Protein AF-A0A5J4TV47-F1 (afdb_monomer)

Structure (mmCIF, N/CA/C/O backbone):
data_AF-A0A5J4TV47-F1
#
_entry.id   AF-A0A5J4TV47-F1
#
loop_
_atom_site.group_PDB
_atom_site.id
_atom_site.type_symbol
_atom_site.label_atom_id
_atom_site.label_alt_id
_atom_site.label_comp_id
_atom_site.label_asym_id
_atom_site.label_entity_id
_atom_site.label_seq_id
_atom_site.pdbx_PDB_ins_code
_atom_site.Cartn_x
_atom_site.Cartn_y
_atom_site.Cartn_z
_atom_site.occupancy
_atom_site.B_iso_or_equiv
_atom_site.auth_seq_id
_atom_site.auth_comp_id
_atom_site.auth_asym_id
_atom_site.auth_atom_id
_atom_site.pdbx_PDB_model_num
ATOM 1 N N . LEU A 1 1 ? -27.858 -15.052 45.947 1.00 36.47 1 LEU A N 1
ATOM 2 C CA . LEU A 1 1 ? -28.655 -16.046 45.197 1.00 36.47 1 LEU A CA 1
ATOM 3 C C . LEU A 1 1 ? -27.704 -17.157 44.785 1.00 36.47 1 LEU A C 1
ATOM 5 O O . LEU A 1 1 ? -26.854 -16.905 43.947 1.00 36.47 1 LEU A O 1
ATOM 9 N N . ILE A 1 2 ? -27.785 -18.329 45.412 1.00 33.50 2 ILE A N 1
ATOM 10 C CA . ILE A 1 2 ? -27.037 -19.506 44.953 1.00 33.50 2 ILE A CA 1
ATOM 11 C C . ILE A 1 2 ? -27.975 -20.230 43.988 1.00 33.50 2 ILE A C 1
ATOM 13 O O . ILE A 1 2 ? -28.953 -20.834 44.422 1.00 33.50 2 ILE A O 1
ATOM 17 N N . ALA A 1 3 ? -27.744 -20.076 42.685 1.00 38.22 3 ALA A N 1
ATOM 18 C CA . ALA A 1 3 ? -28.390 -20.921 41.687 1.00 38.22 3 ALA A CA 1
ATOM 19 C C . ALA A 1 3 ? -27.642 -22.269 41.640 1.00 38.22 3 ALA A C 1
ATOM 21 O O . ALA A 1 3 ? -26.416 -22.274 41.756 1.00 38.22 3 ALA A O 1
ATOM 22 N N . PRO A 1 4 ? -28.344 -23.409 41.521 1.00 33.66 4 PRO A N 1
ATOM 23 C CA . PRO A 1 4 ? -27.704 -24.721 41.484 1.00 33.66 4 PRO A CA 1
ATOM 24 C C . PRO A 1 4 ? -26.849 -24.879 40.212 1.00 33.66 4 PRO A C 1
ATOM 26 O O . PRO A 1 4 ? -27.118 -24.203 39.213 1.00 33.66 4 PRO A O 1
ATOM 29 N N . PRO A 1 5 ? -25.845 -25.779 40.211 1.00 39.09 5 PRO A N 1
ATOM 30 C CA . PRO A 1 5 ? -25.045 -26.052 39.025 1.00 39.09 5 PRO A CA 1
ATOM 31 C C . PRO A 1 5 ? -25.943 -26.736 37.990 1.00 39.09 5 PRO A C 1
ATOM 33 O O . PRO A 1 5 ? -26.342 -27.888 38.153 1.00 39.09 5 PRO A O 1
ATOM 36 N N . LEU A 1 6 ? -26.326 -25.993 36.955 1.00 46.28 6 LEU A N 1
ATOM 37 C CA . LEU A 1 6 ? -27.232 -26.455 35.909 1.00 46.28 6 LEU A CA 1
ATOM 38 C C . LEU A 1 6 ? -26.425 -26.770 34.650 1.00 46.28 6 LEU A C 1
ATOM 40 O O . LEU A 1 6 ? -25.731 -25.919 34.104 1.00 46.28 6 LEU A O 1
ATOM 44 N N . SER A 1 7 ? -26.536 -28.015 34.196 1.00 43.44 7 SER A N 1
ATOM 45 C CA . SER A 1 7 ? -25.833 -28.624 33.063 1.00 43.44 7 SER A CA 1
ATOM 46 C C . SER A 1 7 ? -26.366 -28.202 31.683 1.00 43.44 7 SER A C 1
ATOM 48 O O . SER A 1 7 ? -26.341 -28.990 30.741 1.00 43.44 7 SER A O 1
ATOM 50 N N . SER A 1 8 ? -26.890 -26.986 31.550 1.00 49.53 8 SER A N 1
ATOM 51 C CA . SER A 1 8 ? -27.388 -26.428 30.289 1.00 49.53 8 SER A CA 1
ATOM 52 C C . SER A 1 8 ? -26.959 -24.971 30.212 1.00 49.53 8 SER A C 1
ATOM 54 O O . SER A 1 8 ? -27.206 -24.240 31.171 1.00 49.53 8 SER A O 1
ATOM 56 N N . GLU A 1 9 ? -26.338 -24.553 29.108 1.00 61.44 9 GLU A N 1
ATOM 57 C CA . GLU A 1 9 ? -25.945 -23.156 28.882 1.00 61.44 9 GLU A CA 1
ATOM 58 C C . GLU A 1 9 ? -27.104 -22.210 29.229 1.00 61.44 9 GLU A C 1
ATOM 60 O O . GLU A 1 9 ? -28.169 -22.248 28.610 1.00 61.44 9 GLU A O 1
ATOM 65 N N . GLN A 1 10 ? -26.926 -21.393 30.269 1.00 76.94 10 GLN A N 1
ATOM 66 C CA . GLN A 1 10 ? -27.952 -20.451 30.704 1.00 76.94 10 GLN A CA 1
ATOM 67 C C . GLN A 1 10 ? -27.914 -19.241 29.773 1.00 76.94 10 GLN A C 1
ATOM 69 O O . GLN A 1 10 ? -26.922 -18.509 29.725 1.00 76.94 10 GLN A O 1
ATOM 74 N N . GLN A 1 11 ? -28.993 -19.042 29.017 1.00 89.69 11 GLN A N 1
ATOM 75 C CA . GLN A 1 11 ? -29.081 -17.991 28.010 1.00 89.69 11 GLN A CA 1
ATOM 76 C C . GLN A 1 11 ? -30.067 -16.889 28.417 1.00 89.69 11 GLN A C 1
ATOM 78 O O . GLN A 1 11 ? -31.228 -17.155 28.722 1.00 89.69 11 GLN A O 1
ATOM 83 N N . PHE A 1 12 ? -29.619 -15.638 28.325 1.00 92.81 12 PHE A N 1
ATOM 84 C CA . PHE A 1 12 ? -30.447 -14.435 28.377 1.00 92.81 12 PHE A CA 1
ATOM 85 C C . PHE A 1 12 ? -30.587 -13.876 26.962 1.00 92.81 12 PHE A C 1
ATOM 87 O O . PHE A 1 12 ? -29.588 -13.588 26.299 1.00 92.81 12 PHE A O 1
ATOM 94 N N . LYS A 1 13 ? -31.824 -13.735 26.478 1.00 93.56 13 LYS A N 1
ATOM 95 C CA . LYS A 1 13 ? -32.103 -13.318 25.101 1.00 93.56 13 LYS A CA 1
ATOM 96 C C . LYS A 1 13 ? -33.096 -12.165 25.065 1.00 93.56 13 LYS A C 1
ATOM 98 O O . LYS A 1 13 ? -34.196 -12.280 25.595 1.00 93.56 13 LYS A O 1
ATOM 103 N N . ASN A 1 14 ? -32.720 -11.089 24.378 1.00 93.88 14 ASN A N 1
ATOM 104 C CA . ASN A 1 14 ? -33.518 -9.889 24.139 1.00 93.88 14 ASN A CA 1
ATOM 105 C C . ASN A 1 14 ? -34.075 -9.243 25.425 1.00 93.88 14 ASN A C 1
ATOM 107 O O . ASN A 1 14 ? -35.153 -8.651 25.399 1.00 93.88 14 ASN A O 1
ATOM 111 N N . CYS A 1 15 ? -33.364 -9.361 26.551 1.00 95.50 15 CYS A N 1
ATOM 112 C CA . CYS A 1 15 ? -33.754 -8.726 27.810 1.00 95.50 15 CYS A CA 1
ATOM 113 C C . CYS A 1 15 ? -33.535 -7.212 27.720 1.00 95.50 15 CYS A C 1
ATOM 115 O O . CYS A 1 15 ? -32.470 -6.776 27.288 1.00 95.50 15 CYS A O 1
ATOM 117 N N . LYS A 1 16 ? -34.522 -6.401 28.108 1.00 94.25 16 LYS A N 1
ATOM 118 C CA . LYS A 1 16 ? -34.400 -4.941 28.064 1.00 94.25 16 LYS A CA 1
ATOM 119 C C . LYS A 1 16 ? -34.930 -4.297 29.331 1.00 94.25 16 LYS A C 1
ATOM 121 O O . LYS A 1 16 ? -36.050 -4.599 29.743 1.00 94.25 16 LYS A O 1
ATOM 126 N N . THR A 1 17 ? -34.182 -3.354 29.892 1.00 92.69 17 THR A N 1
ATOM 127 C CA . THR A 1 17 ? -34.755 -2.392 30.839 1.00 92.69 17 THR A CA 1
ATOM 128 C C . THR A 1 17 ? -35.410 -1.250 30.064 1.00 92.69 17 THR A C 1
ATOM 130 O O . THR A 1 17 ? -34.906 -0.798 29.035 1.00 92.69 17 THR A O 1
ATOM 133 N N . LEU A 1 18 ? -36.573 -0.798 30.533 1.00 88.75 18 LEU A N 1
ATOM 134 C CA . LEU A 1 18 ? -37.349 0.254 29.878 1.00 88.75 18 LEU A CA 1
ATOM 135 C C . LEU A 1 18 ? -37.208 1.568 30.645 1.00 88.75 18 LEU A C 1
ATOM 137 O O . LEU A 1 18 ? -37.270 1.586 31.875 1.00 88.75 18 LEU A O 1
ATOM 141 N N . LEU A 1 19 ? -37.044 2.669 29.913 1.00 84.88 19 LEU A N 1
ATOM 142 C CA . LEU A 1 19 ? -36.983 4.003 30.499 1.00 84.88 19 LEU A CA 1
ATOM 143 C C . LEU A 1 19 ? -38.374 4.418 30.992 1.00 84.88 19 LEU A C 1
ATOM 145 O O . LEU A 1 19 ? -39.321 4.491 30.209 1.00 84.88 19 LEU A O 1
ATOM 149 N N . ASN A 1 20 ? -38.486 4.751 32.276 1.00 85.81 20 ASN A N 1
ATOM 150 C CA . ASN A 1 20 ? -39.674 5.410 32.805 1.00 85.81 20 ASN A CA 1
ATOM 151 C C . ASN A 1 20 ? -39.574 6.919 32.538 1.00 85.81 20 ASN A C 1
ATOM 153 O O . ASN A 1 20 ? -38.796 7.617 33.185 1.00 85.81 20 ASN A O 1
ATOM 157 N N . SER A 1 21 ? -40.379 7.435 31.610 1.00 83.44 21 SER A N 1
ATOM 158 C CA . SER A 1 21 ? -40.382 8.859 31.245 1.00 83.44 21 SER A CA 1
ATOM 159 C C . SER A 1 21 ? -40.746 9.796 32.400 1.00 83.44 21 SER A C 1
ATOM 161 O O . SER A 1 21 ? -40.348 10.956 32.389 1.00 83.44 21 SER A O 1
ATOM 163 N N . SER A 1 22 ? -41.490 9.314 33.398 1.00 83.69 22 SER A N 1
ATOM 164 C CA . SER A 1 22 ? -41.874 10.097 34.579 1.00 83.69 22 SER A CA 1
ATOM 165 C C . SER A 1 22 ? -40.798 10.100 35.669 1.00 83.69 22 SER A C 1
ATOM 167 O O . SER A 1 22 ? -40.831 10.952 36.552 1.00 83.69 22 SER A O 1
ATOM 169 N N . SER A 1 23 ? -39.854 9.155 35.630 1.00 78.88 23 SER A N 1
ATOM 170 C CA . SER A 1 23 ? -38.743 9.050 36.581 1.00 78.88 23 SER A CA 1
ATOM 171 C C . SER A 1 23 ? -37.541 8.374 35.902 1.00 78.88 23 SER A C 1
ATOM 173 O O . SER A 1 23 ? -37.321 7.170 36.059 1.00 78.88 23 SER A O 1
ATOM 175 N N . PRO A 1 24 ? -36.774 9.125 35.089 1.00 82.31 24 PRO A N 1
ATOM 176 C CA . PRO A 1 24 ? -35.736 8.568 34.224 1.00 82.31 24 PRO A CA 1
ATOM 177 C C . PRO A 1 24 ? -34.410 8.344 34.973 1.00 82.31 24 PRO A C 1
ATOM 179 O O . PRO A 1 24 ? -33.349 8.680 34.459 1.00 82.31 24 PRO A O 1
ATOM 182 N N . THR A 1 25 ? -34.452 7.831 36.206 1.00 88.38 25 THR A N 1
ATOM 183 C CA . THR A 1 25 ? -33.263 7.667 37.067 1.00 88.38 25 THR A CA 1
ATOM 184 C C . THR A 1 25 ? -32.755 6.225 37.152 1.00 88.38 25 THR A C 1
ATOM 186 O O . THR A 1 25 ? -31.674 5.994 37.678 1.00 88.38 25 THR A O 1
ATOM 189 N N . TYR A 1 26 ? -33.495 5.252 36.618 1.00 89.06 26 TYR A N 1
ATOM 190 C CA . TYR A 1 26 ? -33.139 3.829 36.637 1.00 89.06 26 TYR A CA 1
ATOM 191 C C . TYR A 1 26 ? -33.131 3.218 35.229 1.00 89.06 26 TYR A C 1
ATOM 193 O O . TYR A 1 26 ? -33.374 3.890 34.227 1.00 89.06 26 TYR A O 1
ATOM 201 N N . GLY A 1 27 ? -32.861 1.912 35.173 1.00 89.38 27 GLY A N 1
ATOM 202 C CA . GLY A 1 27 ? -32.784 1.117 33.947 1.00 89.38 27 GLY A CA 1
ATOM 203 C C . GLY A 1 27 ? -31.428 0.436 33.758 1.00 89.38 27 GLY A C 1
ATOM 204 O O . GLY A 1 27 ? -31.028 0.156 32.632 1.00 89.38 27 GLY A O 1
ATOM 205 N N . TRP A 1 28 ? -30.719 0.174 34.851 1.00 93.69 28 TRP A N 1
ATOM 206 C CA . TRP A 1 28 ? -29.420 -0.492 34.861 1.00 93.69 28 TRP A CA 1
ATOM 207 C C . TRP A 1 28 ? -29.586 -2.013 34.793 1.00 93.69 28 TRP A C 1
ATOM 209 O O . TRP A 1 28 ? -30.532 -2.544 35.371 1.00 93.69 28 TRP A O 1
ATOM 219 N N . GLY A 1 29 ? -28.661 -2.718 34.141 1.00 94.69 29 GLY A N 1
ATOM 220 C CA . GLY A 1 29 ? -28.674 -4.183 34.091 1.00 94.69 29 GLY A CA 1
ATOM 221 C C . GLY A 1 29 ? -29.718 -4.717 33.116 1.00 94.69 29 GLY A C 1
ATOM 222 O O . GLY A 1 29 ? -30.812 -5.096 33.519 1.00 94.69 29 GLY A O 1
ATOM 223 N N . GLY A 1 30 ? -29.384 -4.757 31.825 1.00 94.56 30 GLY A N 1
ATOM 224 C CA . GLY A 1 30 ? -30.326 -5.139 30.768 1.00 94.56 30 GLY A CA 1
ATOM 225 C C . GLY A 1 30 ? -30.848 -6.569 30.914 1.00 94.56 30 GLY A C 1
ATOM 226 O O . GLY A 1 30 ? -32.042 -6.811 30.736 1.00 94.56 30 GLY A O 1
ATOM 227 N N . ALA A 1 31 ? -29.970 -7.507 31.281 1.00 95.69 31 ALA A N 1
ATOM 228 C CA . ALA A 1 31 ? -30.356 -8.874 31.621 1.00 95.69 31 ALA A CA 1
ATOM 229 C C . ALA A 1 31 ? -30.401 -9.114 33.134 1.00 95.69 31 ALA A C 1
ATOM 231 O O . ALA A 1 31 ? -31.364 -9.697 33.632 1.00 95.69 31 ALA A O 1
ATOM 232 N N . ILE A 1 32 ? -29.370 -8.682 33.864 1.00 95.56 32 ILE A N 1
ATOM 233 C CA . ILE A 1 32 ? -29.243 -8.917 35.301 1.00 95.56 32 ILE A CA 1
ATOM 234 C C . ILE A 1 32 ? -28.823 -7.619 35.991 1.00 95.56 32 ILE A C 1
ATOM 236 O O . ILE A 1 32 ? -27.781 -7.042 35.684 1.00 95.56 32 ILE A O 1
ATOM 240 N N . PHE A 1 33 ? -29.600 -7.201 36.983 1.00 95.75 33 PHE A N 1
ATOM 241 C CA . PHE A 1 33 ? -29.164 -6.235 37.983 1.00 95.75 33 PHE A CA 1
ATOM 242 C C . PHE A 1 33 ? -28.916 -6.957 39.307 1.00 95.75 33 PHE A C 1
ATOM 244 O O . PHE A 1 33 ? -29.718 -7.797 39.724 1.00 95.75 33 PHE A O 1
ATOM 251 N N . LEU A 1 34 ? -27.815 -6.628 39.975 1.00 95.50 34 LEU A N 1
ATOM 252 C CA . LEU A 1 34 ? -27.466 -7.180 41.276 1.00 95.50 34 LEU A CA 1
ATOM 253 C C . LEU A 1 34 ? -27.162 -6.060 42.254 1.00 95.50 34 LEU A C 1
ATOM 255 O O . LEU A 1 34 ? -26.430 -5.123 41.950 1.00 95.50 34 LEU A O 1
ATOM 259 N N . TRP A 1 35 ? -27.659 -6.223 43.471 1.00 95.19 35 TRP A N 1
ATOM 260 C CA . TRP A 1 35 ? -27.234 -5.432 44.610 1.00 95.19 35 TRP A CA 1
ATOM 261 C C . TRP A 1 35 ? -26.501 -6.333 45.596 1.00 95.19 35 TRP A C 1
ATOM 263 O O . TRP A 1 35 ? -26.980 -7.420 45.933 1.00 95.19 35 TRP A O 1
ATOM 273 N N . THR A 1 36 ? -25.342 -5.884 46.066 1.00 93.81 36 THR A N 1
ATOM 274 C CA . THR A 1 36 ? -24.600 -6.568 47.123 1.00 93.81 36 THR A CA 1
ATOM 275 C C . THR A 1 36 ? -24.030 -5.569 48.118 1.00 93.81 36 THR A C 1
ATOM 277 O O . THR A 1 36 ? -23.502 -4.527 47.746 1.00 93.81 36 THR A O 1
ATOM 280 N N . ALA A 1 37 ? -24.090 -5.922 49.399 1.00 92.88 37 ALA A N 1
ATOM 281 C CA . ALA A 1 37 ? -23.341 -5.253 50.461 1.00 92.88 37 ALA A CA 1
ATOM 282 C C . ALA A 1 37 ? -22.096 -6.053 50.893 1.00 92.88 37 ALA A C 1
ATOM 284 O O . ALA A 1 37 ? -21.340 -5.594 51.744 1.00 92.88 37 ALA A O 1
ATOM 285 N N . GLN A 1 38 ? -21.890 -7.252 50.334 1.00 89.50 38 GLN A N 1
ATOM 286 C CA . GLN A 1 38 ? -20.810 -8.168 50.704 1.00 89.50 38 GLN A CA 1
ATOM 287 C C . GLN A 1 38 ? -19.791 -8.340 49.575 1.00 89.50 38 GLN A C 1
ATOM 289 O O . GLN A 1 38 ? -20.115 -8.202 48.391 1.00 89.50 38 GLN A O 1
ATOM 294 N N . THR A 1 39 ? -18.566 -8.712 49.947 1.00 88.62 39 THR A N 1
ATOM 295 C CA . THR A 1 39 ? -17.531 -9.141 49.002 1.00 88.62 39 THR A CA 1
ATOM 296 C C . THR A 1 39 ? -17.960 -10.425 48.292 1.00 88.62 39 THR A C 1
ATOM 298 O O . THR A 1 39 ? -18.427 -11.377 48.925 1.00 88.62 39 THR A O 1
ATOM 301 N N . LEU A 1 40 ? -17.804 -10.454 46.969 1.00 94.06 40 LEU A N 1
ATOM 302 C CA . LEU A 1 40 ? -18.185 -11.603 46.151 1.00 94.06 40 LEU A CA 1
ATOM 303 C C . LEU A 1 40 ? -17.142 -12.724 46.257 1.00 94.06 40 LEU A C 1
ATOM 305 O O . LEU A 1 40 ? -15.938 -12.472 46.255 1.00 94.06 40 LEU A O 1
ATOM 309 N N . SER A 1 41 ? -17.616 -13.963 46.353 1.00 94.12 41 SER A N 1
ATOM 310 C CA . SER A 1 41 ? -16.810 -15.188 46.377 1.00 94.12 41 SER A CA 1
ATOM 311 C C . SER A 1 41 ? -17.614 -16.358 45.808 1.00 94.12 41 SER A C 1
ATOM 313 O O . SER A 1 41 ? -18.833 -16.269 45.678 1.00 94.12 41 SER A O 1
ATOM 315 N N . SER A 1 42 ? -16.965 -17.492 45.546 1.00 92.62 42 SER A N 1
ATOM 316 C CA . SER A 1 42 ? -17.634 -18.683 45.001 1.00 92.62 42 SER A CA 1
ATOM 317 C C . SER A 1 42 ? -18.738 -19.252 45.901 1.00 92.62 42 SER A C 1
ATOM 319 O O . SER A 1 42 ? -19.593 -19.985 45.417 1.00 92.62 42 SER A O 1
ATOM 321 N N . SER A 1 43 ? -18.766 -18.903 47.193 1.00 91.62 43 SER A N 1
ATOM 322 C CA . SER A 1 43 ? -19.821 -19.337 48.117 1.00 91.62 43 SER A CA 1
ATOM 323 C C . SER A 1 43 ? -21.115 -18.525 48.005 1.00 91.62 43 SER A C 1
ATOM 325 O O . SER A 1 43 ? -22.172 -19.005 48.411 1.00 91.62 43 SER A O 1
ATOM 327 N N . ASN A 1 44 ? -21.054 -17.296 47.476 1.00 90.19 44 ASN A N 1
ATOM 328 C CA . ASN A 1 44 ? -22.193 -16.372 47.450 1.00 90.19 44 ASN A CA 1
ATOM 329 C C . ASN A 1 44 ? -22.530 -15.823 46.053 1.00 90.19 44 ASN A C 1
ATOM 331 O O . ASN A 1 44 ? -23.640 -15.317 45.857 1.00 90.19 44 ASN A O 1
ATOM 335 N N . PHE A 1 45 ? -21.610 -15.950 45.095 1.00 92.75 45 PHE A N 1
ATOM 336 C CA . PHE A 1 45 ? -21.746 -15.451 43.738 1.00 92.75 45 PHE A CA 1
ATOM 337 C C . PHE A 1 45 ? -20.969 -16.332 42.757 1.00 92.75 45 PHE A C 1
ATOM 339 O O . PHE A 1 45 ? -19.741 -16.397 42.792 1.00 92.75 45 PHE A O 1
ATOM 346 N N . GLN A 1 46 ? -21.699 -17.001 41.867 1.00 91.06 46 GLN A N 1
ATOM 347 C CA . GLN A 1 46 ? -21.124 -17.804 40.797 1.00 91.06 46 GLN A CA 1
ATOM 348 C C . GLN A 1 46 ? -22.067 -17.784 39.591 1.00 91.06 46 GLN A C 1
ATOM 350 O O . GLN A 1 46 ? -23.160 -18.344 39.635 1.00 91.06 46 GLN A O 1
ATOM 355 N N . LEU A 1 47 ? -21.644 -17.097 38.533 1.00 90.94 47 LEU A N 1
ATOM 356 C CA . LEU A 1 47 ? -22.352 -16.948 37.266 1.00 90.94 47 LEU A CA 1
ATOM 357 C C . LEU A 1 47 ? -21.454 -17.455 36.141 1.00 90.94 47 LEU A C 1
ATOM 359 O O . LEU A 1 47 ? -20.777 -16.687 35.468 1.00 90.94 47 LEU A O 1
ATOM 363 N N . THR A 1 48 ? -21.398 -18.766 35.964 1.00 89.00 48 THR A N 1
ATOM 364 C CA . THR A 1 48 ? -20.499 -19.385 34.987 1.00 89.00 48 THR A CA 1
ATOM 365 C C . THR A 1 48 ? -21.250 -19.864 33.755 1.00 89.00 48 THR A C 1
ATOM 367 O O . THR A 1 48 ? -22.387 -20.319 33.867 1.00 89.00 48 THR A O 1
ATOM 370 N N . SER A 1 49 ? -20.590 -19.822 32.597 1.00 87.50 49 SER A N 1
ATOM 371 C CA . SER A 1 49 ? -21.108 -20.340 31.322 1.00 87.50 49 SER A CA 1
ATOM 372 C C . SER A 1 49 ? -22.426 -19.685 30.887 1.00 87.50 49 SER A C 1
ATOM 374 O O . SER A 1 49 ? -23.345 -20.352 30.407 1.00 87.50 49 SER A O 1
ATOM 376 N N . LEU A 1 50 ? -22.526 -18.366 31.079 1.00 90.75 50 LEU A N 1
ATOM 377 C CA . LEU A 1 50 ? -23.676 -17.584 30.629 1.00 90.75 50 LEU A CA 1
ATOM 378 C C . LEU A 1 50 ? -23.565 -17.222 29.145 1.00 90.75 50 LEU A C 1
ATOM 380 O O . LEU A 1 50 ? -22.478 -16.976 28.625 1.00 90.75 50 LEU A O 1
ATOM 384 N N . THR A 1 51 ? -24.707 -17.106 28.475 1.00 90.94 51 THR A N 1
ATOM 385 C CA . THR A 1 51 ? -24.805 -16.560 27.115 1.00 90.94 51 THR A CA 1
ATOM 386 C C . THR A 1 51 ? -25.778 -15.387 27.102 1.00 90.94 51 THR A C 1
ATOM 388 O O . THR A 1 51 ? -26.914 -15.523 27.547 1.00 90.94 51 THR A O 1
ATOM 391 N N . PHE A 1 52 ? -25.368 -14.246 26.551 1.00 90.81 52 PHE A N 1
ATOM 392 C CA . PHE A 1 52 ? -26.225 -13.070 26.395 1.00 90.81 52 PHE A CA 1
ATOM 393 C C . PHE A 1 52 ? -26.400 -12.736 24.913 1.00 90.81 52 PHE A C 1
ATOM 395 O O . PHE A 1 52 ? -25.428 -12.697 24.161 1.00 90.81 52 PHE A O 1
ATOM 402 N N . VAL A 1 53 ? -27.639 -12.496 24.481 1.00 90.50 53 VAL A N 1
ATOM 403 C CA . VAL A 1 53 ? -27.958 -12.165 23.085 1.00 90.50 53 VAL A CA 1
ATOM 404 C C . VAL A 1 53 ? -28.977 -11.037 23.050 1.00 90.50 53 VAL A C 1
ATOM 406 O O . VAL A 1 53 ? -30.104 -11.214 23.495 1.00 90.50 53 VAL A O 1
ATOM 409 N N . GLY A 1 54 ? -28.615 -9.883 22.488 1.00 89.44 54 GLY A N 1
ATOM 410 C CA . GLY A 1 54 ? -29.559 -8.780 22.254 1.00 89.44 54 GLY A CA 1
ATOM 411 C C . GLY A 1 54 ? -30.076 -8.081 23.518 1.00 89.44 54 GLY A C 1
ATOM 412 O O . GLY A 1 54 ? -31.108 -7.414 23.456 1.00 89.44 54 GLY A O 1
ATOM 413 N N . CYS A 1 55 ? -29.400 -8.242 24.659 1.00 93.56 55 CYS A N 1
ATOM 414 C CA . CYS A 1 55 ? -29.797 -7.603 25.911 1.00 93.56 55 CYS A CA 1
ATOM 415 C C . CYS A 1 55 ? -29.385 -6.125 25.943 1.00 93.56 55 CYS A C 1
ATOM 417 O O . CYS A 1 55 ? -28.315 -5.767 25.445 1.00 93.56 55 CYS A O 1
ATOM 419 N N . GLU A 1 56 ? -30.221 -5.255 26.506 1.00 93.75 56 GLU A N 1
ATOM 420 C CA . GLU A 1 56 ? -30.036 -3.804 26.457 1.00 93.75 56 GLU A CA 1
ATOM 421 C C . GLU A 1 56 ? -30.484 -3.120 27.752 1.00 93.75 56 GLU A C 1
ATOM 423 O O . GLU A 1 56 ? -31.492 -3.465 28.357 1.00 93.75 56 GLU A O 1
ATOM 428 N N . ALA A 1 57 ? -29.718 -2.119 28.161 1.00 93.31 57 ALA A N 1
ATOM 429 C CA . ALA A 1 57 ? -29.933 -1.323 29.355 1.00 93.31 57 ALA A CA 1
ATOM 430 C C . ALA A 1 57 ? -30.079 0.143 28.959 1.00 93.31 57 ALA A C 1
ATOM 432 O O . ALA A 1 57 ? -29.382 0.610 28.050 1.00 93.31 57 ALA A O 1
ATOM 433 N N . VAL A 1 58 ? -30.939 0.872 29.664 1.00 88.69 58 VAL A N 1
ATOM 434 C CA . VAL A 1 58 ? -31.071 2.326 29.528 1.00 88.69 58 VAL A CA 1
ATOM 435 C C . VAL A 1 58 ? -29.708 2.988 29.749 1.00 88.69 58 VAL A C 1
ATOM 437 O O . VAL A 1 58 ? -28.963 2.619 30.656 1.00 88.69 58 VAL A O 1
ATOM 440 N N . ASN A 1 59 ? -29.370 3.958 28.893 1.00 85.56 59 ASN A N 1
ATOM 441 C CA . ASN A 1 59 ? -28.119 4.726 28.951 1.00 85.56 59 ASN A CA 1
ATOM 442 C C . ASN A 1 59 ? -26.845 3.872 29.027 1.00 85.56 59 ASN A C 1
ATOM 444 O O . ASN A 1 59 ? -25.823 4.326 29.531 1.00 85.56 59 ASN A O 1
ATOM 448 N N . LYS A 1 60 ? -26.897 2.645 28.486 1.00 88.31 60 LYS A N 1
ATOM 449 C CA . LYS A 1 60 ? -25.761 1.715 28.424 1.00 88.31 60 LYS A CA 1
ATOM 450 C C . LYS A 1 60 ? -25.223 1.302 29.797 1.00 88.31 60 LYS A C 1
ATOM 452 O O . LYS A 1 60 ? -24.105 0.816 29.872 1.00 88.31 60 LYS A O 1
ATOM 457 N N . ALA A 1 61 ? -26.008 1.445 30.867 1.00 92.06 61 ALA A N 1
ATOM 458 C CA . ALA A 1 61 ? -25.603 1.078 32.221 1.00 92.06 61 ALA A CA 1
ATOM 459 C C . ALA A 1 61 ? -25.673 -0.447 32.433 1.00 92.06 61 ALA A C 1
ATOM 461 O O . ALA A 1 61 ? -26.572 -0.953 33.107 1.00 92.06 61 ALA A O 1
ATOM 462 N N . GLY A 1 62 ? -24.720 -1.187 31.857 1.00 93.50 62 GLY A N 1
ATOM 463 C CA . GLY A 1 62 ? -24.597 -2.640 32.002 1.00 93.50 62 GLY A CA 1
ATOM 464 C C . GLY A 1 62 ? -25.670 -3.386 31.217 1.00 93.50 62 GLY A C 1
ATOM 465 O O . GLY A 1 62 ? -26.697 -3.784 31.758 1.00 93.50 62 GLY A O 1
ATOM 466 N N . HIS A 1 63 ? -25.456 -3.575 29.921 1.00 93.50 63 HIS A N 1
ATOM 467 C CA . HIS A 1 63 ? -26.394 -4.286 29.050 1.00 93.50 63 HIS A CA 1
ATOM 468 C C . HIS A 1 63 ? -26.608 -5.756 29.434 1.00 93.50 63 HIS A C 1
ATOM 470 O O . HIS A 1 63 ? -27.729 -6.256 29.324 1.00 93.50 63 HIS A O 1
ATOM 476 N N . HIS A 1 64 ? -25.571 -6.442 29.913 1.00 94.25 64 HIS A N 1
ATOM 477 C CA . HIS A 1 64 ? -25.689 -7.800 30.434 1.00 94.25 64 HIS A CA 1
ATOM 478 C C . HIS A 1 64 ? -25.883 -7.760 31.941 1.00 94.25 64 HIS A C 1
ATOM 480 O O . HIS A 1 64 ? -26.951 -8.121 32.434 1.00 94.25 64 HIS A O 1
ATOM 486 N N . ILE A 1 65 ? -24.870 -7.286 32.666 1.00 95.50 65 ILE A N 1
ATOM 487 C CA . ILE A 1 65 ? -24.879 -7.260 34.124 1.00 95.50 65 ILE A CA 1
ATOM 488 C C . ILE A 1 65 ? -24.563 -5.851 34.605 1.00 95.50 65 ILE A C 1
ATOM 490 O O . ILE A 1 65 ? -23.600 -5.224 34.160 1.00 95.50 65 ILE A O 1
ATOM 494 N N . HIS A 1 66 ? -25.357 -5.382 35.561 1.00 97.25 66 HIS A N 1
ATOM 495 C CA . HIS A 1 66 ? -25.040 -4.200 36.345 1.00 97.25 66 HIS A CA 1
ATOM 496 C C . HIS A 1 66 ? -25.019 -4.537 37.835 1.00 97.25 66 HIS A C 1
ATOM 498 O O . HIS A 1 66 ? -25.946 -5.182 38.330 1.00 97.25 66 HIS A O 1
ATOM 504 N N . ILE A 1 67 ? -23.952 -4.154 38.541 1.00 97.38 67 ILE A N 1
ATOM 505 C CA . ILE A 1 67 ? -23.777 -4.462 39.965 1.00 97.38 67 ILE A CA 1
ATOM 506 C C . ILE A 1 67 ? -23.656 -3.179 40.782 1.00 97.38 67 ILE A C 1
ATOM 508 O O . ILE A 1 67 ? -22.678 -2.444 40.672 1.00 97.38 67 ILE A O 1
ATOM 512 N N . GLN A 1 68 ? -24.612 -2.953 41.676 1.00 97.31 68 GLN A N 1
ATOM 513 C CA . GLN A 1 68 ? -24.466 -1.972 42.740 1.00 97.31 68 GLN A CA 1
ATOM 514 C C . GLN A 1 68 ? -23.740 -2.604 43.935 1.00 97.31 68 GLN A C 1
ATOM 516 O O . GLN A 1 68 ? -24.201 -3.606 44.494 1.00 97.31 68 GLN A O 1
ATOM 521 N N . SER A 1 69 ? -22.613 -2.017 44.339 1.00 97.19 69 SER A N 1
ATOM 522 C CA . SER A 1 69 ? -21.783 -2.520 45.440 1.00 97.19 69 SER A CA 1
ATOM 523 C C . SER A 1 69 ? -21.061 -1.392 46.186 1.00 97.19 69 SER A C 1
ATOM 525 O O . SER A 1 69 ? -21.039 -0.263 45.709 1.00 97.19 69 SER A O 1
ATOM 527 N N . PRO A 1 70 ? -20.437 -1.637 47.356 1.00 96.62 70 PRO A N 1
ATOM 528 C CA . PRO A 1 70 ? -19.664 -0.600 48.044 1.00 96.62 70 PRO A CA 1
ATOM 529 C C . PRO A 1 70 ? -18.495 -0.033 47.222 1.00 96.62 70 PRO A C 1
ATOM 531 O O . PRO A 1 70 ? -18.099 1.103 47.451 1.00 96.62 70 PRO A O 1
ATOM 534 N N . SER A 1 71 ? -17.931 -0.820 46.299 1.00 95.81 71 SER A N 1
ATOM 535 C CA . SER A 1 71 ? -16.870 -0.388 45.387 1.00 95.81 71 SER A CA 1
ATOM 536 C C . SER A 1 71 ? -16.876 -1.246 44.126 1.00 95.81 71 SER A C 1
ATOM 538 O O . SER A 1 71 ? -16.557 -2.438 44.165 1.00 95.81 71 SER A O 1
ATOM 540 N N . THR A 1 72 ? -17.168 -0.615 42.996 1.00 95.56 72 THR A N 1
ATOM 541 C CA . THR A 1 72 ? -17.201 -1.224 41.663 1.00 95.56 72 THR A CA 1
ATOM 542 C C . THR A 1 72 ? -15.848 -1.849 41.322 1.00 95.56 72 THR A C 1
ATOM 544 O O . THR A 1 72 ? -15.782 -2.994 40.877 1.00 95.56 72 THR A O 1
ATOM 547 N N . ASN A 1 73 ? -14.753 -1.146 41.635 1.00 93.88 73 ASN A N 1
ATOM 548 C CA . ASN A 1 73 ? -13.384 -1.618 41.418 1.00 93.88 73 ASN A CA 1
ATOM 549 C C . ASN A 1 73 ? -13.064 -2.889 42.230 1.00 93.88 73 ASN A C 1
ATOM 551 O O . ASN A 1 73 ? -12.555 -3.877 41.687 1.00 93.88 73 ASN A O 1
ATOM 555 N N . ALA A 1 74 ? -13.389 -2.893 43.528 1.00 95.12 74 ALA A N 1
ATOM 556 C CA . ALA A 1 74 ? -13.151 -4.056 44.379 1.00 95.12 74 ALA A CA 1
ATOM 557 C C . ALA A 1 74 ? -14.015 -5.248 43.941 1.00 95.12 74 ALA A C 1
ATOM 559 O O . ALA A 1 74 ? -13.532 -6.380 43.886 1.00 95.12 74 ALA A O 1
ATOM 560 N N . THR A 1 75 ? -15.274 -4.992 43.572 1.00 96.25 75 THR A N 1
ATOM 561 C CA . THR A 1 75 ? -16.199 -6.009 43.063 1.00 96.25 75 THR A CA 1
ATOM 562 C C . THR A 1 75 ? -15.686 -6.652 41.782 1.00 96.25 75 THR A C 1
ATOM 564 O O . THR A 1 75 ? -15.591 -7.877 41.730 1.00 96.25 75 THR A O 1
ATOM 567 N N . GLY A 1 76 ? -15.292 -5.869 40.778 1.00 95.12 76 GLY A N 1
ATOM 568 C CA . GLY A 1 76 ? -14.742 -6.426 39.543 1.00 95.12 76 GLY A CA 1
ATOM 569 C C . GLY A 1 76 ? -13.448 -7.209 39.759 1.00 95.12 76 GLY A C 1
ATOM 570 O O . GLY A 1 76 ? -13.256 -8.269 39.165 1.00 95.12 76 GLY A O 1
ATOM 571 N N . SER A 1 77 ? -12.593 -6.755 40.681 1.00 94.19 77 SER A N 1
ATOM 572 C CA . SER A 1 77 ? -11.372 -7.479 41.056 1.00 94.19 77 SER A CA 1
ATOM 573 C C . SER A 1 77 ? -11.668 -8.811 41.747 1.00 94.19 77 SER A C 1
ATOM 575 O O . SER A 1 77 ? -11.025 -9.810 41.433 1.00 94.19 77 SER A O 1
ATOM 577 N N . ALA A 1 78 ? -12.669 -8.864 42.630 1.00 95.69 78 ALA A N 1
ATOM 578 C CA . ALA A 1 78 ? -13.112 -10.112 43.249 1.00 95.69 78 ALA A CA 1
ATOM 579 C C . ALA A 1 78 ? -13.681 -11.093 42.210 1.00 95.69 78 ALA A C 1
ATOM 581 O O . ALA A 1 78 ? -13.339 -12.275 42.234 1.00 95.69 78 ALA A O 1
ATOM 582 N N . ILE A 1 79 ? -14.491 -10.598 41.265 1.00 95.56 79 ILE A N 1
ATOM 583 C CA . ILE A 1 79 ? -15.056 -11.410 40.179 1.00 95.56 79 ILE A CA 1
ATOM 584 C C . ILE A 1 79 ? -13.944 -12.017 39.319 1.00 95.56 79 ILE A C 1
ATOM 586 O O . ILE A 1 79 ? -13.941 -13.232 39.124 1.00 95.56 79 ILE A O 1
ATOM 590 N N . LYS A 1 80 ? -12.986 -11.202 38.857 1.00 93.38 80 LYS A N 1
ATOM 591 C CA . LYS A 1 80 ? -11.854 -11.666 38.041 1.00 93.38 80 LYS A CA 1
ATOM 592 C C . LYS A 1 80 ? -10.993 -12.679 38.797 1.00 93.38 80 LYS A C 1
ATOM 594 O O . LYS A 1 80 ? -10.746 -13.770 38.293 1.00 93.38 80 LYS A O 1
ATOM 599 N N . ASN A 1 81 ? -10.562 -12.342 40.014 1.00 93.50 81 ASN A N 1
ATOM 600 C CA . ASN A 1 81 ? -9.637 -13.178 40.786 1.00 93.50 81 ASN A CA 1
ATOM 601 C C . ASN A 1 81 ? -10.266 -14.510 41.217 1.00 93.50 81 ASN A C 1
ATOM 603 O O . ASN A 1 81 ? -9.569 -15.517 41.304 1.00 93.50 81 ASN A O 1
ATOM 607 N N . GLY A 1 82 ? -11.573 -14.521 41.491 1.00 93.75 82 GLY A N 1
ATOM 608 C CA . GLY A 1 82 ? -12.313 -15.733 41.836 1.00 93.75 82 GLY A CA 1
ATOM 609 C C . GLY A 1 82 ? -12.870 -16.499 40.633 1.00 93.75 82 GLY A C 1
ATOM 610 O O . GLY A 1 82 ? -13.482 -17.543 40.837 1.00 93.75 82 GLY A O 1
ATOM 611 N N . ASN A 1 83 ? -12.699 -15.987 39.407 1.00 92.06 83 ASN A N 1
ATOM 612 C CA . ASN A 1 83 ? -13.352 -16.482 38.192 1.00 92.06 83 ASN A CA 1
ATOM 613 C C . ASN A 1 83 ? -14.873 -16.678 38.368 1.00 92.06 83 ASN A C 1
ATOM 615 O O . ASN A 1 83 ? -15.440 -17.717 38.027 1.00 92.06 83 ASN A O 1
ATOM 619 N N . LEU A 1 84 ? -15.527 -15.690 38.985 1.00 94.19 84 LEU A N 1
ATOM 620 C CA . LEU A 1 84 ? -16.912 -15.814 39.448 1.00 94.19 84 LEU A CA 1
ATOM 621 C C . LEU A 1 84 ? -17.951 -15.507 38.362 1.00 94.19 84 LEU A C 1
ATOM 623 O O . LEU A 1 84 ? -19.127 -15.805 38.559 1.00 94.19 84 LEU A O 1
ATOM 627 N N . LEU A 1 85 ? -17.533 -14.906 37.245 1.00 92.69 85 LEU A N 1
ATOM 628 C CA . LEU A 1 85 ? -18.374 -14.608 36.088 1.00 92.69 85 LEU A CA 1
ATOM 629 C C . LEU A 1 85 ? -17.695 -15.113 34.817 1.00 92.69 85 LEU A C 1
ATOM 631 O O . LEU A 1 85 ? -16.682 -14.560 34.410 1.00 92.69 85 LEU A O 1
ATOM 635 N N . THR A 1 86 ? -18.269 -16.103 34.142 1.00 90.06 86 THR A N 1
ATOM 636 C CA . THR A 1 86 ? -17.771 -16.546 32.833 1.00 90.06 86 THR A CA 1
ATOM 637 C C . THR A 1 86 ? -18.888 -16.581 31.806 1.00 90.06 86 THR A C 1
ATOM 639 O O . THR A 1 86 ? -20.039 -16.888 32.123 1.00 90.06 86 THR A O 1
ATOM 642 N N . VAL A 1 87 ? -18.539 -16.284 30.555 1.00 88.25 87 VAL A N 1
ATOM 643 C CA . VAL A 1 87 ? -19.443 -16.443 29.414 1.00 88.25 87 VAL A CA 1
ATOM 644 C C . VAL A 1 87 ? -19.013 -17.608 28.536 1.00 88.25 87 VAL A C 1
ATOM 646 O O . VAL A 1 87 ? -17.821 -17.900 28.406 1.00 88.25 87 VAL A O 1
ATOM 649 N N . SER A 1 88 ? -19.992 -18.276 27.930 1.00 84.00 88 SER A N 1
ATOM 650 C CA . SER A 1 88 ? -19.739 -19.291 26.909 1.00 84.00 88 SER A CA 1
ATOM 651 C C . SER A 1 88 ? -18.966 -18.687 25.729 1.00 84.00 88 SER A C 1
ATOM 653 O O . SER A 1 88 ? -19.171 -17.530 25.364 1.00 84.00 88 SER A O 1
ATOM 655 N N . GLY A 1 89 ? -18.075 -19.481 25.123 1.00 73.06 89 GLY A N 1
ATOM 656 C CA . GLY A 1 89 ? -17.318 -19.090 23.924 1.00 73.06 89 GLY A CA 1
ATOM 657 C C . GLY A 1 89 ? -15.881 -18.604 24.151 1.00 73.06 89 GLY A C 1
ATOM 658 O O . GLY A 1 89 ? -15.230 -18.218 23.187 1.00 73.06 89 GLY A O 1
ATOM 659 N N . GLY A 1 90 ? -15.353 -18.652 25.381 1.00 63.97 90 GLY A N 1
ATOM 660 C CA . GLY A 1 90 ? -13.936 -18.344 25.649 1.00 63.97 90 GLY A CA 1
ATOM 661 C C . GLY A 1 90 ? -13.585 -16.853 25.587 1.00 63.97 90 GLY A C 1
ATOM 662 O O . GLY A 1 90 ? -12.424 -16.493 25.410 1.00 63.97 90 GLY A O 1
ATOM 663 N N . THR A 1 91 ? -14.584 -15.987 25.718 1.00 72.38 91 THR A N 1
ATOM 664 C CA .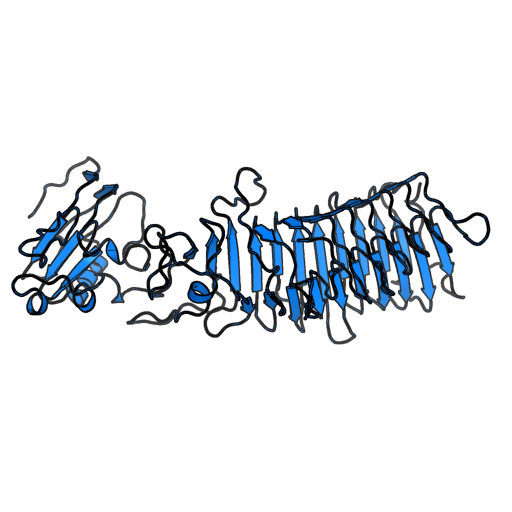 THR A 1 91 ? -14.434 -14.536 25.671 1.00 72.38 91 THR A CA 1
ATOM 665 C C . THR A 1 91 ? -13.649 -14.023 26.878 1.00 72.38 91 THR A C 1
ATOM 667 O O . THR A 1 91 ? -14.055 -14.253 28.018 1.00 72.38 91 THR A O 1
ATOM 670 N N . ASP A 1 92 ? -12.562 -13.283 26.651 1.00 80.19 92 ASP A N 1
ATOM 671 C CA . ASP A 1 92 ? -11.931 -12.518 27.726 1.00 80.19 92 ASP A CA 1
ATOM 672 C C . ASP A 1 92 ? -12.827 -11.328 28.079 1.00 80.19 92 ASP A C 1
ATOM 674 O O . ASP A 1 92 ? -13.001 -10.412 27.282 1.00 80.19 92 ASP A O 1
ATOM 678 N N . LEU A 1 93 ? -13.435 -11.372 29.261 1.00 84.81 93 LEU A N 1
ATOM 679 C CA . LEU A 1 93 ? -14.267 -10.291 29.787 1.00 84.81 93 LEU A CA 1
ATOM 680 C C . LEU A 1 93 ? -13.454 -9.259 30.565 1.00 84.81 93 LEU A C 1
ATOM 682 O O . LEU A 1 93 ? -13.934 -8.159 30.815 1.00 84.81 93 LEU A O 1
ATOM 686 N N . TYR A 1 94 ? -12.266 -9.643 31.026 1.00 87.81 94 TYR A N 1
ATOM 687 C CA . TYR A 1 94 ? -11.614 -8.988 32.147 1.00 87.81 94 TYR A CA 1
ATOM 688 C C . TYR A 1 94 ? -10.535 -8.006 31.717 1.00 87.81 94 TYR A C 1
ATOM 690 O O . TYR A 1 94 ? -10.264 -7.065 32.455 1.00 87.81 94 TYR A O 1
ATOM 698 N N . THR A 1 95 ? -9.859 -8.246 30.590 1.00 84.31 95 THR A N 1
ATOM 699 C CA . THR A 1 95 ? -8.686 -7.435 30.208 1.00 84.31 95 THR A CA 1
ATOM 700 C C . THR A 1 95 ? -8.872 -6.611 28.937 1.00 84.31 95 THR A C 1
ATOM 702 O O . THR A 1 95 ? -8.009 -5.801 28.595 1.00 84.31 95 THR A O 1
ATOM 705 N N . THR A 1 96 ? -10.025 -6.746 28.278 1.00 80.75 96 THR A N 1
ATOM 706 C CA . THR A 1 96 ? -10.368 -6.031 27.044 1.00 80.75 96 THR A CA 1
ATOM 707 C C . THR A 1 96 ? -11.500 -5.029 27.258 1.00 80.75 96 THR A C 1
ATOM 709 O O . THR A 1 96 ? -12.520 -5.352 27.860 1.00 80.75 96 THR A O 1
ATOM 712 N N . SER A 1 97 ? -11.366 -3.833 26.678 1.00 82.44 97 SER A N 1
ATOM 713 C CA . SER A 1 97 ? -12.402 -2.793 26.710 1.00 82.44 97 SER A CA 1
ATOM 714 C C . SER A 1 97 ? -13.592 -3.053 25.774 1.00 82.44 97 SER A C 1
ATOM 716 O O . SER A 1 97 ? -14.547 -2.282 25.770 1.00 82.44 97 SER A O 1
ATOM 718 N N . ASN A 1 98 ? -13.596 -4.162 25.020 1.00 84.38 98 ASN A N 1
ATOM 719 C CA . ASN A 1 98 ? -14.679 -4.533 24.096 1.00 84.38 98 ASN A CA 1
ATOM 720 C C . ASN A 1 98 ? -16.062 -4.685 24.757 1.00 84.38 98 ASN A C 1
ATOM 722 O O . ASN A 1 98 ? -17.078 -4.595 24.065 1.00 84.38 98 ASN A O 1
ATOM 726 N N . TYR A 1 99 ? -16.096 -4.944 26.067 1.00 85.62 99 TYR A N 1
ATOM 727 C CA . TYR A 1 99 ? -17.309 -5.268 26.823 1.00 85.62 99 TYR A CA 1
ATOM 728 C C . TYR A 1 99 ? -17.598 -4.274 27.953 1.00 85.62 99 TYR A C 1
ATOM 730 O O . TYR A 1 99 ? -18.388 -4.571 28.850 1.00 85.62 99 TYR A O 1
ATOM 738 N N . ASN A 1 100 ? -16.986 -3.091 27.906 1.00 86.31 100 ASN A N 1
ATOM 739 C CA . ASN A 1 100 ? -17.038 -2.089 28.970 1.00 86.31 100 ASN A CA 1
ATOM 740 C C . ASN A 1 100 ? -18.457 -1.639 29.361 1.00 86.31 100 ASN A C 1
ATOM 742 O O . ASN A 1 100 ? -18.713 -1.347 30.525 1.00 86.31 100 ASN A O 1
ATOM 746 N N . PHE A 1 101 ? -19.397 -1.615 28.413 1.00 89.19 101 PHE A N 1
ATOM 747 C CA . PHE A 1 101 ? -20.805 -1.300 28.681 1.00 89.19 101 PHE A CA 1
ATOM 748 C C . PHE A 1 101 ? -21.681 -2.540 28.928 1.00 89.19 101 PHE A C 1
ATOM 750 O O . PHE A 1 101 ? -22.853 -2.422 29.291 1.00 89.19 101 PHE A O 1
ATOM 757 N N . GLU A 1 102 ? -21.147 -3.745 28.724 1.00 91.12 102 GLU A N 1
ATOM 758 C CA . GLU A 1 102 ? -21.876 -4.992 28.972 1.00 91.12 102 GLU A CA 1
ATOM 759 C C . GLU A 1 102 ? -21.884 -5.340 30.462 1.00 91.12 102 GLU A C 1
ATOM 761 O O . GLU A 1 102 ? -22.909 -5.788 30.982 1.00 91.12 102 GLU A O 1
ATOM 766 N N . TYR A 1 103 ? -20.765 -5.080 31.147 1.00 93.19 103 TYR A N 1
ATOM 767 C CA . TYR A 1 103 ? -20.544 -5.408 32.555 1.00 93.19 103 TYR A CA 1
ATOM 768 C C . TYR A 1 103 ? -20.125 -4.159 33.321 1.00 93.19 103 TYR A C 1
ATOM 770 O O . TYR A 1 103 ? -18.960 -3.766 33.336 1.00 93.19 103 TYR A O 1
ATOM 778 N N . MET A 1 104 ? -21.089 -3.533 33.980 1.00 95.56 104 MET A N 1
ATOM 779 C CA . MET A 1 104 ? -20.865 -2.280 34.693 1.00 95.56 104 MET A CA 1
ATOM 780 C C . MET A 1 104 ? -21.272 -2.397 36.156 1.00 95.56 104 MET A C 1
ATOM 782 O O . MET A 1 104 ? -21.923 -3.349 36.582 1.00 95.56 104 MET A O 1
ATOM 786 N N . GLY A 1 105 ? -20.885 -1.412 36.944 1.00 96.44 105 GLY A N 1
ATOM 787 C CA . GLY A 1 105 ? -21.320 -1.255 38.311 1.00 96.44 105 GLY A CA 1
ATOM 788 C C . GLY A 1 105 ? -21.510 0.203 38.681 1.00 96.44 105 GLY A C 1
ATOM 789 O O . GLY A 1 105 ? -21.293 1.115 37.880 1.00 96.44 105 GLY A O 1
ATOM 790 N N . ILE A 1 106 ? -22.012 0.400 39.890 1.00 97.12 106 ILE A N 1
ATOM 791 C CA . ILE A 1 106 ? -22.124 1.704 40.530 1.00 97.12 106 ILE A CA 1
ATOM 792 C C . ILE A 1 106 ? -21.813 1.541 42.010 1.00 97.12 106 ILE A C 1
ATOM 794 O O . ILE A 1 106 ? -22.302 0.617 42.668 1.00 97.12 106 ILE A O 1
ATOM 798 N N . ASP A 1 107 ? -21.024 2.464 42.546 1.00 97.19 107 ASP A N 1
ATOM 799 C CA . ASP A 1 107 ? -20.767 2.495 43.978 1.00 97.19 107 ASP A CA 1
ATOM 800 C C . ASP A 1 107 ? -22.063 2.866 44.711 1.00 97.19 107 ASP A C 1
ATOM 802 O O . ASP A 1 107 ? -22.765 3.804 44.328 1.00 97.19 107 ASP A O 1
ATOM 806 N N . THR A 1 108 ? -22.394 2.151 45.787 1.00 96.25 108 THR A N 1
ATOM 807 C CA . THR A 1 108 ? -23.647 2.330 46.539 1.00 96.25 108 THR A CA 1
ATOM 808 C C . THR A 1 108 ? -23.843 3.775 47.004 1.00 96.25 108 THR A C 1
ATOM 810 O O . THR A 1 108 ? -24.977 4.245 47.042 1.00 96.25 108 THR A O 1
ATOM 813 N N . SER A 1 109 ? -22.760 4.500 47.300 1.00 95.81 109 SER A N 1
ATOM 814 C CA . SER A 1 109 ? -22.803 5.925 47.656 1.00 95.81 109 SER A CA 1
ATOM 815 C C . SER A 1 109 ? -23.294 6.830 46.522 1.00 95.81 109 SER A C 1
ATOM 817 O O . SER A 1 109 ? -23.857 7.884 46.799 1.00 95.81 109 SER A O 1
ATOM 819 N N . ASN A 1 110 ? -23.103 6.423 45.265 1.00 96.06 110 ASN A N 1
ATOM 820 C CA . ASN A 1 110 ? -23.477 7.185 44.071 1.00 96.06 110 ASN A CA 1
ATOM 821 C C . ASN A 1 110 ? -24.861 6.791 43.533 1.00 96.06 110 ASN A C 1
ATOM 823 O O . ASN A 1 110 ? -25.449 7.530 42.750 1.00 96.06 110 ASN A O 1
ATOM 827 N N . ALA A 1 111 ? -25.388 5.632 43.940 1.00 93.00 111 ALA A N 1
ATOM 828 C CA . ALA A 1 111 ? -26.647 5.106 43.421 1.00 93.00 111 ALA A CA 1
ATOM 829 C C . ALA A 1 111 ? -27.876 5.919 43.864 1.00 93.00 111 ALA A C 1
ATOM 831 O O . ALA A 1 111 ? -28.809 6.064 43.079 1.00 93.00 111 ALA A O 1
ATOM 832 N N . GLY A 1 112 ? -27.887 6.445 45.098 1.00 88.06 112 GLY A N 1
ATOM 833 C CA . GLY A 1 112 ? -28.974 7.283 45.626 1.00 88.06 112 GLY A CA 1
ATOM 834 C C . GLY A 1 112 ? -30.379 6.701 45.388 1.00 88.06 112 GLY A C 1
ATOM 835 O O . GLY A 1 112 ? -30.624 5.519 45.623 1.00 88.06 112 GLY A O 1
ATOM 836 N N . THR A 1 113 ? -31.298 7.533 44.886 1.00 88.00 113 THR A N 1
ATOM 837 C CA . THR A 1 113 ? -32.635 7.141 44.388 1.00 88.00 113 THR A CA 1
ATOM 838 C C . THR A 1 113 ? -32.634 6.859 42.875 1.00 88.00 113 THR A C 1
ATOM 840 O O . THR A 1 113 ? -33.615 7.134 42.178 1.00 88.00 113 THR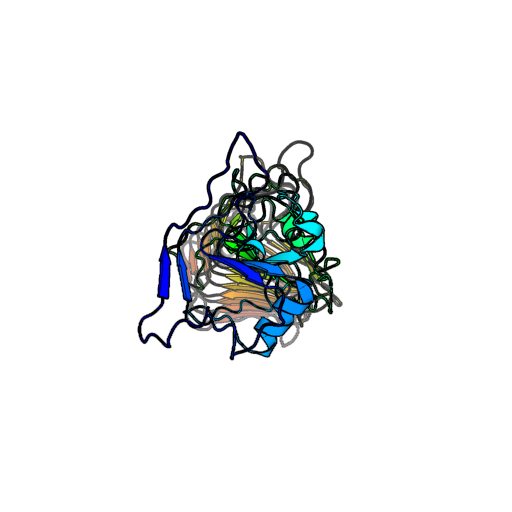 A O 1
ATOM 843 N N . GLY A 1 114 ? -31.512 6.362 42.353 1.00 90.75 114 GLY A N 1
ATOM 844 C CA . GLY A 1 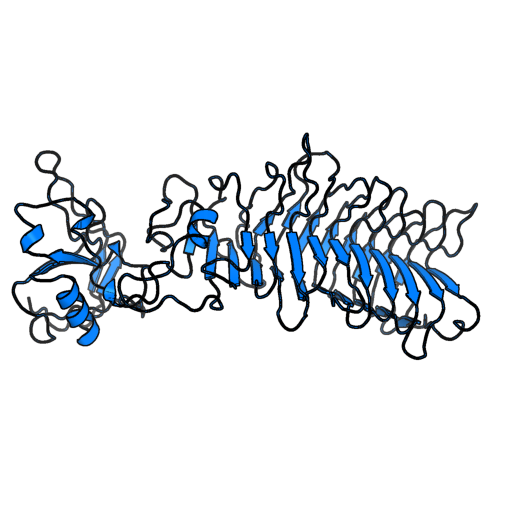114 ? -31.240 6.216 40.928 1.00 90.75 114 GLY A CA 1
ATOM 845 C C . GLY A 1 114 ? -30.500 7.425 40.349 1.00 90.75 114 GLY A C 1
ATOM 846 O O . GLY A 1 114 ? -30.657 8.560 40.795 1.00 90.75 114 GLY A O 1
ATOM 847 N N . THR A 1 115 ? -29.716 7.170 39.310 1.00 91.56 115 THR A N 1
ATOM 848 C CA . THR A 1 115 ? -29.012 8.137 38.471 1.00 91.56 115 THR A CA 1
ATOM 849 C C . THR A 1 115 ? -28.803 7.530 37.085 1.00 91.56 115 THR A C 1
ATOM 851 O O . THR A 1 115 ? -28.714 6.316 36.927 1.00 91.56 115 THR A O 1
ATOM 854 N N . ILE A 1 116 ? -28.745 8.376 36.067 1.00 87.19 116 ILE A N 1
ATOM 855 C CA . ILE A 1 116 ? -28.368 7.986 34.703 1.00 87.19 116 ILE A CA 1
ATOM 856 C C . ILE A 1 116 ? -27.085 8.677 34.248 1.00 87.19 116 ILE A C 1
ATOM 858 O O . ILE A 1 116 ? -26.735 8.620 33.071 1.00 87.19 116 ILE A O 1
ATOM 862 N N . ASP A 1 117 ? -26.410 9.365 35.167 1.00 89.00 117 ASP A N 1
ATOM 863 C CA . ASP A 1 117 ? -25.166 10.049 34.867 1.00 89.00 117 ASP A CA 1
ATOM 864 C C . ASP A 1 117 ? -24.074 9.006 34.561 1.00 89.00 117 ASP A C 1
ATOM 866 O O . ASP A 1 117 ? -23.699 8.221 35.444 1.00 89.00 117 ASP A O 1
ATOM 870 N N . PRO A 1 118 ? -23.558 8.966 33.317 1.00 85.94 118 PRO A N 1
ATOM 871 C CA . PRO A 1 118 ? -22.613 7.945 32.888 1.00 85.94 118 PRO A CA 1
ATOM 872 C C . PRO A 1 118 ? -21.303 7.966 33.684 1.00 85.94 118 PRO A C 1
ATOM 874 O O . PRO A 1 118 ? -20.606 6.958 33.698 1.00 85.94 118 PRO A O 1
ATOM 877 N N . GLN A 1 119 ? -20.966 9.057 34.383 1.00 88.81 119 GLN A N 1
ATOM 878 C CA . GLN A 1 119 ? -19.737 9.117 35.181 1.00 88.81 119 GLN A CA 1
ATOM 879 C C . GLN A 1 119 ? -19.765 8.200 36.416 1.00 88.81 119 GLN A C 1
ATOM 881 O O . GLN A 1 119 ? -18.706 7.828 36.924 1.00 88.81 119 GLN A O 1
ATOM 886 N N . TYR A 1 120 ? -20.956 7.837 36.910 1.00 93.44 120 TYR A N 1
ATOM 887 C CA . TYR A 1 120 ? -21.112 6.952 38.071 1.00 93.44 120 TYR A CA 1
ATOM 888 C C . TYR A 1 120 ? -21.288 5.484 37.690 1.00 93.44 120 TYR A C 1
ATOM 890 O O . TYR A 1 120 ? -21.080 4.608 38.530 1.00 93.44 120 TYR A O 1
ATOM 898 N N . HIS A 1 121 ? -21.653 5.209 36.438 1.00 93.44 121 HIS A N 1
ATOM 899 C CA . HIS A 1 121 ? -21.721 3.857 35.907 1.00 93.44 121 HIS A CA 1
ATOM 900 C C . HIS A 1 121 ? -20.358 3.497 35.342 1.00 93.44 121 HIS A C 1
ATOM 902 O O . HIS A 1 121 ? -20.006 3.875 34.229 1.00 93.44 121 HIS A O 1
ATOM 908 N N . LEU A 1 122 ? -19.574 2.782 36.139 1.00 92.38 122 LEU A N 1
ATOM 909 C CA . LEU A 1 122 ? -18.223 2.400 35.772 1.00 92.38 122 LEU A CA 1
ATOM 910 C C . LEU A 1 122 ? -18.208 0.950 35.321 1.00 92.38 122 LEU A C 1
ATOM 912 O O . LEU A 1 122 ? -18.852 0.085 35.900 1.00 92.38 122 LEU A O 1
ATOM 916 N N . ASP A 1 123 ? -17.443 0.687 34.285 1.00 91.44 123 ASP A N 1
ATOM 917 C CA . ASP A 1 123 ? -17.085 -0.659 33.878 1.00 91.44 123 ASP A CA 1
ATOM 918 C C . ASP A 1 123 ? -16.423 -1.434 35.035 1.00 91.44 123 ASP A C 1
ATOM 920 O O . ASP A 1 123 ? -15.514 -0.926 35.701 1.00 91.44 123 ASP A O 1
ATOM 924 N N . LEU A 1 124 ? -16.895 -2.662 35.275 1.00 93.56 124 LEU A N 1
ATOM 925 C CA . LEU A 1 124 ? -16.438 -3.513 36.376 1.00 93.56 124 LEU A CA 1
ATOM 926 C C . LEU A 1 124 ? -14.956 -3.877 36.272 1.00 93.56 124 LEU A C 1
ATOM 928 O O . LEU A 1 124 ? -14.294 -4.039 37.299 1.00 93.56 124 LEU A O 1
ATOM 932 N N . PHE A 1 125 ? -14.435 -4.042 35.059 1.00 91.31 125 PHE A N 1
ATOM 933 C CA . PHE A 1 125 ? -13.100 -4.591 34.826 1.00 91.31 125 PHE A CA 1
ATOM 934 C C . PHE A 1 125 ? -12.096 -3.552 34.342 1.00 91.31 125 PHE A C 1
ATOM 936 O O . PHE A 1 125 ? -10.942 -3.891 34.091 1.00 91.31 125 PHE A O 1
ATOM 943 N N . ARG A 1 126 ? -12.492 -2.277 34.294 1.00 88.19 126 ARG A N 1
ATOM 944 C CA . ARG A 1 126 ? -11.690 -1.164 33.773 1.00 88.19 126 ARG A CA 1
ATOM 945 C C . ARG A 1 126 ? -10.260 -1.091 34.317 1.00 88.19 126 ARG A C 1
ATOM 947 O O . ARG A 1 126 ? -9.338 -0.700 33.608 1.00 88.19 126 ARG A O 1
ATOM 954 N N . GLN A 1 127 ? -10.069 -1.461 35.579 1.00 86.56 127 GLN A N 1
ATOM 955 C CA . GLN A 1 127 ? -8.783 -1.470 36.279 1.00 86.56 127 GLN A CA 1
ATOM 956 C C . GLN A 1 127 ? -7.812 -2.563 35.804 1.00 86.56 127 GLN A C 1
ATOM 958 O O . GLN A 1 127 ? -6.630 -2.543 36.141 1.00 86.56 127 GLN A O 1
ATOM 963 N N . HIS A 1 128 ? -8.312 -3.532 35.043 1.00 87.50 128 HIS A N 1
ATOM 964 C CA . HIS A 1 128 ? -7.560 -4.680 34.545 1.00 87.50 128 HIS A CA 1
ATOM 965 C C . HIS A 1 128 ? -7.207 -4.562 33.062 1.00 87.50 128 HIS A C 1
ATOM 967 O O . HIS A 1 128 ? -6.637 -5.499 32.502 1.00 87.50 128 HIS A O 1
ATOM 973 N N . TYR A 1 129 ? -7.543 -3.438 32.429 1.00 85.94 129 TYR A N 1
ATOM 974 C CA . TYR A 1 129 ? -7.291 -3.208 31.015 1.00 85.94 129 TYR A CA 1
ATOM 975 C C . TYR A 1 129 ? -5.824 -2.954 30.729 1.00 85.94 129 TYR A C 1
ATOM 977 O O . TYR A 1 129 ? -5.146 -2.229 31.450 1.00 85.94 129 TYR A O 1
ATOM 985 N N . ILE A 1 130 ? -5.357 -3.528 29.623 1.00 81.25 130 ILE A N 1
ATOM 986 C CA . ILE A 1 130 ? -4.046 -3.203 29.051 1.00 81.25 130 ILE A CA 1
ATOM 987 C C . ILE A 1 130 ? -4.151 -1.902 28.236 1.00 81.25 130 ILE A C 1
ATOM 989 O O . ILE A 1 130 ? -3.208 -1.122 28.176 1.00 81.25 130 ILE A O 1
ATOM 993 N N . SER A 1 131 ? -5.322 -1.633 27.648 1.00 86.75 131 SER A N 1
ATOM 994 C CA . SER A 1 131 ? -5.652 -0.382 26.966 1.00 86.75 131 SER A CA 1
ATOM 995 C C . SER A 1 131 ? -7.136 -0.063 27.098 1.00 86.75 131 SER A C 1
ATOM 997 O O . SER A 1 131 ? -7.970 -0.965 27.133 1.00 86.75 131 SER A O 1
ATOM 999 N N . ASN A 1 132 ? -7.475 1.223 27.122 1.00 85.94 132 ASN A N 1
ATOM 1000 C CA . ASN A 1 132 ? -8.846 1.687 26.900 1.00 85.94 132 ASN A CA 1
ATOM 1001 C C . ASN A 1 132 ? -9.281 1.551 25.427 1.00 85.94 132 ASN A C 1
ATOM 1003 O O . ASN A 1 132 ? -10.477 1.572 25.147 1.00 85.94 132 ASN A O 1
ATOM 1007 N N . VAL A 1 133 ? -8.346 1.367 24.490 1.00 89.75 133 VAL A N 1
ATOM 1008 C CA . VAL A 1 133 ? -8.640 1.226 23.060 1.00 89.75 133 VAL A CA 1
ATOM 1009 C C . VAL A 1 133 ? -8.811 -0.252 22.696 1.00 89.75 133 VAL A C 1
ATOM 1011 O O . VAL A 1 133 ? -7.858 -1.025 22.829 1.00 89.75 133 VAL A O 1
ATOM 1014 N N . PRO A 1 134 ? -9.993 -0.665 22.207 1.00 90.88 134 PRO A N 1
ATOM 1015 C CA . PRO A 1 134 ? -10.195 -2.013 21.698 1.00 90.88 134 PRO A CA 1
ATOM 1016 C C . PRO A 1 134 ? -9.286 -2.306 20.501 1.00 90.88 134 PRO A C 1
ATOM 1018 O O . PRO A 1 134 ? -9.158 -1.480 19.600 1.00 90.88 134 PRO A O 1
ATOM 1021 N N . ASN A 1 135 ? -8.692 -3.498 20.468 1.00 91.62 135 ASN A N 1
ATOM 1022 C CA . ASN A 1 135 ? -7.929 -3.997 19.327 1.00 91.62 135 ASN A CA 1
ATOM 1023 C C . ASN A 1 135 ? -8.421 -5.418 18.982 1.00 91.62 135 ASN A C 1
ATOM 1025 O O . ASN A 1 135 ? -8.235 -6.318 19.807 1.00 91.62 135 ASN A O 1
ATOM 1029 N N . PRO A 1 136 ? -9.082 -5.643 17.827 1.00 94.50 136 PRO A N 1
ATOM 1030 C CA . PRO A 1 136 ? -9.328 -4.685 16.743 1.00 94.50 136 PRO A CA 1
ATOM 1031 C C . PRO A 1 136 ? -10.311 -3.563 17.116 1.00 94.50 136 PRO A C 1
ATOM 1033 O O . PRO A 1 136 ? -11.186 -3.747 17.961 1.00 94.50 136 PRO A O 1
ATOM 1036 N N . CYS A 1 137 ? -10.184 -2.422 16.437 1.00 96.00 137 CYS A N 1
ATOM 1037 C CA . CYS A 1 137 ? -11.069 -1.266 16.526 1.00 96.00 137 CYS A CA 1
ATOM 1038 C C . CYS A 1 137 ? -11.987 -1.184 15.295 1.00 96.00 137 CYS A C 1
ATOM 1040 O O . CYS A 1 137 ? -11.531 -0.996 14.168 1.00 96.00 137 CYS A O 1
ATOM 1042 N N . TYR A 1 138 ? -13.297 -1.271 15.504 1.00 97.38 138 TYR A N 1
ATOM 1043 C CA . TYR A 1 138 ? -14.304 -1.193 14.446 1.00 97.38 138 TYR A CA 1
ATOM 1044 C C . TYR A 1 138 ? -14.739 0.254 14.179 1.00 97.38 138 TYR A C 1
ATOM 1046 O O . TYR A 1 138 ? -15.054 0.994 15.117 1.00 97.38 138 TYR A O 1
ATOM 1054 N N . ILE A 1 139 ? -14.810 0.630 12.899 1.00 97.88 139 ILE A N 1
ATOM 1055 C CA . ILE A 1 139 ? -15.234 1.957 12.427 1.00 97.88 139 ILE A CA 1
ATOM 1056 C C . ILE A 1 139 ? -16.566 1.850 11.691 1.00 97.88 139 ILE A C 1
ATOM 1058 O O . ILE A 1 139 ? -16.708 1.055 10.762 1.00 97.88 139 ILE A O 1
ATOM 1062 N N . ASP A 1 140 ? -17.527 2.676 12.083 1.00 97.06 140 ASP A N 1
ATOM 1063 C CA . ASP A 1 140 ? -18.828 2.821 11.436 1.00 97.06 140 ASP A CA 1
ATOM 1064 C C . ASP A 1 140 ? -19.180 4.308 11.376 1.00 97.06 140 ASP A C 1
ATOM 1066 O O . ASP A 1 140 ? -19.559 4.922 12.370 1.00 97.06 140 ASP A O 1
ATOM 1070 N N . ALA A 1 141 ? -19.031 4.905 10.199 1.00 95.31 141 ALA A N 1
ATOM 1071 C CA . ALA A 1 141 ? -19.232 6.339 10.009 1.00 95.31 141 ALA A CA 1
ATOM 1072 C C . ALA A 1 141 ? -20.706 6.738 9.831 1.00 95.31 141 ALA A C 1
ATOM 1074 O O . ALA A 1 141 ? -20.989 7.907 9.549 1.00 95.31 141 ALA A O 1
ATOM 1075 N N . SER A 1 142 ? -21.644 5.795 9.982 1.00 92.69 142 SER A N 1
ATOM 1076 C CA . SER A 1 142 ? -23.076 6.091 10.010 1.00 92.69 142 SER A CA 1
ATOM 1077 C C . SER A 1 142 ? -23.477 6.809 11.310 1.00 92.69 142 SER A C 1
ATOM 1079 O O . SER A 1 142 ? -22.648 7.282 12.089 1.00 92.69 142 SER A O 1
ATOM 1081 N N . THR A 1 143 ? -24.778 6.897 11.580 1.00 84.00 143 THR A N 1
ATOM 1082 C CA . THR A 1 143 ? -25.295 7.426 12.850 1.00 84.00 143 THR A CA 1
ATOM 1083 C C . THR A 1 143 ? -25.031 6.504 14.047 1.00 84.00 143 THR A C 1
ATOM 1085 O O . THR A 1 143 ? -25.321 6.900 15.172 1.00 84.00 143 THR A O 1
ATOM 1088 N N . ILE A 1 144 ? -24.531 5.282 13.822 1.00 86.19 144 ILE A N 1
ATOM 1089 C CA . ILE A 1 144 ? -24.288 4.283 14.874 1.00 86.19 144 ILE A CA 1
ATOM 1090 C C . ILE A 1 144 ? -22.940 4.512 15.570 1.00 86.19 144 ILE A C 1
ATOM 1092 O O . ILE A 1 144 ? -22.866 4.396 16.796 1.00 86.19 144 ILE A O 1
ATOM 1096 N N . GLY A 1 145 ? -21.878 4.812 14.818 1.00 91.38 145 GLY A N 1
ATOM 1097 C CA . GLY A 1 145 ? -20.557 5.030 15.400 1.00 91.38 145 GLY A CA 1
ATOM 1098 C C . GLY A 1 145 ? -20.445 6.382 16.092 1.00 91.38 145 GLY A C 1
ATOM 1099 O O . GLY A 1 145 ? -21.016 7.389 15.662 1.00 91.38 145 GLY A O 1
ATOM 1100 N N . VAL A 1 146 ? -19.685 6.408 17.186 1.00 92.06 146 VAL A N 1
ATOM 1101 C CA . VAL A 1 146 ? -19.444 7.624 17.967 1.00 92.06 146 VAL A CA 1
ATOM 1102 C C . VAL A 1 146 ? -17.998 7.648 18.436 1.00 92.06 146 VAL A C 1
ATOM 1104 O O . VAL A 1 146 ? -17.510 6.669 18.993 1.00 92.06 146 VAL A O 1
ATOM 1107 N N . ASP A 1 147 ? -17.338 8.787 18.259 1.00 93.75 147 ASP A N 1
ATOM 1108 C CA . ASP A 1 147 ? -15.980 9.014 18.746 1.00 93.75 147 ASP A CA 1
ATOM 1109 C C . ASP A 1 147 ? -16.014 9.379 20.230 1.00 93.75 147 ASP A C 1
ATOM 1111 O O . ASP A 1 147 ? -16.415 10.473 20.626 1.00 93.75 147 ASP A O 1
ATOM 1115 N N . GLN A 1 148 ? -15.651 8.416 21.066 1.00 89.12 148 GLN A N 1
ATOM 1116 C CA . GLN A 1 148 ? -15.596 8.542 22.518 1.00 89.12 148 GLN A CA 1
ATOM 1117 C C . GLN A 1 148 ? -14.505 7.610 23.067 1.00 89.12 148 GLN A C 1
ATOM 1119 O O . GLN A 1 148 ? -14.126 6.672 22.362 1.00 89.12 148 GLN A O 1
ATOM 1124 N N . PRO A 1 149 ? -13.977 7.845 24.286 1.00 85.94 149 PRO A N 1
ATOM 1125 C CA . PRO A 1 149 ? -12.718 7.236 24.728 1.00 85.94 149 PRO A CA 1
ATOM 1126 C C . PRO A 1 149 ? -12.645 5.719 24.530 1.00 85.94 149 PRO A C 1
ATOM 1128 O O . PRO A 1 149 ? -11.649 5.218 24.011 1.00 85.94 149 PRO A O 1
ATOM 1131 N N . ASP A 1 150 ? -13.742 5.023 24.825 1.00 84.31 150 ASP A N 1
ATOM 1132 C CA . ASP A 1 150 ? -13.821 3.564 24.794 1.00 84.31 150 ASP A CA 1
ATOM 1133 C C . ASP A 1 150 ? -14.552 3.010 23.546 1.00 84.31 150 ASP A C 1
ATOM 1135 O O . ASP A 1 150 ? -15.025 1.874 23.543 1.00 84.31 150 ASP A O 1
ATOM 1139 N N . CYS A 1 151 ? -14.704 3.801 22.473 1.00 91.00 151 CYS A N 1
ATOM 1140 C CA . CYS A 1 151 ? -15.280 3.301 21.217 1.00 91.00 151 CYS A CA 1
ATOM 1141 C C . CYS A 1 151 ? -14.347 2.292 20.523 1.00 91.00 151 CYS A C 1
ATOM 1143 O O . CYS A 1 151 ? -13.165 2.186 20.832 1.00 91.00 151 CYS A O 1
ATOM 1145 N N . GLY A 1 152 ? -14.843 1.591 19.512 1.00 92.25 152 GLY A N 1
ATOM 1146 C CA . GLY A 1 152 ? -14.076 0.656 18.696 1.00 92.25 152 GLY A CA 1
ATOM 1147 C C . GLY A 1 152 ? -14.398 -0.804 18.971 1.00 92.25 152 GLY A C 1
ATOM 1148 O O . GLY A 1 152 ? -13.923 -1.649 18.231 1.00 92.25 152 GLY A O 1
ATOM 1149 N N . GLY A 1 153 ? -15.224 -1.121 19.970 1.00 89.62 153 GLY A N 1
ATOM 1150 C CA . GLY A 1 153 ? -15.711 -2.483 20.177 1.00 89.62 153 GLY A CA 1
ATOM 1151 C C . GLY A 1 153 ? -16.774 -2.878 19.148 1.00 89.62 153 GLY A C 1
ATOM 1152 O O . GLY A 1 153 ? -17.370 -2.028 18.482 1.00 89.62 153 GLY A O 1
ATOM 1153 N N . LEU A 1 154 ? -17.074 -4.178 19.046 1.00 82.81 154 LEU A N 1
ATOM 1154 C CA . LEU A 1 154 ? -18.072 -4.708 18.099 1.00 82.81 154 LEU A CA 1
ATOM 1155 C C . LEU A 1 154 ? -19.445 -4.033 18.231 1.00 82.81 154 LEU A C 1
ATOM 1157 O O . LEU A 1 154 ? -20.118 -3.769 17.229 1.00 82.81 154 LEU A O 1
ATOM 1161 N N . ARG A 1 155 ? -19.863 -3.734 19.465 1.00 80.81 155 ARG A N 1
ATOM 1162 C CA . ARG A 1 155 ? -21.140 -3.068 19.734 1.00 80.81 155 ARG A CA 1
ATOM 1163 C C . ARG A 1 155 ? -21.045 -1.547 19.628 1.00 80.81 155 ARG A C 1
ATOM 1165 O O . ARG A 1 155 ? -21.932 -0.936 19.039 1.00 80.81 155 ARG A O 1
ATOM 1172 N N . TYR A 1 156 ? -19.966 -0.953 20.134 1.00 87.12 156 TYR A N 1
ATOM 1173 C CA . TYR A 1 156 ? -19.763 0.499 20.167 1.00 87.12 156 TYR A CA 1
ATOM 1174 C C . TYR A 1 156 ? -18.584 0.889 19.308 1.00 87.12 156 TYR A C 1
ATOM 1176 O O . TYR A 1 156 ? -17.467 1.049 19.785 1.00 87.12 156 TYR A O 1
ATOM 1184 N N . LYS A 1 157 ? -18.859 1.028 18.022 1.00 93.69 157 LYS A N 1
ATOM 1185 C CA . LYS A 1 157 ? -17.865 1.340 17.005 1.00 93.69 157 LYS A CA 1
ATOM 1186 C C . LYS A 1 157 ? -17.470 2.812 17.090 1.00 93.69 157 LYS A C 1
ATOM 1188 O O . LYS A 1 157 ? -18.283 3.652 17.488 1.00 93.69 157 LYS A O 1
ATOM 1193 N N . CYS A 1 158 ? -16.237 3.125 16.714 1.00 96.25 158 CYS A N 1
ATOM 1194 C CA . CYS A 1 158 ? -15.850 4.519 16.519 1.00 96.25 158 CYS A CA 1
ATOM 1195 C C . CYS A 1 158 ? -16.457 5.062 15.234 1.00 96.25 158 CYS A C 1
ATOM 1197 O O . CYS A 1 158 ? -16.803 4.300 14.328 1.00 96.25 158 CYS A O 1
ATOM 1199 N N . LYS A 1 159 ? -16.580 6.384 15.160 1.00 96.62 159 LYS A N 1
ATOM 1200 C CA . LYS A 1 159 ? -17.113 7.059 13.983 1.00 96.62 159 LYS A CA 1
ATOM 1201 C C . LYS A 1 159 ? -16.031 7.328 12.944 1.00 96.62 159 LYS A C 1
ATOM 1203 O O . LYS A 1 159 ? -16.321 7.232 11.753 1.00 96.62 159 LYS A O 1
ATOM 1208 N N . THR A 1 160 ? -14.818 7.663 13.382 1.00 97.12 160 THR A N 1
ATOM 1209 C CA . THR A 1 160 ? -13.718 8.050 12.490 1.00 97.12 160 THR A CA 1
ATOM 1210 C C . THR A 1 160 ? -12.451 7.228 12.710 1.00 97.12 160 THR A C 1
ATOM 1212 O O . THR A 1 160 ? -12.146 6.785 13.822 1.00 97.12 160 THR A O 1
ATOM 1215 N N . ILE A 1 161 ? -11.695 7.032 11.628 1.00 97.38 161 ILE A N 1
ATOM 1216 C CA . ILE A 1 161 ? -10.364 6.414 11.651 1.00 97.38 161 ILE A CA 1
ATOM 1217 C C . ILE A 1 161 ? -9.392 7.331 12.397 1.00 97.38 161 ILE A C 1
ATOM 1219 O O . ILE A 1 161 ? -8.640 6.853 13.246 1.00 97.38 161 ILE A O 1
ATOM 1223 N N . ALA A 1 162 ? -9.434 8.641 12.122 1.00 95.69 162 ALA A N 1
ATOM 1224 C CA . ALA A 1 162 ? -8.535 9.612 12.746 1.00 95.69 162 ALA A CA 1
ATOM 1225 C C . ALA A 1 162 ? -8.627 9.573 14.280 1.00 95.69 162 ALA A C 1
ATOM 1227 O O . ALA A 1 162 ? -7.615 9.403 14.961 1.00 95.69 162 ALA A O 1
ATOM 1228 N N . TYR A 1 163 ? -9.846 9.621 14.834 1.00 95.81 163 TYR A N 1
ATOM 1229 C CA . TYR A 1 163 ? -10.037 9.511 16.280 1.00 95.81 163 TYR A CA 1
ATOM 1230 C C . TYR A 1 163 ? -9.527 8.176 16.829 1.00 95.81 163 TYR A C 1
ATOM 1232 O O . TYR A 1 163 ? -8.915 8.133 17.896 1.00 95.81 163 TYR A O 1
ATOM 1240 N N . ALA A 1 164 ? -9.761 7.075 16.108 1.00 95.75 164 ALA A N 1
ATOM 1241 C CA . ALA A 1 164 ? -9.331 5.761 16.557 1.00 95.75 164 ALA A CA 1
ATOM 1242 C C . ALA A 1 164 ? -7.807 5.660 16.725 1.00 95.75 164 ALA A C 1
ATOM 1244 O O . ALA A 1 164 ? -7.370 5.058 17.705 1.00 95.75 164 ALA A O 1
ATOM 1245 N N . ILE A 1 165 ? -7.037 6.260 15.809 1.00 95.38 165 ILE A N 1
ATOM 1246 C CA . ILE A 1 165 ? -5.566 6.242 15.785 1.00 95.38 165 ILE A CA 1
ATOM 1247 C C . ILE A 1 165 ? -4.957 7.191 16.822 1.00 95.38 165 ILE A C 1
ATOM 1249 O O . ILE A 1 165 ? -3.998 6.818 17.502 1.00 95.38 165 ILE A O 1
ATOM 1253 N N . ASP A 1 166 ? -5.500 8.405 16.940 1.00 92.44 166 ASP A N 1
ATOM 1254 C CA . ASP A 1 166 ? -4.875 9.486 17.713 1.00 92.44 166 ASP A CA 1
ATOM 1255 C C . ASP A 1 166 ? -5.269 9.501 19.192 1.00 92.44 166 ASP A C 1
ATOM 1257 O O . ASP A 1 166 ? -4.720 10.281 19.979 1.00 92.44 166 ASP A O 1
ATOM 1261 N N . ARG A 1 167 ? -6.221 8.660 19.609 1.00 91.25 167 ARG A N 1
ATOM 1262 C CA . ARG A 1 167 ? -6.645 8.658 21.009 1.00 91.25 167 ARG A CA 1
ATOM 1263 C C . ARG A 1 167 ? -5.615 8.004 21.923 1.00 91.25 167 ARG A C 1
ATOM 1265 O O . ARG A 1 167 ? -4.931 7.047 21.569 1.00 91.25 167 ARG A O 1
ATOM 1272 N N . ASN A 1 168 ? -5.590 8.492 23.159 1.00 90.56 168 ASN A N 1
ATOM 1273 C CA . ASN A 1 168 ? -4.751 7.947 24.214 1.00 90.56 168 ASN A CA 1
ATOM 1274 C C . ASN A 1 168 ? -5.108 6.483 24.503 1.00 90.56 168 ASN A C 1
ATOM 1276 O O . ASN A 1 168 ? -6.271 6.185 24.771 1.00 90.56 168 ASN A O 1
ATOM 1280 N N . THR A 1 169 ? -4.091 5.619 24.483 1.00 89.75 169 THR A N 1
ATOM 1281 C CA . THR A 1 169 ? -4.183 4.174 24.728 1.00 89.75 169 THR A CA 1
ATOM 1282 C C . THR A 1 169 ? -3.960 3.779 26.190 1.00 89.75 169 THR A C 1
ATOM 1284 O O . THR A 1 169 ? -4.078 2.596 26.524 1.00 89.75 169 THR A O 1
ATOM 1287 N N . LEU A 1 170 ? -3.622 4.735 27.065 1.00 88.12 170 LEU A N 1
ATOM 1288 C CA . LEU A 1 170 ? -3.342 4.488 28.477 1.00 88.12 170 LEU A CA 1
ATOM 1289 C C . LEU A 1 170 ? -4.640 4.167 29.250 1.00 88.12 170 LEU A C 1
ATOM 1291 O O . LEU A 1 170 ? -5.536 5.015 29.316 1.00 88.12 170 LEU A O 1
ATOM 1295 N N . PRO A 1 171 ? -4.749 2.981 29.877 1.00 84.12 171 PRO A N 1
ATOM 1296 C CA . PRO A 1 171 ? -5.870 2.657 30.754 1.00 84.12 171 PRO A CA 1
ATOM 1297 C C . PRO A 1 171 ? -5.795 3.445 32.082 1.00 84.12 171 PRO A C 1
ATOM 1299 O O . PRO A 1 171 ? -4.735 3.960 32.439 1.00 84.12 171 PRO A O 1
ATOM 1302 N N . PRO A 1 172 ? -6.889 3.521 32.869 1.00 79.50 172 PRO A N 1
ATOM 1303 C CA . PRO A 1 172 ? -6.886 4.219 34.164 1.00 79.50 172 PRO A CA 1
ATOM 1304 C C . PRO A 1 172 ? -5.898 3.657 35.193 1.00 79.50 172 PRO A C 1
ATOM 1306 O O . PRO A 1 172 ? -5.477 4.372 36.099 1.00 79.50 172 PRO A O 1
ATOM 1309 N N . SER A 1 173 ? -5.542 2.380 35.071 1.00 75.94 173 SER A N 1
ATOM 1310 C CA . SER A 1 173 ? -4.478 1.739 35.836 1.00 75.94 173 SER A CA 1
ATOM 1311 C C . SER A 1 173 ? -3.721 0.766 34.942 1.00 75.94 173 SER A C 1
ATOM 1313 O O . SER A 1 173 ? -4.336 0.064 34.147 1.00 75.94 173 SER A O 1
ATOM 1315 N N . GLY A 1 174 ? -2.397 0.706 35.093 1.00 76.25 174 GLY A N 1
ATOM 1316 C CA . GLY A 1 174 ? -1.524 -0.153 34.291 1.00 76.25 174 GLY A CA 1
ATOM 1317 C C . GLY A 1 174 ? -0.677 0.622 33.281 1.00 76.25 174 GLY A C 1
ATOM 1318 O O . GLY A 1 174 ? -0.501 1.834 33.389 1.00 76.25 174 GLY A O 1
ATOM 1319 N N . THR A 1 175 ? -0.112 -0.102 32.318 1.00 81.44 175 THR A N 1
ATOM 1320 C CA . THR A 1 175 ? 0.756 0.438 31.264 1.00 81.44 175 THR A CA 1
ATOM 1321 C C . THR A 1 175 ? 0.088 0.279 29.908 1.00 81.44 175 THR A C 1
ATOM 1323 O O . THR A 1 175 ? -0.467 -0.781 29.634 1.00 81.44 175 THR A O 1
ATOM 1326 N N . ALA A 1 176 ? 0.193 1.300 29.056 1.00 82.38 176 ALA A N 1
ATOM 1327 C CA . ALA A 1 176 ? -0.285 1.228 27.679 1.00 82.38 176 ALA A CA 1
ATOM 1328 C C . ALA A 1 176 ? 0.402 0.084 26.899 1.00 82.38 176 ALA A C 1
ATOM 1330 O O . ALA A 1 176 ? 1.538 -0.285 27.230 1.00 82.38 176 ALA A O 1
ATOM 1331 N N . PRO A 1 177 ? -0.237 -0.455 25.844 1.00 87.38 177 PRO A N 1
ATOM 1332 C CA . PRO A 1 177 ? 0.399 -1.423 24.960 1.00 87.38 177 PRO A CA 1
ATOM 1333 C C . PRO A 1 177 ? 1.670 -0.848 24.327 1.00 87.38 177 PRO A C 1
ATOM 1335 O O . PRO A 1 177 ? 1.788 0.363 24.122 1.00 87.38 177 PRO A O 1
ATOM 1338 N N . SER A 1 178 ? 2.613 -1.724 23.970 1.00 92.81 178 SER A N 1
ATOM 1339 C CA . SER A 1 178 ? 3.742 -1.316 23.130 1.00 92.81 178 SER A CA 1
ATOM 1340 C C . SER A 1 178 ? 3.230 -0.732 21.813 1.00 92.81 178 SER A C 1
ATOM 1342 O O . SER A 1 178 ? 2.330 -1.301 21.198 1.00 92.81 178 SER A O 1
ATOM 1344 N N . LYS A 1 179 ? 3.861 0.349 21.343 1.00 94.19 179 LYS A N 1
ATOM 1345 C CA . LYS A 1 179 ? 3.542 0.974 20.049 1.00 94.19 179 LYS A CA 1
ATOM 1346 C C . LYS A 1 179 ? 3.780 0.035 18.863 1.00 94.19 179 LYS A C 1
ATOM 1348 O O . LYS A 1 179 ? 3.231 0.263 17.791 1.00 94.19 179 LYS A O 1
ATOM 1353 N N . ASP A 1 180 ? 4.610 -0.993 19.045 1.00 94.69 180 ASP A N 1
ATOM 1354 C CA . ASP A 1 180 ? 4.935 -1.981 18.012 1.00 94.69 180 ASP A CA 1
ATOM 1355 C C . ASP A 1 180 ? 3.898 -3.112 17.905 1.00 94.69 180 ASP A C 1
ATOM 1357 O O . ASP A 1 180 ? 3.971 -3.923 16.981 1.00 94.69 180 ASP A O 1
ATOM 1361 N N . ILE A 1 181 ? 2.932 -3.188 18.831 1.00 93.75 181 ILE A N 1
ATOM 1362 C CA . ILE A 1 181 ? 1.789 -4.096 18.690 1.00 93.75 181 ILE A CA 1
ATOM 1363 C C . ILE A 1 181 ? 0.916 -3.580 17.545 1.00 93.75 181 ILE A C 1
ATOM 1365 O O . ILE A 1 181 ? 0.552 -2.408 17.522 1.00 93.75 181 ILE A O 1
ATOM 1369 N N . ASN A 1 182 ? 0.566 -4.468 16.613 1.00 96.62 182 ASN A N 1
ATOM 1370 C CA . ASN A 1 182 ? -0.292 -4.131 15.482 1.00 96.62 182 ASN A CA 1
ATOM 1371 C C . ASN A 1 182 ? -1.668 -3.661 15.971 1.00 96.62 182 ASN A C 1
ATOM 1373 O O . ASN A 1 182 ? -2.413 -4.442 16.572 1.00 96.62 182 ASN A O 1
ATOM 1377 N N . PHE A 1 183 ? -2.008 -2.405 15.702 1.00 97.06 183 PHE A N 1
ATOM 1378 C CA . PHE A 1 183 ? -3.335 -1.864 15.948 1.00 97.06 183 PHE A CA 1
ATOM 1379 C C . PHE A 1 183 ? -4.213 -2.052 14.708 1.00 97.06 183 PHE A C 1
ATOM 1381 O O . PHE A 1 183 ? -3.982 -1.443 13.663 1.00 97.06 183 PHE A O 1
ATOM 1388 N N . VAL A 1 184 ? -5.221 -2.919 14.816 1.00 98.19 184 VAL A N 1
ATOM 1389 C CA . VAL A 1 184 ? -6.059 -3.319 13.681 1.00 98.19 184 VAL A CA 1
ATOM 1390 C C . VAL A 1 184 ? -7.338 -2.493 13.651 1.00 98.19 184 VAL A C 1
ATOM 1392 O O . VAL A 1 184 ? -8.111 -2.493 14.604 1.00 98.19 184 VAL A O 1
ATOM 1395 N N . ILE A 1 185 ? -7.600 -1.841 12.525 1.00 98.50 185 ILE A N 1
ATOM 1396 C CA . ILE A 1 185 ? -8.799 -1.057 12.246 1.00 98.50 185 ILE A CA 1
ATOM 1397 C C . ILE A 1 185 ? -9.648 -1.802 11.219 1.00 98.50 185 ILE A C 1
ATOM 1399 O O . ILE A 1 185 ? -9.172 -2.156 10.139 1.00 98.50 185 ILE A O 1
ATOM 1403 N N . ILE A 1 186 ? -10.921 -2.023 11.544 1.00 98.50 186 ILE A N 1
ATOM 1404 C CA . ILE A 1 186 ? -11.871 -2.742 10.690 1.00 98.50 186 ILE A CA 1
ATOM 1405 C C . ILE A 1 186 ? -12.988 -1.794 10.264 1.00 98.50 186 ILE A C 1
ATOM 1407 O O . ILE A 1 186 ? -13.772 -1.324 11.091 1.00 98.50 186 ILE A O 1
ATOM 1411 N N . LEU A 1 187 ? -13.084 -1.534 8.963 1.00 98.38 187 LEU A N 1
ATOM 1412 C CA . LEU A 1 187 ? -14.126 -0.689 8.390 1.00 98.38 187 LEU A CA 1
ATOM 1413 C C . LEU A 1 187 ? -15.413 -1.495 8.218 1.00 98.38 187 LEU A C 1
ATOM 1415 O O . LEU A 1 187 ? -15.444 -2.484 7.490 1.00 98.38 187 LEU A O 1
ATOM 1419 N N . MET A 1 188 ? -16.479 -1.063 8.887 1.00 97.12 188 MET A N 1
ATOM 1420 C CA . MET A 1 188 ? -17.823 -1.641 8.771 1.00 97.12 188 MET A CA 1
ATOM 1421 C C . MET A 1 188 ? -18.680 -0.896 7.748 1.00 97.12 188 MET A C 1
ATOM 1423 O O . MET A 1 188 ? -19.656 -1.445 7.245 1.00 97.12 188 MET A O 1
ATOM 1427 N N . THR A 1 189 ? -18.319 0.350 7.454 1.00 96.62 189 THR A N 1
ATOM 1428 C CA . THR A 1 189 ? -18.933 1.206 6.440 1.00 96.62 189 THR A CA 1
ATOM 1429 C C . THR A 1 189 ? -17.842 2.006 5.733 1.00 96.62 189 THR A C 1
ATOM 1431 O O . THR A 1 189 ? -16.697 2.055 6.184 1.00 96.62 189 THR A O 1
ATOM 1434 N N . ILE A 1 190 ? -18.205 2.711 4.661 1.00 96.19 190 ILE A N 1
ATOM 1435 C CA . ILE A 1 190 ? -17.357 3.774 4.107 1.00 96.19 190 ILE A CA 1
ATOM 1436 C C . ILE A 1 190 ? -17.134 4.825 5.214 1.00 96.19 190 ILE A C 1
ATOM 1438 O O . ILE A 1 190 ? -18.131 5.288 5.776 1.00 96.19 190 ILE A O 1
ATOM 1442 N N . PRO A 1 191 ? -15.887 5.209 5.548 1.00 94.62 191 PRO A N 1
ATOM 1443 C CA . PRO A 1 191 ? -15.565 6.188 6.586 1.00 94.62 191 PRO A CA 1
ATOM 1444 C C . PRO A 1 191 ? -15.861 7.627 6.120 1.00 94.62 191 PRO A C 1
ATOM 1446 O O . PRO A 1 191 ? -14.991 8.486 6.055 1.00 94.62 191 PRO A O 1
ATOM 1449 N N . SER A 1 192 ? -17.112 7.925 5.765 1.00 92.81 192 SER A N 1
ATOM 1450 C CA . SER A 1 192 ? -17.517 9.214 5.177 1.00 92.81 192 SER A CA 1
ATOM 1451 C C . SER A 1 192 ? -17.421 10.412 6.128 1.00 92.81 192 SER A C 1
ATOM 1453 O O . SER A 1 192 ? -17.652 11.541 5.708 1.00 92.81 192 SER A O 1
ATOM 1455 N N . SER A 1 193 ? -17.130 10.176 7.408 1.00 92.38 193 SER A N 1
ATOM 1456 C CA . SER A 1 193 ? -16.938 11.228 8.414 1.00 92.38 193 SER A CA 1
ATOM 1457 C C . SER A 1 193 ? -15.475 11.698 8.516 1.00 92.38 193 SER A C 1
ATOM 1459 O O . SER A 1 193 ? -15.203 12.711 9.160 1.00 92.38 193 SER A O 1
ATOM 1461 N N . ASP A 1 194 ? -14.539 11.010 7.858 1.00 91.94 194 ASP A N 1
ATOM 1462 C CA . ASP A 1 194 ? -13.102 11.298 7.855 1.00 91.94 194 ASP A CA 1
ATOM 1463 C C . ASP A 1 194 ? -12.717 12.314 6.751 1.00 91.94 194 ASP A C 1
ATOM 1465 O O . ASP A 1 194 ? -12.019 12.004 5.789 1.00 91.94 194 ASP A O 1
ATOM 1469 N N . ASN A 1 195 ? -13.169 13.568 6.873 1.00 81.50 195 ASN A N 1
ATOM 1470 C CA . ASN A 1 195 ? -13.025 14.572 5.799 1.00 81.50 195 ASN A CA 1
ATOM 1471 C C . ASN A 1 195 ? -11.574 14.999 5.486 1.00 81.50 195 ASN A C 1
ATOM 1473 O O . ASN A 1 195 ? -11.307 15.481 4.388 1.00 81.50 195 ASN A O 1
ATOM 1477 N N . ASN A 1 196 ? -10.645 14.836 6.435 1.00 83.00 196 ASN A N 1
ATOM 1478 C CA . ASN A 1 196 ? -9.239 15.258 6.329 1.00 83.00 196 ASN A CA 1
ATOM 1479 C C . ASN A 1 196 ? -8.279 14.203 6.899 1.00 83.00 196 ASN A C 1
ATOM 1481 O O . ASN A 1 196 ? -7.265 14.551 7.503 1.00 83.00 196 ASN A O 1
ATOM 1485 N N . LEU A 1 197 ? -8.622 12.921 6.759 1.00 92.62 197 LEU A N 1
ATOM 1486 C CA . LEU A 1 197 ? -7.777 11.829 7.228 1.00 92.62 197 LEU A CA 1
ATOM 1487 C C . LEU A 1 197 ? -6.353 11.955 6.689 1.00 92.62 197 LEU A C 1
ATOM 1489 O O . LEU A 1 197 ? -6.154 12.136 5.492 1.00 92.62 197 LEU A O 1
ATOM 1493 N N . GLN A 1 198 ? -5.384 11.841 7.586 1.00 93.44 198 GLN A N 1
ATOM 1494 C CA . GLN A 1 198 ? -3.970 11.669 7.285 1.00 93.44 198 GLN A CA 1
ATOM 1495 C C . GLN A 1 198 ? -3.428 10.682 8.307 1.00 93.44 198 GLN A C 1
ATOM 1497 O O . GLN A 1 198 ? -3.683 10.816 9.501 1.00 93.44 198 GLN A O 1
ATOM 1502 N N . ILE A 1 199 ? -2.701 9.683 7.833 1.00 96.00 199 ILE A N 1
ATOM 1503 C CA . ILE A 1 199 ? -2.154 8.611 8.651 1.00 96.00 199 ILE A CA 1
ATOM 1504 C C . ILE A 1 199 ? -0.643 8.669 8.502 1.00 96.00 199 ILE A C 1
ATOM 1506 O O . ILE A 1 199 ? -0.070 8.191 7.522 1.00 96.00 199 ILE A O 1
ATOM 1510 N N . SER A 1 200 ? -0.008 9.284 9.493 1.00 96.25 200 SER A N 1
ATOM 1511 C CA . SER A 1 200 ? 1.442 9.435 9.558 1.00 96.25 200 SER A CA 1
ATOM 1512 C C . SER A 1 200 ? 1.996 8.527 10.647 1.00 96.25 200 SER A C 1
ATOM 1514 O O . SER A 1 200 ? 1.676 8.714 11.818 1.00 96.25 200 SER A O 1
ATOM 1516 N N . LEU A 1 201 ? 2.818 7.544 10.274 1.00 96.69 201 LEU A N 1
ATOM 1517 C CA . LEU A 1 201 ? 3.466 6.629 11.210 1.00 96.69 201 LEU A CA 1
ATOM 1518 C C . LEU A 1 201 ? 4.984 6.834 11.281 1.00 96.69 201 LEU A C 1
ATOM 1520 O O . LEU A 1 201 ? 5.628 7.015 10.240 1.00 96.69 201 LEU A O 1
ATOM 1524 N N . PRO A 1 202 ? 5.566 6.740 12.494 1.00 95.69 202 PRO A N 1
ATOM 1525 C CA . PRO A 1 202 ? 4.910 6.461 13.783 1.00 95.69 202 PRO A CA 1
ATOM 1526 C C . PRO A 1 202 ? 4.104 7.651 14.347 1.00 95.69 202 PRO A C 1
ATOM 1528 O O . PRO A 1 202 ? 4.443 8.808 14.110 1.00 95.69 202 PRO A O 1
ATOM 1531 N N . THR A 1 203 ? 3.065 7.362 15.137 1.00 95.06 203 THR A N 1
ATOM 1532 C CA . THR A 1 203 ? 2.341 8.351 15.962 1.00 95.06 203 THR A CA 1
ATOM 1533 C C . THR A 1 203 ? 2.846 8.348 17.412 1.00 95.06 203 THR A C 1
ATOM 1535 O O . THR A 1 203 ? 3.719 7.571 17.813 1.00 95.06 203 THR A O 1
ATOM 1538 N N . THR A 1 204 ? 2.233 9.185 18.256 1.00 93.56 204 THR A N 1
ATOM 1539 C CA . THR A 1 204 ? 2.404 9.138 19.712 1.00 93.56 204 THR A CA 1
ATOM 1540 C C . THR A 1 204 ? 2.104 7.757 20.298 1.00 93.56 204 THR A C 1
ATOM 1542 O O . THR A 1 204 ? 2.801 7.365 21.232 1.00 93.56 204 THR A O 1
ATOM 1545 N N . TYR A 1 205 ? 1.136 7.007 19.763 1.00 94.38 205 TYR A N 1
ATOM 1546 C CA . TYR A 1 205 ? 0.638 5.772 20.389 1.00 94.38 205 TYR A CA 1
ATOM 1547 C C . TYR A 1 205 ? 0.881 4.500 19.573 1.00 94.38 205 TYR A C 1
ATOM 1549 O O . TYR A 1 205 ? 0.912 3.419 20.149 1.00 94.38 205 TYR A O 1
ATOM 1557 N N . ASN A 1 206 ? 1.102 4.617 18.264 1.00 95.62 206 ASN A N 1
ATOM 1558 C CA . ASN A 1 206 ? 1.164 3.484 17.344 1.00 95.62 206 ASN A CA 1
ATOM 1559 C C . ASN A 1 206 ? 2.346 3.627 16.380 1.00 95.62 206 ASN A C 1
ATOM 1561 O O . ASN A 1 206 ? 2.493 4.665 15.735 1.00 95.62 206 ASN A O 1
ATOM 1565 N N . ASN A 1 207 ? 3.137 2.567 16.236 1.00 96.38 207 ASN A N 1
ATOM 1566 C CA . ASN A 1 207 ? 4.121 2.404 15.166 1.00 96.38 207 ASN A CA 1
ATOM 1567 C C . ASN A 1 207 ? 3.577 1.510 14.047 1.00 96.38 207 ASN A C 1
ATOM 1569 O O . ASN A 1 207 ? 4.037 1.625 12.916 1.00 96.38 207 ASN A O 1
ATOM 1573 N N . TYR A 1 208 ? 2.611 0.635 14.343 1.00 97.31 208 TYR A N 1
ATOM 1574 C CA . TYR A 1 208 ? 2.125 -0.383 13.418 1.00 97.31 208 TYR A CA 1
ATOM 1575 C C . TYR A 1 208 ? 0.598 -0.406 13.373 1.00 97.31 208 TYR A C 1
ATOM 1577 O O . TYR A 1 208 ? -0.050 -0.676 14.383 1.00 97.31 208 TYR A O 1
ATOM 1585 N N . ILE A 1 209 ? 0.031 -0.105 12.203 1.00 98.50 209 ILE A N 1
ATOM 1586 C CA . ILE A 1 209 ? -1.417 -0.078 11.985 1.00 98.50 209 ILE A CA 1
ATOM 1587 C C . ILE A 1 209 ? -1.788 -0.946 10.789 1.00 98.50 209 ILE A C 1
ATOM 1589 O O . ILE A 1 209 ? -1.175 -0.853 9.727 1.00 98.50 209 ILE A O 1
ATOM 1593 N N . THR A 1 210 ? -2.855 -1.719 10.949 1.00 98.75 210 THR A N 1
ATOM 1594 C CA . THR A 1 210 ? -3.549 -2.400 9.852 1.00 98.75 210 THR A CA 1
ATOM 1595 C C . THR A 1 210 ? -4.909 -1.762 9.647 1.00 98.75 210 THR A C 1
ATOM 1597 O O . THR A 1 210 ? -5.642 -1.569 10.612 1.00 98.75 210 THR A O 1
ATOM 1600 N N . ILE A 1 211 ? -5.283 -1.472 8.405 1.00 98.81 211 ILE A N 1
ATOM 1601 C CA . ILE A 1 211 ? -6.634 -1.039 8.046 1.00 98.81 211 ILE A CA 1
ATOM 1602 C C . ILE A 1 211 ? -7.200 -2.036 7.049 1.00 98.81 211 ILE A C 1
ATOM 1604 O O . ILE A 1 211 ? -6.587 -2.311 6.016 1.00 98.81 211 ILE A O 1
ATOM 1608 N N . GLN A 1 212 ? -8.380 -2.567 7.356 1.00 98.56 212 GLN A N 1
ATOM 1609 C CA . GLN A 1 212 ? -9.026 -3.560 6.514 1.00 98.56 212 GLN A CA 1
ATOM 1610 C C . GLN A 1 212 ? -10.532 -3.372 6.413 1.00 98.56 212 GLN A C 1
ATOM 1612 O O . GLN A 1 212 ? -11.182 -2.850 7.322 1.00 98.56 212 GLN A O 1
ATOM 1617 N N . SER A 1 213 ? -11.104 -3.853 5.315 1.00 98.44 213 SER A N 1
ATOM 1618 C CA . SER A 1 213 ? -12.555 -3.982 5.199 1.00 98.44 213 SER A CA 1
ATOM 1619 C C . SER A 1 213 ? -13.086 -5.113 6.078 1.00 98.44 213 SER A C 1
ATOM 1621 O O . SER A 1 213 ? -12.446 -6.155 6.229 1.00 98.44 213 SER A O 1
ATOM 1623 N N . ASN A 1 214 ? -14.282 -4.944 6.643 1.00 97.06 214 ASN A N 1
ATOM 1624 C CA . ASN A 1 214 ? -14.947 -6.020 7.370 1.00 97.06 214 ASN A CA 1
ATOM 1625 C C . ASN A 1 214 ? -15.155 -7.253 6.476 1.00 97.06 214 ASN A C 1
ATOM 1627 O O . ASN A 1 214 ? -15.640 -7.144 5.350 1.00 97.06 214 ASN A O 1
ATOM 1631 N N . GLY A 1 215 ? -14.824 -8.429 7.009 1.00 95.44 215 GLY A N 1
ATOM 1632 C CA . GLY A 1 215 ? -14.883 -9.692 6.276 1.00 95.44 215 GLY A CA 1
ATOM 1633 C C . GLY A 1 215 ? -13.677 -9.966 5.375 1.00 95.44 215 GLY A C 1
ATOM 1634 O O . GLY A 1 215 ? -13.683 -10.994 4.701 1.00 95.44 215 GLY A O 1
ATOM 1635 N N . TYR A 1 216 ? -12.650 -9.103 5.362 1.00 97.25 216 TYR A N 1
ATOM 1636 C CA . TYR A 1 216 ? -11.383 -9.408 4.696 1.00 97.25 216 TYR A CA 1
ATOM 1637 C C . TYR A 1 216 ? -10.814 -10.739 5.201 1.00 97.25 216 TYR A C 1
ATOM 1639 O O . TYR A 1 216 ? -10.681 -10.968 6.404 1.00 97.25 216 TYR A O 1
ATOM 1647 N N . ILE A 1 217 ? -10.460 -11.610 4.260 1.00 92.69 217 ILE A N 1
ATOM 1648 C CA . ILE A 1 217 ? -9.757 -12.867 4.506 1.00 92.69 217 ILE A CA 1
ATOM 1649 C C . ILE A 1 217 ? -8.611 -12.918 3.504 1.00 92.69 217 ILE A C 1
ATOM 1651 O O . ILE A 1 217 ? -8.835 -12.734 2.306 1.00 92.69 217 ILE A O 1
ATOM 1655 N N . ALA A 1 218 ? -7.393 -13.183 3.978 1.00 89.94 218 ALA A N 1
ATOM 1656 C CA . ALA A 1 218 ? -6.211 -13.251 3.126 1.00 89.94 218 ALA A CA 1
ATOM 1657 C C . ALA A 1 218 ? -6.410 -14.253 1.974 1.00 89.94 218 ALA A C 1
ATOM 1659 O O . ALA A 1 218 ? -6.677 -15.434 2.193 1.00 89.94 218 ALA A O 1
ATOM 1660 N N . GLY A 1 219 ? -6.300 -13.768 0.733 1.00 84.00 219 GLY A N 1
ATOM 1661 C CA . GLY A 1 219 ? -6.528 -14.562 -0.480 1.00 84.00 219 GLY A CA 1
ATOM 1662 C C . GLY A 1 219 ? -7.989 -14.868 -0.825 1.00 84.00 219 GLY A C 1
ATOM 1663 O O . GLY A 1 219 ? -8.231 -15.486 -1.858 1.00 84.00 219 GLY A O 1
ATOM 1664 N N . GLY A 1 220 ? -8.953 -14.424 -0.017 1.00 86.94 220 GLY A N 1
ATOM 1665 C CA . GLY A 1 220 ? -10.372 -14.467 -0.355 1.00 86.94 220 GLY A CA 1
ATOM 1666 C C . GLY A 1 220 ? -10.797 -13.293 -1.242 1.00 86.94 220 GLY A C 1
ATOM 1667 O O . GLY A 1 220 ? -10.134 -12.261 -1.296 1.00 86.94 220 GLY A O 1
ATOM 1668 N N . THR A 1 221 ? -11.938 -13.435 -1.917 1.00 87.00 221 THR A N 1
ATOM 1669 C CA . THR A 1 221 ? -12.554 -12.378 -2.749 1.00 87.00 221 THR A CA 1
ATOM 1670 C C . THR A 1 221 ? -14.012 -12.086 -2.375 1.00 87.00 221 THR A C 1
ATOM 1672 O O . THR A 1 221 ? -14.625 -11.183 -2.931 1.00 87.00 221 THR A O 1
ATOM 1675 N N . GLY A 1 222 ? -14.583 -12.834 -1.423 1.00 91.62 222 GLY A N 1
ATOM 1676 C CA . GLY A 1 222 ? -16.009 -12.804 -1.075 1.00 91.62 222 GLY A CA 1
ATOM 1677 C C . GLY A 1 222 ? -16.439 -11.702 -0.102 1.00 91.62 222 GLY A C 1
ATOM 1678 O O . GLY A 1 222 ? -17.419 -11.895 0.612 1.00 91.62 222 GLY A O 1
ATOM 1679 N N . TYR A 1 223 ? -15.711 -10.586 -0.025 1.00 94.62 223 TYR A N 1
ATOM 1680 C CA . TYR A 1 223 ? -16.002 -9.480 0.892 1.00 94.62 223 TYR A CA 1
ATOM 1681 C C . TYR A 1 223 ? -16.155 -8.153 0.146 1.00 94.62 223 TYR A C 1
ATOM 1683 O O . TYR A 1 223 ? -15.629 -7.958 -0.950 1.00 94.62 223 TYR A O 1
ATOM 1691 N N . THR A 1 224 ? -16.873 -7.219 0.764 1.00 96.06 224 THR A N 1
ATOM 1692 C CA . THR A 1 224 ? -17.027 -5.858 0.246 1.00 96.06 224 THR A CA 1
ATOM 1693 C C . THR A 1 224 ? -15.778 -5.046 0.561 1.00 96.06 224 THR A C 1
ATOM 1695 O O . THR A 1 224 ? -15.416 -4.913 1.728 1.00 96.06 224 THR A O 1
ATOM 1698 N N . LYS A 1 225 ? -15.145 -4.459 -0.459 1.00 97.19 225 LYS A N 1
ATOM 1699 C CA . LYS A 1 225 ? -14.082 -3.470 -0.254 1.00 97.19 225 LYS A CA 1
ATOM 1700 C C . LYS A 1 225 ? -14.703 -2.126 0.120 1.00 97.19 225 LYS A C 1
ATOM 1702 O O . LYS A 1 225 ? -15.508 -1.587 -0.635 1.00 97.19 225 LYS A O 1
ATOM 1707 N N . TYR A 1 226 ? -14.336 -1.572 1.270 1.00 97.81 226 TYR A N 1
ATOM 1708 C CA . TYR A 1 226 ? -14.729 -0.221 1.654 1.00 97.81 226 TYR 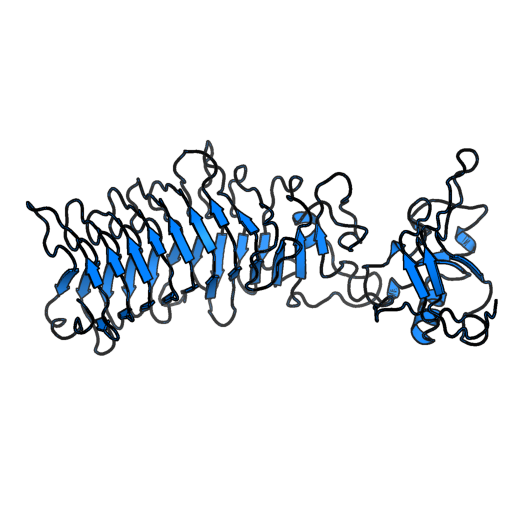A CA 1
ATOM 1709 C C . TYR A 1 226 ? -13.736 0.801 1.108 1.00 97.81 226 TYR A C 1
ATOM 1711 O O . TYR A 1 226 ? -12.518 0.630 1.195 1.00 97.81 226 TYR A O 1
ATOM 1719 N N . LYS A 1 227 ? -14.281 1.878 0.540 1.00 97.12 227 LYS A N 1
ATOM 1720 C CA . LYS A 1 227 ? -13.499 2.970 -0.030 1.00 97.12 227 LYS A CA 1
ATOM 1721 C C . LYS A 1 227 ? -13.059 3.960 1.046 1.00 97.12 227 LYS A C 1
ATOM 1723 O O . LYS A 1 227 ? -13.911 4.469 1.768 1.00 97.12 227 LYS A O 1
ATOM 1728 N N . ILE A 1 228 ? -11.774 4.306 1.090 1.00 96.56 228 ILE A N 1
ATOM 1729 C CA . ILE A 1 228 ? -11.270 5.475 1.826 1.00 96.56 228 ILE A CA 1
ATOM 1730 C C . ILE A 1 228 ? -11.111 6.621 0.822 1.00 96.56 228 ILE A C 1
ATOM 1732 O O . ILE A 1 228 ? -10.241 6.586 -0.045 1.00 96.56 228 ILE A O 1
ATOM 1736 N N . THR A 1 229 ? -11.999 7.611 0.898 1.00 90.62 229 THR A N 1
ATOM 1737 C CA . THR A 1 229 ? -12.040 8.730 -0.055 1.00 90.62 229 THR A CA 1
ATOM 1738 C C . THR A 1 229 ? -10.957 9.756 0.259 1.00 90.62 229 THR A C 1
ATOM 1740 O O . THR A 1 229 ? -10.857 10.218 1.393 1.00 90.62 229 THR A O 1
ATOM 1743 N N . SER A 1 230 ? -10.201 10.167 -0.760 1.00 93.62 230 SER A N 1
ATOM 1744 C CA . SER A 1 230 ? -9.111 11.144 -0.629 1.00 93.62 230 SER A CA 1
ATOM 1745 C C . SER A 1 230 ? -9.159 12.279 -1.658 1.00 93.62 230 SER A C 1
ATOM 1747 O O . SER A 1 230 ? -8.370 13.220 -1.587 1.00 93.62 230 SER A O 1
ATOM 1749 N N . SER A 1 231 ? -10.139 12.263 -2.566 1.00 91.31 231 SER A N 1
ATOM 1750 C CA . SER A 1 231 ? -10.257 13.204 -3.692 1.00 91.31 231 SER A CA 1
ATOM 1751 C C . SER A 1 231 ? -10.462 14.676 -3.318 1.00 91.31 231 SER A C 1
ATOM 1753 O O . SER A 1 231 ? -10.421 15.544 -4.189 1.00 91.31 231 SER A O 1
ATOM 1755 N N . SER A 1 232 ? -10.698 14.986 -2.043 1.00 90.69 232 SER A N 1
ATOM 1756 C CA . SER A 1 232 ? -10.757 16.354 -1.509 1.00 90.69 232 SER A CA 1
ATOM 1757 C C . SER A 1 232 ? -9.442 16.826 -0.875 1.00 90.69 232 SER A C 1
ATOM 1759 O O . SER A 1 232 ? -9.307 18.014 -0.582 1.00 90.69 232 SER A O 1
ATOM 1761 N N . GLN A 1 233 ? -8.478 15.930 -0.663 1.00 91.94 233 GLN A N 1
ATOM 1762 C CA . GLN A 1 233 ? -7.292 16.168 0.157 1.00 91.94 233 GLN A CA 1
ATOM 1763 C C . GLN A 1 233 ? -6.089 16.607 -0.677 1.00 91.94 233 GLN A C 1
ATOM 1765 O O . GLN A 1 233 ? -5.941 16.202 -1.823 1.00 91.94 233 GLN A O 1
ATOM 1770 N N . THR A 1 234 ? -5.205 17.426 -0.104 1.00 93.75 234 THR A N 1
ATOM 1771 C CA . THR A 1 234 ? -3.992 17.917 -0.791 1.00 93.75 234 THR A CA 1
ATOM 1772 C C . THR A 1 234 ? -2.690 17.310 -0.279 1.00 93.75 234 THR A C 1
ATOM 1774 O O . THR A 1 234 ? -1.670 17.407 -0.957 1.00 93.75 234 THR A O 1
ATOM 1777 N N . ASN A 1 235 ? -2.713 16.708 0.908 1.00 94.50 235 ASN A N 1
ATOM 1778 C CA . ASN A 1 235 ? -1.548 16.093 1.539 1.00 94.50 235 ASN A CA 1
ATOM 1779 C C . ASN A 1 235 ? -1.599 14.576 1.368 1.00 94.50 235 ASN A C 1
ATOM 1781 O O . ASN A 1 235 ? -2.674 14.019 1.155 1.00 94.50 235 ASN A O 1
ATOM 1785 N N . SER A 1 236 ? -0.452 13.915 1.526 1.00 97.00 236 SER A N 1
ATOM 1786 C CA . SER A 1 236 ? -0.379 12.455 1.556 1.00 97.00 236 SER A CA 1
ATOM 1787 C C . SER A 1 236 ? -1.343 11.880 2.590 1.00 97.00 236 SER A C 1
ATOM 1789 O O . SER A 1 236 ? -1.291 12.262 3.762 1.00 97.00 236 SER A O 1
ATOM 17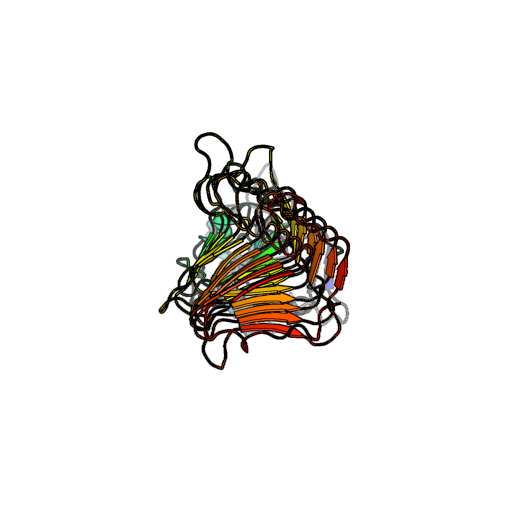91 N N . LEU A 1 237 ? -2.185 10.941 2.155 1.00 97.25 237 LEU A N 1
ATOM 1792 C CA . LEU A 1 237 ? -3.089 10.219 3.044 1.00 97.25 237 LEU A CA 1
ATOM 1793 C C . LEU A 1 237 ? -2.299 9.273 3.952 1.00 97.25 237 LEU A C 1
ATOM 1795 O O . LEU A 1 237 ? -2.634 9.140 5.123 1.00 97.25 237 LEU A O 1
ATOM 1799 N N . PHE A 1 238 ? -1.229 8.664 3.433 1.00 97.94 238 PHE A N 1
ATOM 1800 C CA . PHE A 1 238 ? -0.337 7.803 4.206 1.00 97.94 238 PHE A CA 1
ATOM 1801 C C . PHE A 1 238 ? 1.101 8.310 4.143 1.00 97.94 238 PHE A C 1
ATOM 1803 O O . PHE A 1 238 ? 1.647 8.515 3.057 1.00 97.94 238 PHE A O 1
ATOM 1810 N N . GLN A 1 239 ? 1.730 8.478 5.303 1.00 97.62 239 GLN A N 1
ATOM 1811 C CA . GLN A 1 239 ? 3.142 8.833 5.432 1.00 97.62 239 GLN A CA 1
ATOM 1812 C C . GLN A 1 239 ? 3.817 7.855 6.389 1.00 97.62 239 GLN A C 1
ATOM 1814 O O . GLN A 1 239 ? 3.406 7.724 7.538 1.00 97.62 239 GLN A O 1
ATOM 1819 N N . VAL A 1 240 ? 4.848 7.153 5.927 1.00 97.38 240 VAL A N 1
ATOM 1820 C CA . VAL A 1 240 ? 5.549 6.136 6.718 1.00 97.38 240 VAL A CA 1
ATOM 1821 C C . VAL A 1 240 ? 7.025 6.489 6.805 1.00 97.38 240 VAL A C 1
ATOM 1823 O O . VAL A 1 240 ? 7.703 6.597 5.784 1.00 97.38 240 VAL A O 1
ATOM 1826 N N . THR A 1 241 ? 7.510 6.669 8.031 1.00 95.81 241 THR A N 1
ATOM 1827 C CA . THR A 1 241 ? 8.897 7.042 8.340 1.00 95.81 241 THR A CA 1
ATOM 1828 C C . THR A 1 241 ? 9.415 6.267 9.553 1.00 95.81 241 THR A C 1
ATOM 1830 O O . THR A 1 241 ? 8.633 5.674 10.295 1.00 95.81 241 THR A O 1
ATOM 1833 N N . GLY A 1 242 ? 10.730 6.273 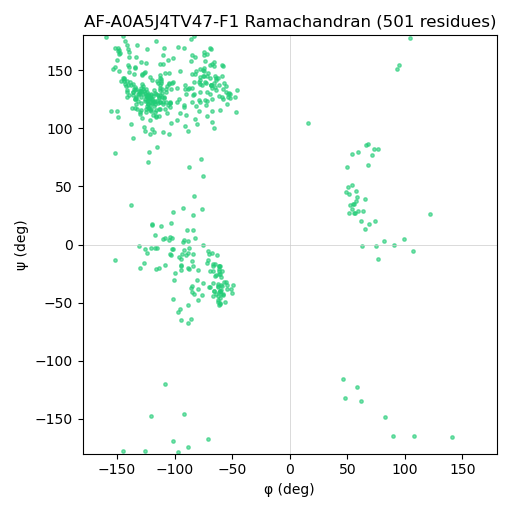9.785 1.00 92.88 242 GLY A N 1
ATOM 1834 C CA . GLY A 1 242 ? 11.378 5.596 10.910 1.00 92.88 242 GLY A CA 1
ATOM 1835 C C . GLY A 1 242 ? 10.891 4.158 11.147 1.00 92.88 242 GLY A C 1
ATOM 1836 O O . GLY A 1 242 ? 11.106 3.263 10.336 1.00 92.88 242 GLY A O 1
ATOM 1837 N N . ALA A 1 243 ? 10.258 3.936 12.303 1.00 93.25 243 ALA A N 1
ATOM 1838 C CA . ALA A 1 243 ? 9.738 2.632 12.727 1.00 93.25 243 ALA A CA 1
ATOM 1839 C C . ALA A 1 243 ? 8.297 2.341 12.256 1.00 93.25 243 ALA A C 1
ATOM 1841 O O . ALA A 1 243 ? 7.736 1.311 12.632 1.00 93.25 243 ALA A O 1
ATOM 1842 N N . GLY A 1 244 ? 7.688 3.242 11.478 1.00 96.19 244 GLY A N 1
ATOM 1843 C CA . GLY A 1 244 ? 6.305 3.142 11.025 1.00 96.19 244 GLY A CA 1
ATOM 1844 C C . GLY A 1 244 ? 6.047 1.935 10.117 1.00 96.19 244 GLY A C 1
ATOM 1845 O O . GLY A 1 244 ? 6.875 1.592 9.272 1.00 96.19 244 GLY A O 1
ATOM 1846 N N . ARG A 1 245 ? 4.878 1.307 10.283 1.00 96.94 245 ARG A N 1
ATOM 1847 C CA . ARG A 1 245 ? 4.407 0.155 9.503 1.00 96.94 245 ARG A CA 1
ATOM 1848 C C . ARG A 1 245 ? 2.915 0.278 9.222 1.00 96.94 245 ARG A C 1
ATOM 1850 O O . ARG A 1 245 ? 2.130 0.437 10.155 1.00 96.94 245 ARG A O 1
ATOM 1857 N N . VAL A 1 246 ? 2.523 0.172 7.957 1.00 98.25 246 VAL A N 1
ATOM 1858 C CA . VAL A 1 246 ? 1.110 0.217 7.549 1.00 98.25 246 VAL A CA 1
ATOM 1859 C C . VAL A 1 246 ? 0.745 -1.020 6.739 1.00 98.25 246 VAL A C 1
ATOM 1861 O O . VAL A 1 246 ? 1.446 -1.368 5.791 1.00 98.25 246 VAL A O 1
ATOM 1864 N N . GLU A 1 247 ? -0.391 -1.632 7.054 1.00 98.69 247 GLU A N 1
ATOM 1865 C CA . GLU A 1 247 ? -1.022 -2.650 6.212 1.00 98.69 247 GLU A CA 1
ATOM 1866 C C . GLU A 1 247 ? -2.386 -2.174 5.724 1.00 98.69 247 GLU A C 1
ATOM 1868 O O . GLU A 1 247 ? -3.214 -1.719 6.514 1.00 98.69 247 GLU A O 1
ATOM 1873 N N . LEU A 1 248 ? -2.619 -2.281 4.417 1.00 98.75 248 LEU A N 1
ATOM 1874 C CA . LEU A 1 248 ? -3.867 -1.912 3.752 1.00 98.75 248 LEU A CA 1
ATOM 1875 C C . LEU A 1 248 ? -4.448 -3.159 3.090 1.00 98.75 248 LEU A C 1
ATOM 1877 O O . LEU A 1 248 ? -3.859 -3.684 2.143 1.00 98.75 248 LEU A O 1
ATOM 1881 N N . LEU A 1 249 ? -5.579 -3.647 3.602 1.00 98.75 249 LEU A N 1
ATOM 1882 C CA . LEU A 1 249 ? -6.095 -4.971 3.258 1.00 98.75 249 LEU A CA 1
ATOM 1883 C C . LEU A 1 249 ? -7.535 -4.899 2.736 1.00 98.75 249 LEU A C 1
ATOM 1885 O O . LEU A 1 249 ? -8.476 -4.568 3.464 1.00 98.75 249 LEU A O 1
ATOM 1889 N N . GLY A 1 250 ? -7.724 -5.237 1.462 1.00 98.31 250 GLY A N 1
ATOM 1890 C CA . GLY A 1 250 ? -9.057 -5.336 0.875 1.00 98.31 250 GLY A CA 1
ATOM 1891 C C . GLY A 1 250 ? -9.804 -4.006 0.799 1.00 98.31 250 GLY A C 1
ATOM 1892 O O . GLY A 1 250 ? -10.999 -3.959 1.087 1.00 98.31 250 GLY A O 1
ATOM 1893 N N . LEU A 1 251 ? -9.111 -2.919 0.470 1.00 98.56 251 LEU A N 1
ATOM 1894 C CA . LEU A 1 251 ? -9.657 -1.559 0.454 1.00 98.56 251 LEU A CA 1
ATOM 1895 C C . LEU A 1 251 ? -9.802 -1.014 -0.970 1.00 98.56 251 LEU A C 1
ATOM 1897 O O . LEU A 1 251 ? -9.203 -1.519 -1.920 1.00 98.56 251 LEU A O 1
ATOM 1901 N N . GLN A 1 252 ? -10.599 0.042 -1.099 1.00 98.25 252 GLN A N 1
ATOM 1902 C CA . GLN A 1 252 ? -10.682 0.857 -2.308 1.00 98.25 252 GLN A CA 1
ATOM 1903 C C . GLN A 1 252 ? -10.116 2.253 -2.049 1.00 98.25 252 GLN A C 1
ATOM 1905 O O . GLN A 1 252 ? -10.392 2.870 -1.018 1.00 98.25 252 GLN A O 1
ATOM 1910 N N . PHE A 1 253 ? -9.369 2.768 -3.014 1.00 97.94 253 PHE A N 1
ATOM 1911 C CA . PHE A 1 253 ? -8.743 4.080 -2.967 1.00 97.94 253 PHE A CA 1
ATOM 1912 C C . PHE A 1 253 ? -8.951 4.819 -4.284 1.00 97.94 253 PHE A C 1
ATOM 1914 O O . PHE A 1 253 ? -9.114 4.214 -5.345 1.00 97.94 253 PHE A O 1
ATOM 1921 N N . ASP A 1 254 ? -8.944 6.145 -4.202 1.00 95.31 254 ASP A N 1
ATOM 1922 C CA . ASP A 1 254 ? -8.928 7.016 -5.369 1.00 95.31 254 ASP A CA 1
ATOM 1923 C C . ASP A 1 254 ? -7.575 7.721 -5.546 1.00 95.31 254 ASP A C 1
ATOM 1925 O O . ASP A 1 254 ? -6.545 7.078 -5.733 1.00 95.31 254 ASP A O 1
ATOM 1929 N N . ASN A 1 255 ? -7.559 9.044 -5.526 1.00 95.81 255 ASN A N 1
ATOM 1930 C CA . ASN A 1 255 ? -6.379 9.890 -5.602 1.00 95.81 255 ASN A CA 1
ATOM 1931 C C . ASN A 1 255 ? -6.655 11.157 -4.814 1.00 95.81 255 ASN A C 1
ATOM 1933 O O . ASN A 1 255 ? -7.806 11.484 -4.533 1.00 95.81 255 ASN A O 1
ATOM 1937 N N . LEU A 1 256 ? -5.599 11.917 -4.552 1.00 96.06 256 LEU A N 1
ATOM 1938 C CA . LEU A 1 256 ? -5.716 13.234 -3.954 1.00 96.06 256 LEU A CA 1
ATOM 1939 C C . LEU A 1 256 ? -6.360 14.235 -4.922 1.00 96.06 256 LEU A C 1
ATOM 1941 O O . LEU A 1 256 ? -6.545 13.986 -6.117 1.00 96.06 256 LEU A O 1
ATOM 1945 N N . LYS A 1 257 ? -6.717 15.397 -4.384 1.00 94.12 257 LYS A N 1
ATOM 1946 C CA . LYS A 1 257 ? -7.404 16.476 -5.087 1.00 94.12 257 LYS A CA 1
ATOM 1947 C C . LYS A 1 257 ? -6.697 16.859 -6.387 1.00 94.12 257 LYS A C 1
ATOM 1949 O O . LYS A 1 257 ? -5.527 17.233 -6.394 1.00 94.12 257 LYS A O 1
ATOM 1954 N N . THR A 1 258 ? -7.449 16.853 -7.484 1.00 91.62 258 THR A N 1
ATOM 1955 C CA . THR A 1 258 ? -6.917 17.108 -8.834 1.00 91.62 258 THR A CA 1
ATOM 1956 C C . THR A 1 258 ? -7.038 18.564 -9.285 1.00 91.62 258 THR A C 1
ATOM 1958 O O . THR A 1 258 ? -6.428 18.953 -10.276 1.00 91.62 258 THR A O 1
ATOM 1961 N N . SER A 1 259 ? -7.814 19.394 -8.578 1.00 87.12 259 SER A N 1
ATOM 1962 C CA . SER A 1 259 ? -8.146 20.756 -9.014 1.00 87.12 259 SER A CA 1
ATOM 1963 C C . SER A 1 259 ? -7.917 21.816 -7.933 1.00 87.12 259 SER A C 1
ATOM 1965 O O . SER A 1 259 ? -8.395 21.672 -6.811 1.00 87.12 259 SER A O 1
ATOM 1967 N N . SER A 1 260 ? -7.249 22.905 -8.324 1.00 83.44 260 SER A N 1
ATOM 1968 C CA . SER A 1 260 ? -7.042 24.197 -7.638 1.00 83.44 260 SER A CA 1
ATOM 1969 C C . SER A 1 260 ? -7.329 24.286 -6.115 1.00 83.44 260 SER A C 1
ATOM 1971 O O . SER A 1 260 ? -8.492 24.366 -5.698 1.00 83.44 260 SER A O 1
ATOM 1973 N N . PRO A 1 261 ? -6.282 24.327 -5.264 1.00 87.31 261 PRO A N 1
ATOM 1974 C CA . PRO A 1 261 ? -4.938 23.836 -5.568 1.00 87.31 261 PRO A CA 1
ATOM 1975 C C . PRO A 1 261 ? -4.988 22.318 -5.771 1.00 87.31 261 PRO A C 1
ATOM 1977 O O . PRO A 1 261 ? -5.658 21.615 -5.010 1.00 87.31 261 PRO A O 1
ATOM 1980 N N . ALA A 1 262 ? -4.320 21.834 -6.817 1.00 89.50 262 ALA A N 1
ATOM 1981 C CA . ALA A 1 262 ? -4.097 20.405 -6.994 1.00 89.50 262 ALA A CA 1
ATOM 1982 C C . ALA A 1 262 ? -3.082 19.918 -5.951 1.00 89.50 262 ALA A C 1
ATOM 1984 O O . ALA A 1 262 ? -2.185 20.666 -5.553 1.00 89.50 262 ALA A O 1
ATOM 1985 N N . ALA A 1 263 ? -3.229 18.673 -5.510 1.00 94.62 263 ALA A N 1
ATOM 1986 C CA . ALA A 1 263 ? -2.250 18.025 -4.657 1.00 94.62 263 ALA A CA 1
ATOM 1987 C C . ALA A 1 263 ? -0.928 17.832 -5.414 1.00 94.62 263 ALA A C 1
ATOM 1989 O O . ALA A 1 263 ? -0.925 17.448 -6.585 1.00 94.62 263 ALA A O 1
ATOM 1990 N N . SER A 1 264 ? 0.186 18.078 -4.729 1.00 94.44 264 SER A N 1
ATOM 1991 C CA . SER A 1 264 ? 1.544 17.819 -5.229 1.00 94.44 264 SER A CA 1
ATOM 1992 C C . SER A 1 264 ? 2.262 16.714 -4.450 1.00 94.44 264 SER A C 1
ATOM 1994 O O . SER A 1 264 ? 3.210 16.118 -4.955 1.00 94.44 264 SER A O 1
ATOM 1996 N N . ALA A 1 265 ? 1.813 16.423 -3.225 1.00 95.81 265 ALA A N 1
ATOM 1997 C CA . ALA A 1 265 ? 2.324 15.323 -2.420 1.00 95.81 265 ALA A CA 1
ATOM 1998 C C . ALA A 1 265 ? 1.800 13.980 -2.956 1.00 95.81 265 ALA A C 1
ATOM 2000 O O . ALA A 1 265 ? 0.658 13.925 -3.412 1.00 95.81 265 ALA A O 1
ATOM 2001 N N . PRO A 1 266 ? 2.582 12.887 -2.898 1.00 97.69 266 PRO A N 1
ATOM 2002 C CA . PRO A 1 266 ? 2.097 11.575 -3.313 1.00 97.69 266 PRO A CA 1
ATOM 2003 C C . PRO A 1 266 ? 0.973 11.097 -2.384 1.00 97.69 266 PRO A C 1
ATOM 2005 O O . PRO A 1 266 ? 0.942 11.474 -1.214 1.00 97.69 266 PRO A O 1
ATOM 2008 N N . PHE A 1 267 ? 0.068 10.248 -2.869 1.00 98.00 267 PHE A N 1
ATOM 2009 C CA . PHE A 1 267 ? -1.019 9.712 -2.036 1.00 98.00 267 PHE A CA 1
ATOM 2010 C C . PHE A 1 267 ? -0.471 8.876 -0.858 1.00 98.00 267 PHE A C 1
ATOM 2012 O O . PHE A 1 267 ? -0.866 9.084 0.291 1.00 98.00 267 PHE A O 1
ATOM 2019 N N . ILE A 1 268 ? 0.508 8.012 -1.135 1.00 98.56 268 ILE A N 1
ATOM 2020 C CA . ILE A 1 268 ? 1.330 7.277 -0.170 1.00 98.56 268 ILE A CA 1
ATOM 2021 C C . ILE A 1 268 ? 2.784 7.756 -0.281 1.00 98.56 268 ILE A C 1
ATOM 2023 O O . ILE A 1 268 ? 3.369 7.742 -1.365 1.00 98.56 268 ILE A O 1
ATOM 2027 N N . SER A 1 269 ? 3.390 8.115 0.850 1.00 98.00 269 SER A N 1
ATOM 2028 C CA . SER A 1 269 ? 4.809 8.460 0.976 1.00 98.00 269 SER A CA 1
ATOM 2029 C C . SER A 1 269 ? 5.495 7.509 1.955 1.00 98.00 269 SER A C 1
ATOM 2031 O O . SER A 1 269 ? 5.100 7.432 3.118 1.00 98.00 269 SER A O 1
ATOM 2033 N N . VAL A 1 270 ? 6.540 6.812 1.514 1.00 97.50 270 VAL A N 1
ATOM 2034 C CA . VAL A 1 270 ? 7.401 5.986 2.373 1.00 97.50 270 VAL A CA 1
ATOM 2035 C C . VAL A 1 270 ? 8.818 6.543 2.321 1.00 97.50 270 VAL A C 1
ATOM 2037 O O . VAL A 1 270 ? 9.390 6.674 1.240 1.00 97.50 270 VAL A O 1
ATOM 2040 N N . GLN A 1 271 ? 9.375 6.897 3.480 1.00 94.50 271 GLN A N 1
ATOM 2041 C CA . GLN A 1 271 ? 10.716 7.474 3.606 1.00 94.50 271 GLN A CA 1
ATOM 2042 C C . GLN A 1 271 ? 11.468 6.819 4.769 1.00 94.50 271 GLN A C 1
ATOM 2044 O O . GLN A 1 271 ? 11.369 7.266 5.913 1.00 94.50 271 GLN A O 1
ATOM 2049 N N . ASN A 1 272 ? 12.214 5.748 4.482 1.00 86.25 272 ASN A N 1
ATOM 2050 C CA . ASN A 1 272 ? 12.876 4.929 5.501 1.00 86.25 272 ASN A CA 1
ATOM 2051 C C . ASN A 1 272 ? 14.334 4.611 5.159 1.00 86.25 272 ASN A C 1
ATOM 2053 O O . ASN A 1 272 ? 14.634 4.038 4.124 1.00 86.25 272 ASN A O 1
ATOM 2057 N N . GLY A 1 273 ? 15.263 4.906 6.073 1.00 70.00 273 GLY A N 1
ATOM 2058 C CA . GLY A 1 273 ? 16.701 4.711 5.832 1.00 70.00 273 GLY A CA 1
ATOM 2059 C C . GLY A 1 273 ? 17.181 3.251 5.782 1.00 70.00 273 GLY A C 1
ATOM 2060 O O . GLY A 1 273 ? 18.348 3.017 5.491 1.00 70.00 273 GLY A O 1
ATOM 2061 N N . GLY A 1 274 ? 16.328 2.263 6.072 1.00 73.81 274 GLY A N 1
ATOM 2062 C CA . GLY A 1 274 ? 16.713 0.850 6.101 1.00 73.81 274 GLY A CA 1
ATOM 2063 C C . GLY A 1 274 ? 15.586 -0.097 5.694 1.00 73.81 274 GLY A C 1
ATOM 2064 O O . GLY A 1 274 ? 14.417 0.276 5.686 1.00 73.81 274 GLY A O 1
ATOM 2065 N N . THR A 1 275 ? 15.947 -1.341 5.375 1.00 76.88 275 THR A N 1
ATOM 2066 C CA . THR A 1 275 ? 15.047 -2.376 4.824 1.00 76.88 275 THR A CA 1
ATOM 2067 C C . THR A 1 275 ? 14.739 -3.515 5.795 1.00 76.88 275 THR A C 1
ATOM 2069 O O . THR A 1 275 ? 14.060 -4.472 5.428 1.00 76.88 275 THR A O 1
ATOM 2072 N N . SER A 1 276 ? 15.208 -3.429 7.044 1.00 79.81 276 SER A N 1
ATOM 2073 C CA . SER A 1 276 ? 14.967 -4.447 8.080 1.00 79.81 276 SER A CA 1
ATOM 2074 C C . SER A 1 276 ? 13.495 -4.570 8.479 1.00 79.81 276 SER A C 1
ATOM 2076 O O . SER A 1 276 ? 13.099 -5.557 9.098 1.00 79.81 276 SER A O 1
ATOM 2078 N N . ILE A 1 277 ? 12.687 -3.568 8.135 1.00 82.31 277 ILE A N 1
ATOM 2079 C CA . ILE A 1 277 ? 11.270 -3.498 8.448 1.00 82.31 277 ILE A CA 1
ATOM 2080 C C . ILE A 1 277 ? 10.478 -3.406 7.147 1.00 82.31 277 ILE A C 1
ATOM 2082 O O . ILE A 1 277 ? 10.712 -2.522 6.319 1.00 82.31 277 ILE A O 1
ATOM 2086 N N . GLN A 1 278 ? 9.483 -4.282 7.018 1.00 93.62 278 GLN A N 1
ATOM 2087 C CA . GLN A 1 278 ? 8.414 -4.134 6.039 1.00 93.62 278 GLN A CA 1
ATOM 2088 C C . GLN A 1 278 ? 7.595 -2.890 6.407 1.00 93.62 278 GLN A C 1
ATOM 2090 O O . GLN A 1 278 ? 6.805 -2.903 7.348 1.00 93.62 278 GLN A O 1
ATOM 2095 N N . SER A 1 279 ? 7.854 -1.789 5.707 1.00 95.44 279 SER A N 1
ATOM 2096 C CA . SER A 1 279 ? 7.283 -0.471 6.001 1.00 95.44 279 SER A CA 1
ATOM 2097 C C . SER A 1 279 ? 5.826 -0.385 5.556 1.00 95.44 279 SER A C 1
ATOM 2099 O O . SER A 1 279 ? 5.014 0.287 6.190 1.00 95.44 279 SER A O 1
ATOM 2101 N N . MET A 1 280 ? 5.485 -1.077 4.466 1.00 97.62 280 MET A N 1
ATOM 2102 C CA . MET A 1 280 ? 4.120 -1.117 3.962 1.00 97.62 280 MET A CA 1
ATOM 2103 C C . MET A 1 280 ? 3.774 -2.460 3.321 1.00 97.62 280 MET A C 1
ATOM 2105 O O . MET A 1 280 ? 4.593 -3.032 2.593 1.00 97.62 280 MET A O 1
ATOM 2109 N N . ILE A 1 281 ? 2.549 -2.924 3.561 1.00 98.56 281 ILE A N 1
ATOM 2110 C CA . ILE A 1 281 ? 1.911 -4.020 2.825 1.00 98.56 281 ILE A CA 1
ATOM 2111 C C . ILE A 1 281 ? 0.584 -3.515 2.262 1.00 98.56 281 ILE A C 1
ATOM 2113 O O . ILE A 1 281 ? -0.221 -2.922 2.978 1.00 98.56 281 ILE A O 1
ATOM 2117 N N . ILE A 1 282 ? 0.353 -3.766 0.979 1.00 98.81 282 ILE A N 1
ATOM 2118 C CA . ILE A 1 282 ? -0.926 -3.522 0.314 1.00 98.81 282 ILE A CA 1
ATOM 2119 C C . ILE A 1 282 ? -1.386 -4.855 -0.267 1.00 98.81 282 ILE A C 1
ATOM 2121 O O . ILE A 1 282 ? -0.709 -5.413 -1.127 1.00 98.81 282 ILE A O 1
ATOM 2125 N N . ASP A 1 283 ? -2.518 -5.374 0.197 1.00 98.31 283 ASP A N 1
ATOM 2126 C CA . ASP A 1 283 ? -3.067 -6.648 -0.273 1.00 98.31 283 ASP A CA 1
ATOM 2127 C C . ASP A 1 283 ? -4.516 -6.472 -0.717 1.00 98.31 283 ASP A C 1
ATOM 2129 O O . ASP A 1 283 ? -5.345 -5.899 -0.003 1.00 98.31 283 ASP A O 1
ATOM 2133 N N . SER A 1 284 ? -4.832 -7.004 -1.897 1.00 98.06 284 SER A N 1
ATOM 2134 C CA . SER A 1 284 ? -6.199 -7.121 -2.396 1.00 98.06 284 SER A CA 1
ATOM 2135 C C . SER A 1 284 ? -6.915 -5.771 -2.515 1.00 98.06 284 SER A C 1
ATOM 2137 O O . SER A 1 284 ? -8.140 -5.693 -2.403 1.00 98.06 284 SER A O 1
ATOM 2139 N N . CYS A 1 285 ? -6.172 -4.688 -2.742 1.00 98.56 285 CYS A N 1
ATOM 2140 C CA . CYS A 1 285 ? -6.719 -3.339 -2.845 1.00 98.56 285 CYS A CA 1
ATOM 2141 C C . CYS A 1 285 ? -7.067 -2.966 -4.294 1.00 98.56 285 CYS A C 1
ATOM 2143 O O . CYS A 1 285 ? -6.740 -3.680 -5.239 1.00 98.56 285 CYS A O 1
ATOM 2145 N N . GLU A 1 286 ? -7.779 -1.861 -4.473 1.00 98.31 286 GLU A N 1
ATOM 2146 C CA . GLU A 1 286 ? -8.109 -1.304 -5.786 1.00 98.31 286 GLU A CA 1
ATOM 2147 C C . GLU A 1 286 ? -7.912 0.212 -5.765 1.00 98.31 286 GLU A C 1
ATOM 2149 O O . GLU A 1 286 ? -8.434 0.900 -4.887 1.00 98.31 286 GLU A O 1
ATOM 2154 N N . PHE A 1 287 ? -7.159 0.713 -6.738 1.00 98.69 287 PHE A N 1
ATOM 2155 C CA . PHE A 1 287 ? -6.829 2.117 -6.931 1.00 98.69 287 PHE A CA 1
ATOM 2156 C C . PHE A 1 287 ? -7.391 2.577 -8.276 1.00 98.69 287 PHE A C 1
ATOM 2158 O O . PHE A 1 287 ? -7.010 2.053 -9.325 1.00 98.69 287 PHE A O 1
ATOM 2165 N N . ALA A 1 288 ? -8.292 3.558 -8.260 1.00 97.69 288 ALA A N 1
ATOM 2166 C CA . ALA A 1 288 ? -8.912 4.076 -9.475 1.00 97.69 288 ALA A CA 1
ATOM 2167 C C . ALA A 1 288 ? -8.986 5.604 -9.477 1.00 97.69 288 ALA A C 1
ATOM 2169 O O . ALA A 1 288 ? -9.353 6.221 -8.478 1.00 97.69 288 ALA A O 1
ATOM 2170 N N . LEU A 1 289 ? -8.696 6.224 -10.622 1.00 95.94 289 LEU A N 1
ATOM 2171 C CA . LEU A 1 289 ? -8.805 7.675 -10.774 1.00 95.94 289 LEU A CA 1
ATOM 2172 C C . LEU A 1 289 ? -10.232 8.171 -10.460 1.00 95.94 289 LEU A C 1
ATOM 2174 O O . LEU A 1 289 ? -11.208 7.756 -11.085 1.00 95.94 289 LEU A O 1
ATOM 2178 N N . ALA A 1 290 ? -10.345 9.123 -9.535 1.00 93.00 290 ALA A N 1
ATOM 2179 C CA . ALA A 1 290 ? -11.528 9.940 -9.320 1.00 93.00 290 ALA A CA 1
ATOM 2180 C C . ALA A 1 290 ? -11.448 11.230 -10.152 1.00 93.00 290 ALA A C 1
ATOM 2182 O O . ALA A 1 290 ? -10.567 12.073 -9.966 1.00 93.00 290 ALA A O 1
ATOM 2183 N N . GLY A 1 291 ? -12.430 11.406 -11.038 1.00 89.19 291 GLY A N 1
ATOM 2184 C CA . GLY A 1 291 ? -12.491 12.525 -11.978 1.00 89.19 291 GLY A CA 1
ATOM 2185 C C . GLY A 1 291 ? -11.780 12.222 -13.299 1.00 89.19 291 GLY A C 1
ATOM 2186 O O . GLY A 1 291 ? -11.522 11.071 -13.632 1.00 89.19 291 GLY A O 1
ATOM 2187 N N . SER A 1 292 ? -11.510 13.266 -14.085 1.00 88.44 292 SER A N 1
ATOM 2188 C CA . SER A 1 292 ? -10.944 13.140 -15.440 1.00 88.44 292 SER A CA 1
ATOM 2189 C C . SER A 1 292 ? -9.641 13.911 -15.659 1.00 88.44 292 SER A C 1
ATOM 2191 O O . SER A 1 292 ? -9.051 13.802 -16.733 1.00 88.44 292 SER A O 1
ATOM 2193 N N . SER A 1 293 ? -9.229 14.718 -14.681 1.00 92.94 293 SER A N 1
ATOM 2194 C CA . SER A 1 293 ? -8.039 15.567 -14.757 1.00 92.94 293 SER A CA 1
ATOM 2195 C C . SER A 1 293 ? -6.762 14.768 -14.526 1.00 92.94 293 SER A C 1
ATOM 2197 O O . SER A 1 293 ? -6.761 13.796 -13.771 1.00 92.94 293 SER A O 1
ATOM 2199 N N . ASN A 1 294 ? -5.665 15.226 -15.126 1.00 94.06 294 ASN A N 1
ATOM 2200 C CA . ASN A 1 294 ? -4.352 14.649 -14.873 1.00 94.06 294 ASN A CA 1
ATOM 2201 C C . ASN A 1 294 ? -3.883 14.968 -13.443 1.00 94.06 294 ASN A C 1
ATOM 2203 O O . ASN A 1 294 ? -4.120 16.058 -12.919 1.00 94.06 294 ASN A O 1
ATOM 2207 N N . LEU A 1 295 ? -3.199 14.012 -12.826 1.00 96.56 295 LEU A N 1
ATOM 2208 C CA . LEU A 1 295 ? -2.629 14.106 -11.494 1.00 96.56 295 LEU A CA 1
ATOM 2209 C C . LEU A 1 295 ? -1.266 14.794 -11.543 1.00 96.56 295 LEU A C 1
ATOM 2211 O O . LEU A 1 295 ? -0.372 14.379 -12.281 1.00 96.56 295 LEU A O 1
ATOM 2215 N N . ALA A 1 296 ? -1.098 15.806 -10.694 1.00 95.56 296 ALA A N 1
ATOM 2216 C CA . ALA A 1 296 ? 0.179 16.474 -10.439 1.00 95.56 296 ALA A CA 1
ATOM 2217 C C . ALA A 1 296 ? 0.984 15.807 -9.304 1.00 95.56 296 ALA A C 1
ATOM 2219 O O . ALA A 1 296 ? 1.966 16.368 -8.820 1.00 95.56 296 ALA A O 1
ATOM 2220 N N . HIS A 1 297 ? 0.574 14.609 -8.883 1.00 97.06 297 HIS A N 1
ATOM 2221 C CA . HIS A 1 297 ? 1.225 13.813 -7.853 1.00 97.06 297 HIS A CA 1
ATOM 2222 C C . HIS A 1 297 ? 1.246 12.328 -8.238 1.00 97.06 297 HIS A C 1
ATOM 2224 O O . HIS A 1 297 ? 0.456 11.877 -9.066 1.00 97.06 297 HIS A O 1
ATOM 2230 N N . SER A 1 298 ? 2.130 11.562 -7.601 1.00 98.00 298 SER A N 1
ATOM 2231 C CA . SER A 1 298 ? 2.185 10.098 -7.742 1.00 98.00 298 SER A CA 1
ATOM 2232 C C . SER A 1 298 ? 1.209 9.404 -6.785 1.00 98.00 298 SER A C 1
ATOM 2234 O O . SER A 1 298 ? 0.759 10.010 -5.806 1.00 98.00 298 SER A O 1
ATOM 2236 N N . ILE A 1 299 ? 0.882 8.132 -7.023 1.00 98.62 299 ILE A N 1
ATOM 2237 C CA . ILE A 1 299 ? 0.072 7.361 -6.063 1.00 98.62 299 ILE A CA 1
ATOM 2238 C C . ILE A 1 299 ? 0.957 6.862 -4.925 1.00 98.62 299 ILE A C 1
ATOM 2240 O O . ILE A 1 299 ? 0.631 7.071 -3.762 1.00 98.62 299 ILE A O 1
ATOM 2244 N N . ILE A 1 300 ? 2.108 6.278 -5.246 1.00 98.75 300 ILE A N 1
ATOM 2245 C CA . ILE A 1 300 ? 3.059 5.767 -4.258 1.00 98.75 300 ILE A CA 1
ATOM 2246 C C . ILE A 1 300 ? 4.436 6.358 -4.547 1.00 98.75 300 ILE A C 1
ATOM 2248 O O . ILE A 1 300 ? 4.922 6.292 -5.673 1.00 98.75 300 ILE A O 1
ATOM 2252 N N . SER A 1 301 ? 5.073 6.921 -3.524 1.00 98.38 301 SER A N 1
ATOM 2253 C CA . SER A 1 301 ? 6.472 7.340 -3.564 1.00 98.38 301 SER A CA 1
ATOM 2254 C C . SER A 1 301 ? 7.264 6.592 -2.499 1.00 98.38 301 SER A C 1
ATOM 2256 O O . SER A 1 301 ? 6.900 6.621 -1.322 1.00 98.38 301 SER A O 1
ATOM 2258 N N . VAL A 1 302 ? 8.340 5.926 -2.915 1.00 98.00 302 VAL A N 1
ATOM 2259 C CA . VAL A 1 302 ? 9.253 5.179 -2.046 1.00 98.00 302 VAL A CA 1
ATOM 2260 C C . VAL A 1 302 ? 10.632 5.812 -2.122 1.00 98.00 302 VAL A C 1
ATOM 2262 O O . VAL A 1 302 ? 11.283 5.760 -3.162 1.00 98.00 302 VAL A O 1
ATOM 2265 N N . ASN A 1 303 ? 11.087 6.379 -1.011 1.00 95.94 303 ASN A N 1
ATOM 2266 C CA . ASN A 1 303 ? 12.442 6.886 -0.828 1.00 95.94 303 ASN A CA 1
ATOM 2267 C C . ASN A 1 303 ? 13.067 6.192 0.387 1.00 95.94 303 ASN A C 1
ATOM 2269 O O . ASN A 1 303 ? 13.210 6.758 1.472 1.00 95.94 303 ASN A O 1
ATOM 2273 N N . GLY A 1 304 ? 13.362 4.915 0.190 1.00 93.38 304 GLY A N 1
ATOM 2274 C CA . GLY A 1 304 ? 13.879 4.007 1.191 1.00 93.38 304 GLY A CA 1
ATOM 2275 C C . GLY A 1 304 ? 12.804 3.180 1.896 1.00 93.38 304 GLY A C 1
ATOM 2276 O O . GLY A 1 304 ? 11.642 3.578 1.992 1.00 93.38 304 GLY A O 1
ATOM 2277 N N . GLY A 1 305 ? 13.207 2.015 2.398 1.00 94.00 305 GLY A N 1
ATOM 2278 C CA . GLY A 1 305 ? 12.334 1.051 3.063 1.00 94.00 305 GLY A CA 1
ATOM 2279 C C . GLY A 1 305 ? 12.010 -0.158 2.194 1.00 94.00 305 GLY A C 1
ATOM 2280 O O . GLY A 1 305 ? 12.435 -0.261 1.042 1.00 94.00 305 GLY A O 1
ATOM 2281 N N . LYS A 1 306 ? 11.248 -1.090 2.769 1.00 96.44 306 LYS A N 1
ATOM 2282 C CA . LYS A 1 306 ? 10.714 -2.258 2.064 1.00 96.44 306 LYS A CA 1
ATOM 2283 C C . LYS A 1 306 ? 9.191 -2.166 1.973 1.00 96.44 306 LYS A C 1
ATOM 2285 O O . LYS A 1 306 ? 8.535 -2.013 3.007 1.00 96.44 306 LYS A O 1
ATOM 2290 N N . ILE A 1 307 ? 8.641 -2.269 0.764 1.00 98.00 307 ILE A N 1
ATOM 2291 C CA . ILE A 1 307 ? 7.194 -2.325 0.521 1.00 98.00 307 ILE A CA 1
ATOM 2292 C C . ILE A 1 307 ? 6.815 -3.551 -0.318 1.00 98.00 307 ILE A C 1
ATOM 2294 O O . ILE A 1 307 ? 7.580 -3.986 -1.179 1.00 98.00 307 ILE A O 1
ATOM 2298 N N . SER A 1 308 ? 5.623 -4.091 -0.069 1.00 98.06 308 SER A N 1
ATOM 2299 C CA . SER A 1 308 ? 5.083 -5.250 -0.783 1.00 98.06 308 SER A CA 1
ATOM 2300 C C . SER A 1 308 ? 3.641 -4.960 -1.181 1.00 98.06 308 SER A C 1
ATOM 2302 O O . SER A 1 308 ? 2.827 -4.563 -0.346 1.00 98.06 308 SER A O 1
ATOM 2304 N N . ILE A 1 309 ? 3.334 -5.129 -2.462 1.00 98.75 309 ILE A N 1
ATOM 2305 C CA . ILE A 1 309 ? 2.008 -4.907 -3.034 1.00 98.75 309 ILE A CA 1
ATOM 2306 C C . ILE A 1 309 ? 1.588 -6.194 -3.724 1.00 98.75 309 ILE A C 1
ATOM 2308 O O . ILE A 1 309 ? 2.311 -6.715 -4.575 1.00 98.75 309 ILE A O 1
ATOM 2312 N N . GLN A 1 310 ? 0.411 -6.700 -3.376 1.00 97.69 310 GLN A N 1
ATOM 2313 C CA . GLN A 1 310 ? -0.093 -7.935 -3.947 1.00 97.69 310 GLN A CA 1
ATOM 2314 C C . GLN A 1 310 ? -1.585 -7.890 -4.257 1.00 97.69 310 GLN A C 1
ATOM 2316 O O . GLN A 1 310 ? -2.353 -7.214 -3.567 1.00 97.69 310 GLN A O 1
ATOM 2321 N N . LYS A 1 311 ? -1.994 -8.611 -5.308 1.00 97.25 311 LYS A N 1
ATOM 2322 C CA . LYS A 1 311 ? -3.406 -8.782 -5.713 1.00 97.25 311 LYS A CA 1
ATOM 2323 C C . LYS A 1 311 ? -4.146 -7.451 -5.866 1.00 97.25 311 LYS A C 1
ATOM 2325 O O . LYS A 1 311 ? -5.310 -7.324 -5.493 1.00 97.25 311 LYS A O 1
ATOM 2330 N N . THR A 1 312 ? -3.437 -6.425 -6.317 1.00 98.19 312 THR A N 1
ATOM 2331 C CA . THR A 1 312 ? -3.901 -5.036 -6.281 1.00 98.19 312 THR A CA 1
ATOM 2332 C C . THR A 1 312 ? -3.965 -4.478 -7.690 1.00 98.19 312 THR A C 1
ATOM 2334 O O . THR A 1 312 ? -3.088 -4.752 -8.506 1.00 98.19 312 THR A O 1
ATOM 2337 N N . THR A 1 313 ? -4.991 -3.680 -7.970 1.00 98.56 313 THR A N 1
ATOM 2338 C CA . THR A 1 313 ? -5.194 -3.069 -9.286 1.00 98.56 313 THR A CA 1
ATOM 2339 C C . THR A 1 313 ? -5.018 -1.552 -9.230 1.00 98.56 313 THR A C 1
ATOM 2341 O O . THR A 1 313 ? -5.420 -0.907 -8.262 1.00 98.56 313 THR A O 1
ATOM 2344 N N . PHE A 1 314 ? -4.440 -0.983 -10.288 1.00 98.88 314 PHE A N 1
ATOM 2345 C CA . PHE A 1 314 ? -4.342 0.450 -10.563 1.00 98.88 314 PHE A CA 1
ATOM 2346 C C . PHE A 1 314 ? -4.975 0.715 -11.927 1.00 98.88 314 PHE A C 1
ATOM 2348 O O . PHE A 1 314 ? -4.534 0.150 -12.930 1.00 98.88 314 PHE A O 1
ATOM 2355 N N . VAL A 1 315 ? -6.007 1.559 -11.980 1.00 98.50 315 VAL A N 1
ATOM 2356 C CA . VAL A 1 315 ? -6.833 1.703 -13.185 1.00 98.50 315 VAL A CA 1
ATOM 2357 C C . VAL A 1 315 ? -7.090 3.172 -13.535 1.00 98.50 315 VAL A C 1
ATOM 2359 O O . VAL A 1 315 ? -7.458 3.981 -12.681 1.00 98.50 315 VAL A O 1
ATOM 2362 N N . ASN A 1 316 ? -6.949 3.502 -14.823 1.00 98.19 316 ASN A N 1
ATOM 2363 C CA . ASN A 1 316 ? -7.325 4.781 -15.442 1.00 98.19 316 ASN A CA 1
ATOM 2364 C C . ASN A 1 316 ? -6.546 6.027 -14.980 1.00 98.19 316 ASN A C 1
ATOM 2366 O O . ASN A 1 316 ? -6.983 7.147 -15.259 1.00 98.19 316 ASN A O 1
ATOM 2370 N N . TYR A 1 317 ? -5.421 5.890 -14.274 1.00 98.50 317 TYR A N 1
ATOM 2371 C CA . TYR A 1 317 ? -4.665 7.065 -13.837 1.00 98.50 317 TYR A CA 1
ATOM 2372 C C . TYR A 1 317 ? -4.026 7.818 -15.002 1.00 98.50 317 TYR A C 1
ATOM 2374 O O . TYR A 1 317 ? -3.415 7.239 -15.897 1.00 98.50 317 TYR A O 1
ATOM 2382 N N . LYS A 1 318 ? -4.116 9.146 -14.941 1.00 97.62 318 LYS A N 1
ATOM 2383 C CA . LYS A 1 318 ? -3.465 10.060 -15.879 1.00 97.62 318 LYS A CA 1
ATOM 2384 C C . LYS A 1 318 ? -2.557 10.987 -15.095 1.00 97.62 318 LYS A C 1
ATOM 2386 O O . LYS A 1 318 ? -3.033 11.638 -14.175 1.00 97.62 318 LYS A O 1
ATOM 2391 N N . PHE A 1 319 ? -1.285 11.066 -15.450 1.00 97.56 319 PHE A N 1
ATOM 2392 C CA . PHE A 1 319 ? -0.275 11.871 -14.771 1.00 97.56 319 PHE A CA 1
ATOM 2393 C C . PHE A 1 319 ? 0.203 13.013 -15.665 1.00 97.56 319 PHE A C 1
ATOM 2395 O O . PHE A 1 319 ? 0.300 12.860 -16.885 1.00 97.56 319 PHE A O 1
ATOM 2402 N N . ASP A 1 320 ? 0.517 14.148 -15.049 1.00 93.25 320 ASP A N 1
ATOM 2403 C CA . ASP A 1 320 ? 1.161 15.297 -15.687 1.00 93.25 320 ASP A CA 1
ATOM 2404 C C . ASP A 1 320 ? 2.554 15.552 -15.081 1.00 93.25 320 ASP A C 1
ATOM 2406 O O . ASP A 1 320 ? 2.986 14.881 -14.135 1.00 93.25 320 ASP A O 1
ATOM 2410 N N . GLY A 1 321 ? 3.287 16.517 -15.639 1.00 93.81 321 GLY A N 1
ATOM 2411 C CA . GLY A 1 321 ? 4.630 16.870 -15.202 1.00 93.81 321 GLY A CA 1
ATOM 2412 C C . GLY A 1 321 ? 5.553 15.661 -15.290 1.00 93.81 321 GLY A C 1
ATOM 2413 O O . GLY A 1 321 ? 5.678 15.066 -16.356 1.00 93.81 321 GLY A O 1
ATOM 2414 N N . VAL A 1 322 ? 6.165 15.287 -14.167 1.00 95.00 322 VAL A N 1
ATOM 2415 C CA . VAL A 1 322 ? 7.140 14.185 -14.066 1.00 95.00 322 VAL A CA 1
ATOM 2416 C C . VAL A 1 322 ? 6.632 12.980 -13.259 1.00 95.00 322 VAL A C 1
ATOM 2418 O O . VAL A 1 322 ? 7.430 12.156 -12.820 1.00 95.00 322 VAL A O 1
ATOM 2421 N N . MET A 1 323 ? 5.321 12.897 -13.019 1.00 95.94 323 MET A N 1
ATOM 2422 C CA . MET A 1 323 ? 4.727 11.920 -12.096 1.00 95.94 323 MET A CA 1
ATOM 2423 C C . MET A 1 323 ? 4.448 10.562 -12.751 1.00 95.94 3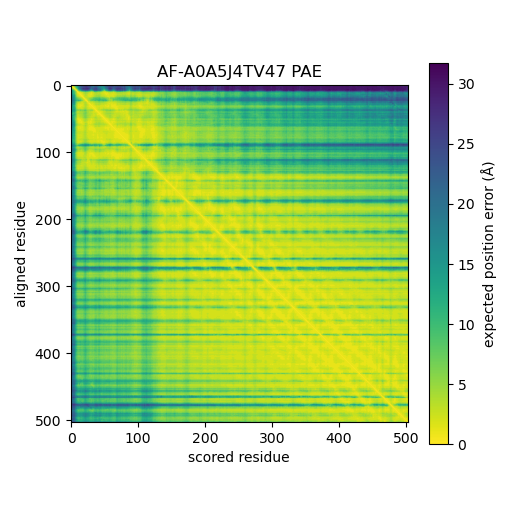23 MET A C 1
ATOM 2425 O O . MET A 1 323 ? 4.260 10.486 -13.966 1.00 95.94 323 MET A O 1
ATOM 2429 N N . SER A 1 324 ? 4.355 9.528 -11.912 1.00 98.25 324 SER A N 1
ATOM 2430 C CA . SER A 1 324 ? 4.059 8.132 -12.268 1.00 98.25 324 SER A CA 1
ATOM 2431 C C . SER A 1 324 ? 3.136 7.510 -11.216 1.00 98.25 324 SER A C 1
ATOM 2433 O O . SER A 1 324 ? 2.964 8.077 -10.134 1.00 98.25 324 SER A O 1
ATOM 2435 N N . ALA A 1 325 ? 2.565 6.329 -11.471 1.00 98.69 325 ALA A N 1
ATOM 2436 C CA . ALA A 1 325 ? 1.786 5.646 -10.432 1.00 98.69 325 ALA A CA 1
ATOM 2437 C C . ALA A 1 325 ? 2.663 5.294 -9.220 1.00 98.69 325 ALA A C 1
ATOM 2439 O O . ALA A 1 325 ? 2.315 5.651 -8.091 1.00 98.69 325 ALA A O 1
ATOM 2440 N N . ILE A 1 326 ? 3.822 4.675 -9.463 1.00 98.81 326 ILE A N 1
ATOM 2441 C CA . ILE A 1 326 ? 4.824 4.371 -8.438 1.00 98.81 326 ILE A CA 1
ATOM 2442 C C . ILE A 1 326 ? 6.156 5.034 -8.802 1.00 98.81 326 ILE A C 1
ATOM 2444 O O . ILE A 1 326 ? 6.705 4.807 -9.881 1.00 98.81 326 ILE A O 1
ATOM 2448 N N . VAL A 1 327 ? 6.699 5.820 -7.875 1.00 98.62 327 VAL A N 1
ATOM 2449 C CA . VAL A 1 327 ? 8.046 6.392 -7.965 1.00 98.62 327 VAL A CA 1
ATOM 2450 C C . VAL A 1 327 ? 8.937 5.733 -6.920 1.00 98.62 327 VAL A C 1
ATOM 2452 O O . VAL A 1 327 ? 8.594 5.706 -5.739 1.00 98.62 327 VAL A O 1
ATOM 2455 N N . ILE A 1 328 ? 10.087 5.210 -7.349 1.00 98.44 328 ILE A N 1
ATOM 2456 C CA . ILE A 1 328 ? 11.064 4.558 -6.469 1.00 98.44 328 ILE A CA 1
ATOM 2457 C C . ILE A 1 328 ? 12.386 5.305 -6.584 1.00 98.44 328 ILE A C 1
ATOM 2459 O O . ILE A 1 328 ? 13.026 5.317 -7.632 1.00 98.44 328 ILE A O 1
ATOM 2463 N N . GLN A 1 329 ? 12.807 5.929 -5.500 1.00 95.88 329 GLN A N 1
ATOM 2464 C CA . GLN A 1 329 ? 14.076 6.630 -5.412 1.00 95.88 329 GLN A CA 1
ATOM 2465 C C . GLN A 1 329 ? 14.957 5.931 -4.395 1.00 95.88 329 GLN A C 1
ATOM 2467 O O . GLN A 1 329 ? 14.489 5.466 -3.357 1.00 95.88 329 GLN A O 1
ATOM 2472 N N . SER A 1 330 ? 16.241 5.847 -4.697 1.00 94.69 330 SER A N 1
ATOM 2473 C CA . SER A 1 330 ? 17.238 5.348 -3.769 1.00 94.69 330 SER A CA 1
ATOM 2474 C C . SER A 1 330 ? 18.572 6.045 -4.027 1.00 94.69 330 SER A C 1
ATOM 2476 O O . SER A 1 330 ? 18.731 6.752 -5.027 1.00 94.69 330 SER A O 1
ATOM 2478 N N . SER A 1 331 ? 19.521 5.895 -3.112 1.00 92.38 331 SER A N 1
ATOM 2479 C CA . SER A 1 331 ? 20.849 6.510 -3.187 1.00 92.38 331 SER A CA 1
ATOM 2480 C C . SER A 1 331 ? 21.893 5.565 -2.593 1.00 92.38 331 SER A C 1
ATOM 2482 O O . SER A 1 331 ? 21.562 4.472 -2.143 1.00 92.38 331 SER A O 1
ATOM 2484 N N . SER A 1 332 ? 23.159 5.976 -2.540 1.00 86.88 332 SER A N 1
ATOM 2485 C CA . SER A 1 332 ? 24.207 5.187 -1.878 1.00 86.88 332 SER A CA 1
ATOM 2486 C C . SER A 1 332 ? 23.965 4.954 -0.378 1.00 86.88 332 SER A C 1
ATOM 2488 O O . SER A 1 332 ? 24.568 4.052 0.195 1.00 86.88 332 SER A O 1
ATOM 2490 N N . SER A 1 333 ? 23.098 5.746 0.264 1.00 89.62 333 SER A N 1
ATOM 2491 C CA . SER A 1 333 ? 22.753 5.634 1.688 1.00 89.62 333 SER A CA 1
ATOM 2492 C C . SER A 1 333 ? 21.283 5.302 1.952 1.00 89.62 333 SER A C 1
ATOM 2494 O O . SER A 1 333 ? 20.897 5.135 3.108 1.00 89.62 333 SER A O 1
ATOM 2496 N N . VAL A 1 334 ? 20.458 5.211 0.906 1.00 91.50 334 VAL A N 1
ATOM 2497 C CA . VAL A 1 334 ? 19.022 4.937 1.009 1.00 91.50 334 VAL A CA 1
ATOM 2498 C C . VAL A 1 334 ? 18.699 3.727 0.154 1.00 91.50 334 VAL A C 1
ATOM 2500 O O . VAL A 1 334 ? 18.849 3.779 -1.064 1.00 91.50 334 VAL A O 1
ATOM 2503 N N . ILE A 1 335 ? 18.234 2.652 0.792 1.00 95.44 335 ILE A N 1
ATOM 2504 C CA . ILE A 1 335 ? 17.895 1.397 0.120 1.00 95.44 335 ILE A CA 1
ATOM 2505 C C . ILE A 1 335 ? 16.379 1.273 -0.005 1.00 95.44 335 ILE A C 1
ATOM 2507 O O . ILE A 1 335 ? 15.675 1.241 1.006 1.00 95.44 335 ILE A O 1
ATOM 2511 N N . SER A 1 336 ? 15.900 1.139 -1.242 1.00 97.12 336 SER A N 1
ATOM 2512 C CA . SER A 1 336 ? 14.481 0.959 -1.570 1.00 97.12 336 SER A CA 1
ATOM 2513 C C . SER A 1 336 ? 14.236 -0.431 -2.141 1.00 97.12 336 SER A C 1
ATOM 2515 O O . SER A 1 336 ? 14.839 -0.798 -3.148 1.00 97.12 336 SER A O 1
ATOM 2517 N N . VAL A 1 337 ? 13.347 -1.200 -1.516 1.00 97.88 337 VAL A N 1
ATOM 2518 C CA . VAL A 1 337 ? 12.951 -2.539 -1.972 1.00 97.88 337 VAL A CA 1
ATOM 2519 C C . VAL A 1 337 ? 11.448 -2.559 -2.208 1.00 97.88 337 VAL A C 1
ATOM 2521 O O . VAL A 1 337 ? 10.668 -2.319 -1.285 1.00 97.88 337 VAL A O 1
ATOM 2524 N N . VAL A 1 338 ? 11.046 -2.854 -3.441 1.00 98.62 338 VAL A N 1
ATOM 2525 C CA . VAL A 1 338 ? 9.641 -2.927 -3.853 1.00 98.62 338 VAL A CA 1
ATOM 2526 C C . VAL A 1 338 ? 9.354 -4.295 -4.454 1.00 98.62 338 VAL A C 1
ATOM 2528 O O . VAL A 1 338 ? 9.995 -4.698 -5.422 1.00 98.62 338 VAL A O 1
ATOM 2531 N N . GLU A 1 339 ? 8.372 -4.996 -3.892 1.00 98.62 339 GLU A N 1
ATOM 2532 C CA . GLU A 1 339 ? 7.913 -6.304 -4.365 1.00 98.62 339 GLU A CA 1
ATOM 2533 C C . GLU A 1 339 ? 6.453 -6.210 -4.830 1.00 98.62 339 GLU A C 1
ATOM 2535 O O . GLU A 1 339 ? 5.577 -5.801 -4.068 1.00 98.62 339 GLU A O 1
ATOM 2540 N N . LEU A 1 340 ? 6.194 -6.591 -6.080 1.00 98.81 340 LEU A N 1
ATOM 2541 C CA . LEU A 1 340 ? 4.883 -6.588 -6.724 1.00 98.81 340 LEU A CA 1
ATOM 2542 C C . LEU A 1 340 ? 4.511 -8.021 -7.126 1.00 98.81 340 LEU A C 1
ATOM 2544 O O . LEU A 1 340 ? 5.261 -8.676 -7.853 1.00 98.81 340 LEU A O 1
ATOM 2548 N N . VAL A 1 341 ? 3.364 -8.517 -6.665 1.00 98.38 341 VAL A N 1
ATOM 2549 C CA . VAL A 1 341 ? 2.910 -9.898 -6.910 1.00 98.38 341 VAL A CA 1
ATOM 2550 C C . VAL A 1 341 ? 1.444 -9.894 -7.326 1.00 98.38 341 VAL A C 1
ATOM 2552 O O . VAL A 1 341 ? 0.582 -9.518 -6.535 1.00 98.38 341 VAL A O 1
ATOM 2555 N N . ASN A 1 342 ? 1.128 -10.345 -8.542 1.00 97.69 342 ASN A N 1
ATOM 2556 C CA . ASN A 1 342 ? -0.238 -10.279 -9.076 1.00 97.69 342 ASN A CA 1
ATOM 2557 C C . ASN A 1 342 ? -0.814 -8.845 -9.012 1.00 97.69 342 ASN A C 1
ATOM 2559 O O . ASN A 1 342 ? -1.868 -8.600 -8.428 1.00 97.69 342 ASN A O 1
ATOM 2563 N N . VAL A 1 343 ? -0.056 -7.873 -9.523 1.00 98.75 343 VAL A N 1
ATOM 2564 C CA . VAL A 1 343 ? -0.458 -6.461 -9.567 1.00 98.75 343 VAL A CA 1
ATOM 2565 C C . VAL A 1 343 ? -0.797 -6.072 -10.999 1.00 98.75 343 VAL A C 1
ATOM 2567 O O . VAL A 1 343 ? 0.005 -6.309 -11.901 1.00 98.75 343 VAL A O 1
ATOM 2570 N N . ASP A 1 344 ? -1.950 -5.436 -11.191 1.00 98.75 344 ASP A N 1
ATOM 2571 C CA . ASP A 1 344 ? -2.428 -5.033 -12.514 1.00 98.75 344 ASP A CA 1
ATOM 2572 C C . ASP A 1 344 ? -2.443 -3.514 -12.663 1.00 98.75 344 ASP A C 1
ATOM 2574 O O . ASP A 1 344 ? -3.135 -2.807 -11.931 1.00 98.75 344 ASP A O 1
ATOM 2578 N N . PHE A 1 345 ? -1.730 -3.012 -13.665 1.00 98.88 345 PHE A N 1
ATOM 2579 C CA . PHE A 1 345 ? -1.806 -1.632 -14.127 1.00 98.88 345 PHE A CA 1
ATOM 2580 C C . PHE A 1 345 ? -2.569 -1.592 -15.448 1.00 98.88 345 PHE A C 1
ATOM 2582 O O . PHE A 1 345 ? -2.145 -2.200 -16.431 1.00 98.88 345 PHE A O 1
ATOM 2589 N N . THR A 1 346 ? -3.687 -0.870 -15.489 1.00 98.88 346 THR A N 1
ATOM 2590 C CA . THR A 1 346 ? -4.544 -0.776 -16.679 1.00 98.88 346 THR A CA 1
ATOM 2591 C C . THR A 1 346 ? -4.861 0.676 -17.015 1.00 98.88 346 THR A C 1
ATOM 2593 O O . THR A 1 346 ? -5.301 1.433 -16.152 1.00 98.88 346 THR A O 1
ATOM 2596 N N . ASP A 1 347 ? -4.672 1.059 -18.280 1.00 98.75 347 ASP A N 1
ATOM 2597 C CA . ASP A 1 347 ? -5.015 2.394 -18.796 1.00 98.75 347 ASP A CA 1
ATOM 2598 C C . ASP A 1 347 ? -4.324 3.537 -18.038 1.00 98.75 347 ASP A C 1
ATOM 2600 O O . ASP A 1 347 ? -4.936 4.537 -17.659 1.00 98.75 347 ASP A O 1
ATOM 2604 N N . ILE A 1 348 ? -3.020 3.386 -17.806 1.00 98.81 348 ILE A N 1
ATOM 2605 C CA . ILE A 1 348 ? -2.214 4.381 -17.099 1.00 98.81 348 ILE A CA 1
ATOM 2606 C C . ILE A 1 348 ? -1.468 5.249 -18.107 1.00 98.81 348 ILE A C 1
ATOM 2608 O O . ILE A 1 348 ? -0.697 4.741 -18.917 1.00 98.81 348 ILE A O 1
ATOM 2612 N N . THR A 1 349 ? -1.665 6.564 -18.061 1.00 98.50 349 THR A N 1
ATOM 2613 C CA . THR A 1 349 ? -1.059 7.493 -19.027 1.00 98.50 349 THR A CA 1
ATOM 2614 C C . THR A 1 349 ? -0.208 8.551 -18.337 1.00 98.50 349 THR A C 1
ATOM 2616 O O . THR A 1 349 ? -0.702 9.293 -17.497 1.00 98.50 349 THR A O 1
ATOM 2619 N N . GLN A 1 350 ? 1.045 8.695 -18.752 1.00 97.81 350 GLN A N 1
ATOM 2620 C CA . GLN A 1 350 ? 1.899 9.844 -18.465 1.00 97.81 350 GLN A CA 1
ATOM 2621 C C . GLN A 1 350 ? 1.804 10.813 -19.651 1.00 97.81 350 GLN A C 1
ATOM 2623 O O . GLN A 1 350 ? 2.192 10.471 -20.769 1.00 97.81 350 GLN A O 1
ATOM 2628 N N . SER A 1 351 ? 1.225 11.995 -19.427 1.00 94.44 351 SER A N 1
ATOM 2629 C CA . SER A 1 351 ? 0.991 13.002 -20.475 1.00 94.44 351 SER A CA 1
ATOM 2630 C C . SER A 1 351 ? 1.958 14.188 -20.437 1.00 94.44 351 SER A C 1
ATOM 2632 O O . SER A 1 351 ? 1.912 15.015 -21.343 1.00 94.44 351 SER A O 1
ATOM 2634 N N . GLY A 1 352 ? 2.781 14.292 -19.394 1.00 92.25 352 GLY A N 1
ATOM 2635 C CA . GLY A 1 352 ? 3.752 15.369 -19.219 1.00 92.25 352 GLY A CA 1
ATOM 2636 C C . GLY A 1 352 ? 5.129 15.029 -19.799 1.00 92.25 352 GLY A C 1
ATOM 2637 O O . GLY A 1 352 ? 5.261 14.337 -20.804 1.00 92.25 352 GLY A O 1
ATOM 2638 N N . THR A 1 353 ? 6.176 15.527 -19.144 1.00 93.56 353 THR A N 1
ATOM 2639 C CA . THR A 1 353 ? 7.589 15.276 -19.487 1.00 93.56 353 THR A CA 1
ATOM 2640 C C . THR A 1 353 ? 8.202 14.094 -18.726 1.00 93.56 353 THR A C 1
ATOM 2642 O O . THR A 1 353 ? 9.396 13.827 -18.852 1.00 93.56 353 THR A O 1
ATOM 2645 N N . GLY A 1 354 ? 7.410 13.418 -17.896 1.00 94.00 354 GLY A N 1
ATOM 2646 C CA . GLY A 1 354 ? 7.814 12.260 -17.111 1.00 94.00 354 GLY A CA 1
ATOM 2647 C C . GLY A 1 354 ? 7.964 10.995 -17.945 1.00 94.00 354 GLY A C 1
ATOM 2648 O O . GLY A 1 354 ? 7.446 10.873 -19.050 1.00 94.00 354 GLY A O 1
ATOM 2649 N N . ASN A 1 355 ? 8.658 10.025 -17.364 1.00 97.62 355 ASN A N 1
ATOM 2650 C CA . ASN A 1 355 ? 8.850 8.689 -17.923 1.00 97.62 355 ASN A CA 1
ATOM 2651 C C . ASN A 1 355 ? 8.055 7.671 -17.103 1.00 97.62 355 ASN A C 1
ATOM 2653 O O . ASN A 1 355 ? 7.622 8.006 -16.002 1.00 97.62 355 ASN A O 1
ATOM 2657 N N . GLY A 1 356 ? 7.917 6.432 -17.584 1.00 97.50 356 GLY A N 1
ATOM 2658 C CA . GLY A 1 356 ? 7.387 5.342 -16.761 1.00 97.50 356 GLY A CA 1
ATOM 2659 C C . GLY A 1 356 ? 5.983 5.630 -16.248 1.00 97.50 356 GLY A C 1
ATOM 2660 O O . GLY A 1 356 ? 5.841 6.024 -15.094 1.00 97.50 356 GLY A O 1
ATOM 2661 N N . ALA A 1 357 ? 4.933 5.458 -17.056 1.00 98.38 357 ALA A N 1
ATOM 2662 C CA . ALA A 1 357 ? 3.582 5.814 -16.599 1.00 98.38 357 ALA A CA 1
ATOM 2663 C C . ALA A 1 357 ? 3.169 5.020 -15.352 1.00 98.38 357 ALA A C 1
ATOM 2665 O O . ALA A 1 357 ? 2.571 5.562 -14.419 1.00 98.38 357 ALA A O 1
ATOM 2666 N N . CYS A 1 358 ? 3.543 3.741 -15.333 1.00 98.81 358 CYS A N 1
ATOM 2667 C CA . CYS A 1 358 ? 3.243 2.818 -14.254 1.00 98.81 358 CYS A CA 1
ATOM 2668 C C . CYS A 1 358 ? 4.347 2.888 -13.174 1.00 98.81 358 CYS A C 1
ATOM 2670 O O . CYS A 1 358 ? 4.043 3.160 -12.011 1.00 98.81 358 CYS A O 1
ATOM 2672 N N . ILE A 1 359 ? 5.628 2.753 -13.541 1.00 98.94 359 ILE A N 1
ATOM 2673 C CA . ILE A 1 359 ? 6.752 2.798 -12.588 1.00 98.94 359 ILE A CA 1
ATOM 2674 C C . ILE A 1 359 ? 7.910 3.644 -13.129 1.00 98.94 359 ILE A C 1
ATOM 2676 O O . ILE A 1 359 ? 8.383 3.415 -14.241 1.00 98.94 359 ILE A O 1
ATOM 2680 N N . ASN A 1 360 ? 8.423 4.560 -12.307 1.00 98.75 360 ASN A N 1
ATOM 2681 C CA . ASN A 1 360 ? 9.649 5.317 -12.564 1.00 98.75 360 ASN A CA 1
ATOM 2682 C C . ASN A 1 360 ? 10.628 5.117 -11.401 1.00 98.75 360 ASN A C 1
ATOM 2684 O O . ASN A 1 360 ? 10.303 5.442 -10.256 1.00 98.75 360 ASN A O 1
ATOM 2688 N N . CYS A 1 361 ? 11.807 4.555 -11.674 1.00 98.38 361 CYS A N 1
ATOM 2689 C CA . CYS A 1 361 ? 12.738 4.177 -10.617 1.00 98.38 361 CYS A CA 1
ATOM 2690 C C . CYS A 1 361 ? 14.206 4.554 -10.858 1.00 98.38 361 CYS A C 1
ATOM 2692 O O . CYS A 1 361 ? 14.716 4.518 -11.977 1.00 98.38 361 CYS A O 1
ATOM 2694 N N . ILE A 1 362 ? 14.898 4.871 -9.763 1.00 98.38 362 ILE A N 1
ATOM 2695 C CA . ILE A 1 362 ? 16.356 4.966 -9.672 1.00 98.38 362 ILE A CA 1
ATOM 2696 C C . ILE A 1 362 ? 16.795 4.002 -8.572 1.00 98.38 362 ILE A C 1
ATOM 2698 O O . ILE A 1 362 ? 16.397 4.166 -7.418 1.00 98.38 362 ILE A O 1
ATOM 2702 N N . LEU A 1 363 ? 17.593 2.997 -8.931 1.00 98.44 363 LEU A N 1
ATOM 2703 C CA . LEU A 1 363 ? 17.974 1.901 -8.043 1.00 98.44 363 LEU A CA 1
ATOM 2704 C C . LEU A 1 363 ? 19.492 1.841 -7.888 1.00 98.44 363 LEU A C 1
ATOM 2706 O O . LEU A 1 363 ? 20.198 1.426 -8.803 1.00 98.44 363 LEU A O 1
ATOM 2710 N N . ASN A 1 364 ? 19.959 2.254 -6.714 1.00 97.44 364 ASN A N 1
ATOM 2711 C CA . ASN A 1 364 ? 21.335 2.137 -6.247 1.00 97.44 364 ASN A CA 1
ATOM 2712 C C . ASN A 1 364 ? 21.612 0.768 -5.593 1.00 97.44 364 ASN A C 1
ATOM 2714 O O . ASN A 1 364 ? 20.693 -0.034 -5.405 1.00 97.44 364 ASN A O 1
ATOM 2718 N N . SER A 1 365 ? 22.861 0.526 -5.186 1.00 95.88 365 SER A N 1
ATOM 2719 C CA . SER A 1 365 ? 23.276 -0.704 -4.496 1.00 95.88 365 SER A CA 1
ATOM 2720 C C . SER A 1 365 ? 22.318 -1.131 -3.372 1.00 95.88 365 SER A C 1
ATOM 2722 O O . SER A 1 365 ? 21.871 -0.323 -2.555 1.00 95.88 365 SER A O 1
ATOM 2724 N N . GLY A 1 366 ? 21.962 -2.418 -3.365 1.00 95.25 366 GLY A N 1
ATOM 2725 C CA . GLY A 1 366 ? 21.019 -3.023 -2.417 1.00 95.25 366 GLY A CA 1
ATOM 2726 C C . GLY A 1 366 ? 19.538 -2.724 -2.689 1.00 95.25 366 GLY A C 1
ATOM 2727 O O . GLY A 1 366 ? 18.674 -3.372 -2.098 1.00 95.25 366 GLY A O 1
ATOM 2728 N N . SER A 1 367 ? 19.225 -1.770 -3.571 1.00 97.88 367 SER A N 1
ATOM 2729 C CA . SER A 1 367 ? 17.846 -1.425 -3.936 1.00 97.88 367 SER A CA 1
ATOM 2730 C C . SER A 1 367 ? 17.328 -2.337 -5.039 1.00 97.88 367 SER A C 1
ATOM 2732 O O . SER A 1 367 ? 18.081 -2.749 -5.926 1.00 97.88 367 SER A O 1
ATOM 2734 N N . SER A 1 368 ? 16.031 -2.639 -5.011 1.00 98.25 368 SER A N 1
ATOM 2735 C CA . SER A 1 368 ? 15.429 -3.503 -6.022 1.00 98.25 368 SER A CA 1
ATOM 2736 C C . SER A 1 368 ? 13.952 -3.237 -6.291 1.00 98.25 368 SER A C 1
ATOM 2738 O O . SER A 1 368 ? 13.205 -2.791 -5.418 1.00 98.25 368 SER A O 1
ATOM 2740 N N . LEU A 1 369 ? 13.543 -3.566 -7.515 1.00 98.81 369 LEU A N 1
ATOM 2741 C CA . LEU A 1 369 ? 12.153 -3.727 -7.925 1.00 98.81 369 LEU A CA 1
ATOM 2742 C C . LEU A 1 369 ? 11.954 -5.165 -8.409 1.00 98.81 369 LEU A C 1
ATOM 2744 O O . LEU A 1 369 ? 12.601 -5.596 -9.362 1.00 98.81 369 LEU A O 1
ATOM 2748 N N . LYS A 1 370 ? 11.036 -5.896 -7.782 1.00 98.69 370 LYS A N 1
ATOM 2749 C CA . LYS A 1 370 ? 10.666 -7.256 -8.178 1.00 98.69 370 LYS A CA 1
ATOM 2750 C C . LYS A 1 370 ? 9.202 -7.302 -8.566 1.00 98.69 370 LYS A C 1
ATOM 2752 O O . LYS A 1 370 ? 8.360 -6.868 -7.788 1.00 98.69 370 LYS A O 1
ATOM 2757 N N . THR A 1 371 ? 8.903 -7.832 -9.745 1.00 98.56 371 THR A N 1
ATOM 2758 C CA . THR A 1 371 ? 7.536 -7.964 -10.257 1.00 98.56 371 THR A CA 1
ATOM 2759 C C . THR A 1 371 ? 7.308 -9.396 -10.713 1.00 98.56 371 THR A C 1
ATOM 2761 O O . THR A 1 371 ? 7.960 -9.852 -11.651 1.00 98.56 371 THR A O 1
ATOM 2764 N N . ASN A 1 372 ? 6.394 -10.095 -10.041 1.00 95.06 372 ASN A N 1
ATOM 2765 C CA . ASN A 1 372 ? 6.224 -11.542 -10.148 1.00 95.06 372 ASN A CA 1
ATOM 2766 C C . 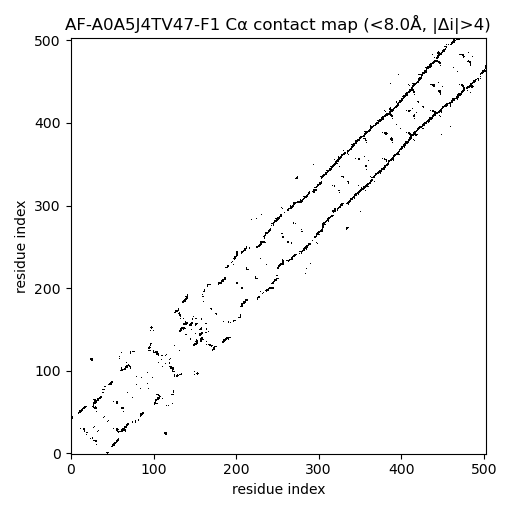ASN A 1 372 ? 4.748 -11.954 -10.331 1.00 95.06 372 ASN A C 1
ATOM 2768 O O . ASN A 1 372 ? 3.822 -11.145 -10.196 1.00 95.06 372 ASN A O 1
ATOM 2772 N N . ASP A 1 373 ? 4.554 -13.246 -10.609 1.00 89.06 373 ASP A N 1
ATOM 2773 C CA . ASP A 1 373 ? 3.288 -13.988 -10.536 1.00 89.06 373 ASP A CA 1
ATOM 2774 C C . ASP A 1 373 ? 2.097 -13.329 -11.244 1.00 89.06 373 ASP A C 1
ATOM 2776 O O . ASP A 1 373 ? 1.085 -12.973 -10.637 1.00 89.06 373 ASP A O 1
ATOM 2780 N N . SER A 1 374 ? 2.183 -13.250 -12.574 1.00 91.62 374 SER A N 1
ATOM 2781 C CA . SER A 1 374 ? 1.089 -12.789 -13.443 1.00 91.62 374 SER A CA 1
ATOM 2782 C C . SER A 1 374 ? 0.682 -11.334 -13.207 1.00 91.62 374 SER A C 1
ATOM 2784 O O . SER A 1 374 ? -0.470 -10.981 -13.430 1.00 91.62 374 SER A O 1
ATOM 2786 N N . SER A 1 375 ? 1.611 -10.489 -12.756 1.00 98.44 375 SER A N 1
ATOM 2787 C CA . SER A 1 375 ? 1.407 -9.038 -12.781 1.00 98.44 375 SER A CA 1
ATOM 2788 C C . SER A 1 375 ? 1.282 -8.547 -14.229 1.00 98.44 375 SER A C 1
ATOM 2790 O O . SER A 1 375 ? 1.975 -9.056 -15.123 1.00 98.44 375 SER A O 1
ATOM 2792 N N . THR A 1 376 ? 0.423 -7.557 -14.470 1.00 98.81 376 THR A N 1
ATOM 2793 C CA . THR A 1 376 ? 0.132 -7.063 -15.819 1.00 98.81 376 THR A CA 1
ATOM 2794 C C . THR A 1 376 ? 0.276 -5.550 -15.956 1.00 98.81 376 THR A C 1
ATOM 2796 O O . THR A 1 376 ? -0.019 -4.775 -15.050 1.00 98.81 376 THR A O 1
ATOM 2799 N N . PHE A 1 377 ? 0.724 -5.125 -17.134 1.00 98.94 377 PHE A N 1
ATOM 2800 C CA . PHE A 1 377 ? 0.808 -3.737 -17.570 1.00 98.94 377 PHE A CA 1
ATOM 2801 C C . PHE A 1 377 ? 0.084 -3.639 -18.908 1.00 98.94 377 PHE A C 1
ATOM 2803 O O . PHE A 1 377 ? 0.610 -4.042 -19.945 1.00 98.94 377 PHE A O 1
ATOM 2810 N N . THR A 1 378 ? -1.144 -3.135 -18.889 1.00 98.88 378 THR A N 1
ATOM 2811 C CA . THR A 1 378 ? -2.022 -3.108 -20.058 1.00 98.88 378 THR A CA 1
ATOM 2812 C C . THR A 1 378 ? -2.340 -1.673 -20.437 1.00 98.88 378 THR A C 1
ATOM 2814 O O . THR A 1 378 ? -2.902 -0.922 -19.640 1.00 98.88 378 THR A O 1
ATOM 2817 N N . ARG A 1 379 ? -1.999 -1.286 -21.672 1.00 98.88 379 ARG A N 1
ATOM 2818 C CA . ARG A 1 379 ? -2.212 0.075 -22.193 1.00 98.88 379 ARG A CA 1
ATOM 2819 C C . ARG A 1 379 ? -1.574 1.158 -21.300 1.00 98.88 379 ARG A C 1
ATOM 2821 O O . ARG A 1 379 ? -2.111 2.253 -21.166 1.00 98.88 379 ARG A O 1
ATOM 2828 N N . CYS A 1 380 ? -0.423 0.853 -20.682 1.00 98.88 380 CYS A N 1
ATOM 2829 C CA . CYS A 1 380 ? 0.424 1.858 -20.020 1.00 98.88 380 CYS A CA 1
ATOM 2830 C C . CYS A 1 380 ? 1.137 2.703 -21.099 1.00 98.88 380 CYS A C 1
ATOM 2832 O O . CYS A 1 380 ? 1.839 2.138 -21.945 1.00 98.88 380 CYS A O 1
ATOM 2834 N N . LYS A 1 381 ? 0.992 4.033 -21.071 1.00 98.69 381 LYS A N 1
ATOM 2835 C CA . LYS A 1 381 ? 1.536 4.940 -22.094 1.00 98.69 381 LYS A CA 1
ATOM 2836 C C . LYS A 1 381 ? 2.309 6.116 -21.502 1.00 98.69 381 LYS A C 1
ATOM 2838 O O . LYS A 1 381 ? 1.761 6.848 -20.686 1.00 98.69 381 LYS A O 1
ATOM 2843 N N . ALA A 1 382 ? 3.532 6.358 -21.971 1.00 98.25 382 ALA A N 1
ATOM 2844 C CA . ALA A 1 382 ? 4.283 7.586 -21.697 1.00 98.25 382 ALA A CA 1
ATOM 2845 C C . ALA A 1 382 ? 4.384 8.429 -22.980 1.00 98.25 382 ALA A C 1
ATOM 2847 O O . ALA A 1 382 ? 5.239 8.176 -23.822 1.00 98.25 382 ALA A O 1
ATOM 2848 N N . ASN A 1 383 ? 3.493 9.416 -23.141 1.00 96.00 383 ASN A N 1
ATOM 2849 C CA . ASN A 1 383 ? 3.268 10.119 -24.415 1.00 96.00 383 ASN A CA 1
ATOM 2850 C C . ASN A 1 383 ? 4.529 10.782 -24.983 1.00 96.00 383 ASN A C 1
ATOM 2852 O O . ASN A 1 383 ? 4.769 10.728 -26.186 1.00 96.00 383 ASN A O 1
ATOM 2856 N N . SER A 1 384 ? 5.303 11.444 -24.125 1.00 95.06 384 SER A N 1
ATOM 2857 C CA . SER A 1 384 ? 6.529 12.157 -24.510 1.00 95.06 384 SER A CA 1
ATOM 2858 C C . SER A 1 384 ? 7.775 11.631 -23.798 1.00 95.06 384 SER A C 1
ATOM 2860 O O . SER A 1 384 ? 8.881 12.098 -24.074 1.00 95.06 384 SER A O 1
ATOM 2862 N N . GLY A 1 385 ? 7.593 10.666 -22.896 1.00 96.75 385 GLY A N 1
ATOM 2863 C CA . GLY A 1 385 ? 8.652 10.037 -22.123 1.00 96.75 385 GLY A CA 1
ATOM 2864 C C . GLY A 1 385 ? 9.052 8.666 -22.657 1.00 96.75 385 GLY A C 1
ATOM 2865 O O . GLY A 1 385 ? 8.654 8.230 -23.738 1.00 96.75 385 GLY A O 1
ATOM 2866 N N . PHE A 1 386 ? 9.845 7.971 -21.857 1.00 98.38 386 PHE A N 1
ATOM 2867 C CA . PHE A 1 386 ? 10.356 6.633 -22.137 1.00 98.38 386 PHE A CA 1
ATOM 2868 C C . PHE A 1 386 ? 9.716 5.592 -21.218 1.00 98.38 386 PHE A C 1
ATOM 2870 O O . PHE A 1 386 ? 9.298 5.935 -20.110 1.00 98.38 386 PHE A O 1
ATOM 2877 N N . GLY A 1 387 ? 9.682 4.326 -21.647 1.00 98.19 387 GLY A N 1
ATOM 2878 C CA . GLY A 1 387 ? 9.181 3.226 -20.818 1.00 98.19 387 GLY A CA 1
ATOM 2879 C C . GLY A 1 387 ? 7.687 3.351 -20.532 1.00 98.19 387 GLY A C 1
ATOM 2880 O O . GLY A 1 387 ? 7.312 3.908 -19.507 1.00 98.19 387 GLY A O 1
ATOM 2881 N N . GLY A 1 388 ? 6.804 2.866 -21.409 1.00 98.12 388 GLY A N 1
ATOM 2882 C CA . GLY A 1 388 ? 5.359 3.085 -21.240 1.00 98.12 388 GLY A CA 1
ATOM 2883 C C . GLY A 1 388 ? 4.847 2.510 -19.921 1.00 98.12 388 GLY A C 1
ATOM 2884 O O . GLY A 1 388 ? 4.121 3.181 -19.191 1.00 98.12 388 GLY A O 1
ATOM 2885 N N . GLY A 1 389 ? 5.308 1.308 -19.568 1.00 98.56 389 GLY A N 1
ATOM 2886 C CA . GLY A 1 389 ? 5.120 0.711 -18.249 1.00 98.56 389 GLY A CA 1
ATOM 2887 C C . GLY A 1 389 ? 6.197 1.152 -17.259 1.00 98.56 389 GLY A C 1
ATOM 2888 O O . GLY A 1 389 ? 5.887 1.814 -16.268 1.00 98.56 389 GLY A O 1
ATOM 2889 N N . ILE A 1 390 ? 7.453 0.779 -17.522 1.00 98.94 390 ILE A N 1
ATOM 2890 C CA . ILE A 1 390 ? 8.568 0.944 -16.580 1.00 98.94 390 ILE A CA 1
ATOM 2891 C C . ILE A 1 390 ? 9.675 1.785 -17.207 1.00 98.94 390 ILE A C 1
ATOM 2893 O O . ILE A 1 390 ? 10.201 1.451 -18.268 1.00 98.94 390 ILE A O 1
ATOM 2897 N N . TYR A 1 391 ? 10.083 2.828 -16.492 1.00 98.88 391 TYR A N 1
ATOM 2898 C CA . TYR A 1 391 ? 11.335 3.534 -16.716 1.00 98.88 391 TYR A CA 1
ATOM 2899 C C . TYR A 1 391 ? 12.280 3.308 -15.538 1.00 98.88 391 TYR A C 1
ATOM 2901 O O . TYR A 1 391 ? 11.872 3.426 -14.377 1.00 98.88 391 TYR A O 1
ATOM 2909 N N . SER A 1 392 ? 13.548 3.017 -15.822 1.00 98.81 392 SER A N 1
ATOM 2910 C CA . SER A 1 392 ? 14.534 2.769 -14.774 1.00 98.81 392 SER A CA 1
ATOM 2911 C C . SER A 1 392 ? 15.934 3.291 -15.080 1.00 98.81 392 SER A C 1
ATOM 2913 O O . SER A 1 392 ? 16.457 3.096 -16.179 1.00 98.81 392 SER A O 1
ATOM 2915 N N . THR A 1 393 ? 16.590 3.798 -14.042 1.00 98.69 393 THR A N 1
ATOM 2916 C CA . THR A 1 393 ? 18.045 3.954 -13.969 1.00 98.69 393 THR A CA 1
ATOM 2917 C C . THR A 1 393 ? 18.586 3.006 -12.901 1.00 98.69 393 THR A C 1
ATOM 2919 O O . THR A 1 393 ? 18.245 3.138 -11.726 1.00 98.69 393 THR A O 1
ATOM 2922 N N . ILE A 1 394 ? 19.418 2.045 -13.295 1.00 98.69 394 ILE A N 1
ATOM 2923 C CA . ILE A 1 394 ? 19.935 0.983 -12.428 1.00 98.69 394 ILE A CA 1
ATOM 2924 C C . ILE A 1 394 ? 21.447 1.165 -12.265 1.00 98.69 394 ILE A C 1
ATOM 2926 O O . ILE A 1 394 ? 22.206 0.961 -13.210 1.00 98.69 394 ILE A O 1
ATOM 2930 N N . ILE A 1 395 ? 21.878 1.537 -11.061 1.00 97.88 395 ILE A N 1
ATOM 2931 C CA . ILE A 1 395 ? 23.276 1.786 -10.689 1.00 97.88 395 ILE A CA 1
ATOM 2932 C C . ILE A 1 395 ? 23.601 0.830 -9.540 1.00 97.88 395 ILE A C 1
ATOM 2934 O O . ILE A 1 395 ? 23.245 1.102 -8.406 1.00 97.88 395 ILE A O 1
ATOM 2938 N N . ASP A 1 396 ? 24.187 -0.336 -9.796 1.00 97.62 396 ASP A N 1
ATOM 2939 C CA . ASP A 1 396 ? 24.390 -1.378 -8.759 1.00 97.62 396 ASP A CA 1
ATOM 2940 C C . ASP A 1 396 ? 23.102 -1.967 -8.125 1.00 97.62 396 ASP A C 1
ATOM 2942 O O . ASP A 1 396 ? 23.178 -2.849 -7.267 1.00 97.62 396 ASP A O 1
ATOM 2946 N N . GLY A 1 397 ? 21.917 -1.488 -8.516 1.00 97.94 397 GLY A N 1
ATOM 2947 C CA . GLY A 1 397 ? 20.613 -2.011 -8.100 1.00 97.94 397 GLY A CA 1
ATOM 2948 C C . GLY A 1 397 ? 20.096 -3.134 -9.003 1.00 97.94 397 GLY A C 1
ATOM 2949 O O . GLY A 1 397 ? 20.786 -3.594 -9.914 1.00 97.94 397 GLY A O 1
ATOM 2950 N N . GLN A 1 398 ? 18.862 -3.588 -8.767 1.00 98.38 398 GLN A N 1
ATOM 2951 C CA . GLN A 1 398 ? 18.306 -4.731 -9.505 1.00 98.38 398 GLN A CA 1
ATOM 2952 C C . GLN A 1 398 ? 16.829 -4.571 -9.865 1.00 98.38 398 GLN A C 1
ATOM 2954 O O . GLN A 1 398 ? 16.009 -4.188 -9.030 1.00 98.38 398 GLN A O 1
ATOM 2959 N N . ILE A 1 399 ? 16.474 -4.945 -11.091 1.00 98.88 399 ILE A N 1
ATOM 2960 C CA . ILE A 1 399 ? 15.091 -5.186 -11.501 1.00 98.88 399 ILE A CA 1
ATOM 2961 C C . ILE A 1 399 ? 14.932 -6.655 -11.879 1.00 98.88 399 ILE A C 1
ATOM 2963 O O . ILE A 1 399 ? 15.689 -7.173 -12.697 1.00 98.88 399 ILE A O 1
ATOM 2967 N N . GLU A 1 400 ? 13.920 -7.305 -11.312 1.00 98.62 400 GLU A N 1
ATOM 2968 C CA . GLU A 1 400 ? 13.538 -8.682 -11.617 1.00 98.62 400 GLU A CA 1
ATOM 2969 C C . GLU A 1 400 ? 12.085 -8.711 -12.105 1.00 98.62 400 GLU A C 1
ATOM 2971 O O . GLU A 1 400 ? 11.162 -8.369 -11.365 1.00 98.62 400 GLU A O 1
ATOM 2976 N N . LEU A 1 401 ? 11.887 -9.110 -13.360 1.00 98.69 401 LEU A N 1
ATOM 2977 C CA . LEU A 1 401 ? 10.582 -9.362 -13.962 1.00 98.69 401 LEU A CA 1
ATOM 2978 C C . LEU A 1 401 ? 10.440 -10.873 -14.176 1.00 98.69 401 LEU A C 1
ATOM 2980 O O . LEU A 1 401 ? 11.255 -11.486 -14.869 1.00 98.69 401 LEU A O 1
ATOM 2984 N N . ASN A 1 402 ? 9.421 -11.483 -13.575 1.00 97.75 402 ASN A N 1
ATOM 2985 C CA . ASN A 1 402 ? 9.154 -12.919 -13.642 1.00 97.75 402 ASN A CA 1
ATOM 2986 C C . ASN A 1 402 ? 7.671 -13.167 -13.940 1.00 97.75 402 ASN A C 1
ATOM 2988 O O . ASN A 1 402 ? 6.813 -12.746 -13.164 1.00 97.75 402 ASN A O 1
ATOM 2992 N N . LYS A 1 403 ? 7.342 -13.856 -15.040 1.00 96.94 403 LYS A N 1
ATOM 2993 C CA . LYS A 1 403 ? 5.941 -14.106 -15.446 1.00 96.94 403 LYS A CA 1
ATOM 2994 C C . LYS A 1 403 ? 5.098 -12.822 -15.501 1.00 96.94 403 LYS A C 1
ATOM 2996 O O . LYS A 1 403 ? 3.971 -12.788 -15.006 1.00 96.94 403 LYS A O 1
ATOM 3001 N N . VAL A 1 404 ? 5.658 -11.754 -16.068 1.00 98.62 404 VAL A N 1
ATOM 3002 C CA . VAL A 1 404 ? 5.000 -10.443 -16.194 1.00 98.62 404 VAL A CA 1
ATOM 3003 C C . VAL A 1 404 ? 4.481 -10.256 -17.613 1.00 98.62 404 VAL A C 1
ATOM 3005 O O . VAL A 1 404 ? 5.174 -10.585 -18.575 1.00 98.62 404 VAL A O 1
ATOM 3008 N N . THR A 1 405 ? 3.280 -9.698 -17.753 1.00 98.75 405 THR A N 1
ATOM 3009 C CA . THR A 1 405 ? 2.703 -9.380 -19.067 1.00 98.75 405 THR A CA 1
ATOM 3010 C C . THR A 1 405 ? 2.668 -7.877 -19.302 1.00 98.75 405 THR A C 1
ATOM 3012 O O . THR A 1 405 ? 2.072 -7.136 -18.528 1.00 98.75 405 THR A O 1
ATOM 3015 N N . PHE A 1 406 ? 3.243 -7.435 -20.413 1.00 98.88 406 PHE A N 1
ATOM 3016 C CA . PHE A 1 406 ? 3.100 -6.099 -20.974 1.00 98.88 406 PHE A CA 1
ATOM 3017 C C . PHE A 1 406 ? 2.281 -6.201 -22.260 1.00 98.88 406 PHE A C 1
ATOM 3019 O O . PHE A 1 406 ? 2.648 -6.931 -23.182 1.00 98.88 406 PHE A O 1
ATOM 3026 N N . SER A 1 407 ? 1.165 -5.479 -22.326 1.00 98.81 407 SER A N 1
ATOM 3027 C CA . SER A 1 407 ? 0.248 -5.519 -23.461 1.00 98.81 407 SER A CA 1
ATOM 3028 C C . SER A 1 407 ? -0.121 -4.118 -23.920 1.00 98.81 407 SER A C 1
ATOM 3030 O O . SER A 1 407 ? -0.661 -3.318 -23.153 1.00 98.81 407 SER A O 1
ATOM 3032 N N . SER A 1 408 ? 0.126 -3.832 -25.198 1.00 98.75 408 SER A N 1
ATOM 3033 C CA . SER A 1 408 ? -0.210 -2.555 -25.839 1.00 98.75 408 SER A CA 1
ATOM 3034 C C . SER A 1 408 ? 0.387 -1.341 -25.116 1.00 98.75 408 SER A C 1
ATOM 3036 O O . SER A 1 408 ? -0.254 -0.296 -25.013 1.00 98.75 408 SER A O 1
ATOM 3038 N N . CYS A 1 409 ? 1.590 -1.489 -24.554 1.00 98.88 409 CYS A N 1
ATOM 3039 C CA . CYS A 1 409 ? 2.309 -0.377 -23.937 1.00 98.88 409 CYS A CA 1
ATOM 3040 C C . CYS A 1 409 ? 2.966 0.502 -25.006 1.00 98.88 409 CYS A C 1
ATOM 3042 O O . CYS A 1 409 ? 3.459 -0.012 -26.011 1.00 98.88 409 CYS A O 1
ATOM 3044 N N . GLU A 1 410 ? 3.006 1.813 -24.780 1.00 98.69 410 GLU A N 1
ATOM 3045 C CA . GLU A 1 410 ? 3.545 2.766 -25.755 1.00 98.69 410 GLU A CA 1
ATOM 3046 C C . GLU A 1 410 ? 4.409 3.844 -25.088 1.00 98.69 410 GLU A C 1
ATOM 3048 O O . GLU A 1 410 ? 4.055 4.397 -24.045 1.00 98.69 410 GLU A O 1
ATOM 3053 N N . SER A 1 411 ? 5.547 4.177 -25.692 1.00 98.38 411 SER A N 1
ATOM 3054 C CA . SER A 1 411 ? 6.385 5.307 -25.274 1.00 98.38 411 SER A CA 1
ATOM 3055 C C . SER A 1 411 ? 7.305 5.755 -26.404 1.00 98.38 411 SER A C 1
ATOM 3057 O O . SER A 1 411 ? 7.326 5.133 -27.461 1.00 98.38 411 SER A O 1
ATOM 3059 N N . LYS A 1 412 ? 8.119 6.794 -26.192 1.00 97.38 412 LYS A N 1
ATOM 3060 C CA . LYS A 1 412 ? 9.089 7.239 -27.198 1.00 97.38 412 LYS A CA 1
ATOM 3061 C C . LYS A 1 412 ? 10.118 6.158 -27.546 1.00 97.38 412 LYS A C 1
ATOM 3063 O O . LYS A 1 412 ? 10.358 5.911 -28.722 1.00 97.38 412 LYS A O 1
ATOM 3068 N N . SER A 1 413 ? 10.689 5.504 -26.538 1.00 97.75 413 SER A N 1
ATOM 3069 C CA . SER A 1 413 ? 11.612 4.366 -26.660 1.00 97.75 413 SER A CA 1
ATOM 3070 C C . SER A 1 413 ? 11.356 3.406 -25.507 1.00 97.75 413 SER A C 1
ATOM 3072 O O . SER A 1 413 ? 11.124 3.855 -24.380 1.00 97.75 413 SER A O 1
ATOM 3074 N N . GLY A 1 414 ? 11.453 2.102 -25.760 1.00 98.06 414 GLY A N 1
ATOM 3075 C CA . GLY A 1 414 ? 11.083 1.098 -24.768 1.00 98.06 414 GLY A CA 1
ATOM 3076 C C . GLY A 1 414 ? 9.580 1.132 -24.538 1.00 98.06 414 GLY A C 1
ATOM 3077 O O . GLY A 1 414 ? 9.128 1.599 -23.492 1.00 98.06 414 GLY A O 1
ATOM 3078 N N . GLY A 1 415 ? 8.787 0.721 -25.532 1.00 98.19 415 GLY A N 1
ATOM 3079 C CA . GLY A 1 415 ? 7.328 0.880 -25.483 1.00 98.19 415 GLY A CA 1
ATOM 3080 C C . GLY A 1 415 ? 6.723 0.335 -24.188 1.00 98.19 415 GLY A C 1
ATOM 3081 O O . GLY A 1 415 ? 5.895 1.002 -23.576 1.00 98.19 415 GLY A O 1
ATOM 3082 N N . ALA A 1 416 ? 7.237 -0.790 -23.682 1.00 98.75 416 ALA A N 1
ATOM 3083 C CA . ALA A 1 416 ? 6.954 -1.269 -22.331 1.00 98.75 416 ALA A CA 1
ATOM 3084 C C . ALA A 1 416 ? 8.017 -0.853 -21.302 1.00 98.75 416 ALA A C 1
ATOM 3086 O O . ALA A 1 416 ? 7.672 -0.242 -20.288 1.00 98.75 416 ALA A O 1
ATOM 3087 N N . VAL A 1 417 ? 9.287 -1.190 -21.547 1.00 98.94 417 VAL A N 1
ATOM 3088 C CA . VAL A 1 417 ? 10.382 -1.026 -20.578 1.00 98.94 417 VAL A CA 1
ATOM 3089 C C . VAL A 1 417 ? 11.520 -0.223 -21.194 1.00 98.94 417 VAL A C 1
ATOM 3091 O O . VAL A 1 417 ? 12.002 -0.556 -22.276 1.00 98.94 417 VAL A O 1
ATOM 3094 N N . TYR A 1 418 ? 11.980 0.801 -20.479 1.00 98.88 418 TYR A N 1
ATOM 3095 C CA . TYR A 1 418 ? 13.199 1.539 -20.793 1.00 98.88 418 TYR A CA 1
ATOM 3096 C C . TYR A 1 418 ? 14.149 1.509 -19.597 1.00 98.88 418 TYR A C 1
ATOM 3098 O O . TYR A 1 418 ? 13.788 1.974 -18.512 1.00 98.88 418 TYR A O 1
ATOM 3106 N N . SER A 1 419 ? 15.377 1.033 -19.802 1.00 98.81 419 SER A N 1
ATOM 3107 C CA . SER A 1 419 ? 16.358 0.900 -18.722 1.00 98.81 419 SER A CA 1
ATOM 3108 C C . SER A 1 419 ? 17.745 1.413 -19.098 1.00 98.81 419 SER A C 1
ATOM 3110 O O . SER A 1 419 ? 18.299 1.052 -20.131 1.00 98.81 419 SER A O 1
ATOM 3112 N N . THR A 1 420 ? 18.350 2.214 -18.224 1.00 98.75 420 THR A N 1
ATOM 3113 C CA . THR A 1 420 ? 19.799 2.469 -18.243 1.00 98.75 420 THR A CA 1
ATOM 3114 C C . THR A 1 420 ? 20.457 1.667 -17.128 1.00 98.75 420 THR A C 1
ATOM 3116 O O . THR A 1 420 ? 19.941 1.634 -16.011 1.00 98.75 420 THR A O 1
ATOM 3119 N N . VAL A 1 421 ? 21.558 0.983 -17.434 1.00 98.75 421 VAL A N 1
ATOM 3120 C CA . VAL A 1 421 ? 22.227 0.057 -16.514 1.00 98.75 421 VAL A CA 1
ATOM 3121 C C . VAL A 1 421 ? 23.718 0.387 -16.446 1.00 98.75 421 VAL A C 1
ATOM 3123 O O . VAL A 1 421 ? 24.371 0.556 -17.481 1.00 98.75 421 VAL A O 1
ATOM 3126 N N . SER A 1 422 ? 24.255 0.483 -15.229 1.00 98.38 422 SER A N 1
ATOM 3127 C CA . SER A 1 422 ? 25.678 0.714 -14.968 1.00 98.38 422 SER A CA 1
ATOM 3128 C C . SER A 1 422 ? 26.165 0.041 -13.679 1.00 98.38 422 SER A C 1
ATOM 3130 O O . SER A 1 422 ? 25.374 -0.412 -12.842 1.00 98.38 422 SER A O 1
ATOM 3132 N N . GLY A 1 423 ? 27.491 -0.065 -13.533 1.00 97.56 423 GLY A N 1
ATOM 3133 C CA . GLY A 1 423 ? 28.121 -0.742 -12.402 1.00 97.56 423 GLY A CA 1
ATOM 3134 C C . GLY A 1 423 ? 27.746 -2.224 -12.353 1.00 97.56 423 GLY A C 1
ATOM 3135 O O . GLY A 1 423 ? 27.745 -2.917 -13.368 1.00 97.56 423 GLY A O 1
ATOM 3136 N N . SER A 1 424 ? 27.394 -2.704 -11.170 1.00 97.44 424 SER A N 1
ATOM 3137 C CA . SER A 1 424 ? 26.831 -4.034 -10.911 1.00 97.44 424 SER A CA 1
ATOM 3138 C C . SER A 1 424 ? 25.313 -4.114 -11.120 1.00 97.44 424 SER A C 1
ATOM 3140 O O . SER A 1 424 ? 24.688 -5.091 -10.712 1.00 97.44 424 SER A O 1
ATOM 3142 N N . GLY A 1 425 ? 24.715 -3.092 -11.743 1.00 98.44 425 GLY A N 1
ATOM 3143 C CA . GLY A 1 425 ? 23.280 -3.011 -11.979 1.00 98.44 425 GLY A CA 1
ATOM 3144 C C . GLY A 1 425 ? 22.766 -4.140 -12.870 1.00 98.44 425 GLY A C 1
ATOM 3145 O O . GLY A 1 425 ? 23.439 -4.538 -13.823 1.00 98.44 425 GLY A O 1
ATOM 3146 N N . GLN A 1 426 ? 21.561 -4.638 -12.584 1.00 98.50 426 GLN A N 1
ATOM 3147 C CA . GLN A 1 426 ? 20.973 -5.759 -13.318 1.00 98.50 426 GLN A CA 1
ATOM 3148 C C . GLN A 1 426 ? 19.512 -5.521 -13.709 1.00 98.50 426 GLN A C 1
ATOM 3150 O O . GLN A 1 426 ? 18.691 -5.142 -12.873 1.00 98.50 426 GLN A O 1
ATOM 3155 N N . LEU A 1 427 ? 19.178 -5.829 -14.965 1.00 98.75 427 LEU A N 1
ATOM 3156 C CA . LEU A 1 427 ? 17.803 -6.049 -15.418 1.00 98.75 427 LEU A CA 1
ATOM 3157 C C . LEU A 1 427 ? 17.633 -7.517 -15.819 1.00 98.75 427 LEU A C 1
ATOM 3159 O O . LEU A 1 427 ? 18.239 -7.971 -16.788 1.00 98.75 427 LEU A O 1
ATOM 3163 N N . SER A 1 428 ? 16.775 -8.234 -15.103 1.00 98.50 428 SER A N 1
ATOM 3164 C CA . SER A 1 428 ? 16.472 -9.642 -15.350 1.00 98.50 428 SER A CA 1
ATOM 3165 C C . SER A 1 428 ? 15.018 -9.801 -15.782 1.00 98.50 428 SER A C 1
ATOM 3167 O O . SER A 1 428 ? 14.105 -9.436 -15.045 1.00 98.50 428 SER A O 1
ATOM 3169 N N . ILE A 1 429 ? 14.797 -10.367 -16.966 1.00 98.38 429 ILE A N 1
ATOM 3170 C CA . ILE A 1 429 ? 13.485 -10.711 -17.519 1.00 98.38 429 ILE A CA 1
ATOM 3171 C C . ILE A 1 429 ? 13.452 -12.223 -17.671 1.00 98.38 429 ILE A C 1
ATOM 3173 O O . ILE A 1 429 ? 14.167 -12.802 -18.484 1.00 98.38 429 ILE A O 1
ATOM 3177 N N . THR A 1 430 ? 12.640 -12.883 -16.862 1.00 95.00 430 THR A N 1
ATOM 3178 C CA . THR A 1 430 ? 12.682 -14.336 -16.751 1.00 95.00 430 THR A CA 1
ATOM 3179 C C . THR A 1 430 ? 11.299 -14.945 -16.813 1.00 95.00 430 THR A C 1
ATOM 3181 O O . THR A 1 430 ? 10.282 -14.302 -16.555 1.00 95.00 430 THR A O 1
ATOM 3184 N N . ASN A 1 431 ? 11.290 -16.238 -17.109 1.00 88.06 431 ASN A N 1
ATOM 3185 C CA . ASN A 1 431 ? 10.160 -17.120 -16.887 1.00 88.06 431 ASN A CA 1
ATOM 3186 C C . ASN A 1 431 ? 8.844 -16.641 -17.518 1.00 88.06 431 ASN A C 1
ATOM 3188 O O . ASN A 1 431 ? 7.960 -16.176 -16.808 1.00 88.06 431 ASN A O 1
ATOM 3192 N N . GLN A 1 432 ? 8.682 -16.815 -18.835 1.00 93.88 432 GLN A N 1
ATOM 3193 C CA . GLN A 1 432 ? 7.407 -16.564 -19.533 1.00 93.88 432 GLN A CA 1
ATOM 3194 C C . GLN A 1 432 ? 6.881 -15.130 -19.360 1.00 93.88 432 GLN A C 1
ATOM 3196 O O . GLN A 1 432 ? 5.673 -14.913 -19.241 1.00 93.88 432 GLN A O 1
ATOM 3201 N N . CYS A 1 433 ? 7.774 -14.136 -19.346 1.00 98.25 433 CYS A N 1
ATOM 3202 C CA . CYS A 1 433 ? 7.329 -12.762 -19.549 1.00 98.25 433 CYS A CA 1
ATOM 3203 C C . CYS A 1 433 ? 6.761 -12.614 -20.968 1.00 98.25 433 CYS A C 1
ATOM 3205 O O . CYS A 1 433 ? 7.255 -13.233 -21.912 1.00 98.25 433 CYS A O 1
ATOM 3207 N N . GLN A 1 434 ? 5.730 -11.792 -21.128 1.00 98.44 434 GLN A N 1
ATOM 3208 C CA . GLN A 1 434 ? 5.059 -11.592 -22.411 1.00 98.44 434 GLN A CA 1
ATOM 3209 C C . GLN A 1 434 ? 5.030 -10.111 -22.753 1.00 98.44 434 GLN A C 1
ATOM 3211 O O . GLN A 1 434 ? 4.520 -9.307 -21.981 1.00 98.44 434 GLN A O 1
ATOM 3216 N N . PHE A 1 435 ? 5.539 -9.755 -23.926 1.00 98.75 435 PHE A N 1
ATOM 3217 C CA . PHE A 1 435 ? 5.457 -8.415 -24.491 1.00 98.75 435 PHE A CA 1
ATOM 3218 C C . PHE A 1 435 ? 4.625 -8.508 -25.764 1.00 98.75 435 PHE A C 1
ATOM 3220 O O . PHE A 1 435 ? 5.066 -9.103 -26.744 1.00 98.75 435 PHE A O 1
ATOM 3227 N N . THR A 1 436 ? 3.410 -7.967 -25.739 1.00 98.75 436 THR A N 1
ATOM 3228 C CA . THR A 1 436 ? 2.467 -8.066 -26.860 1.00 98.75 436 THR A CA 1
ATOM 3229 C C . THR A 1 436 ? 2.054 -6.685 -27.332 1.00 98.75 436 THR A C 1
ATOM 3231 O O . THR A 1 436 ? 1.545 -5.884 -26.550 1.00 98.75 436 THR A O 1
ATOM 3234 N N . SER A 1 437 ? 2.242 -6.408 -28.622 1.00 98.62 437 SER A N 1
ATOM 3235 C CA . SER A 1 437 ? 1.829 -5.149 -29.260 1.00 98.62 437 SER A CA 1
ATOM 3236 C C . SER A 1 437 ? 2.413 -3.892 -28.604 1.00 98.62 437 SER A C 1
ATOM 3238 O O . SER A 1 437 ? 1.817 -2.818 -28.667 1.00 98.62 437 SER A O 1
ATOM 3240 N N . CYS A 1 438 ? 3.577 -4.008 -27.962 1.00 98.75 438 CYS A N 1
ATOM 3241 C CA . CYS A 1 438 ? 4.267 -2.863 -27.380 1.00 98.75 438 CYS A CA 1
ATOM 3242 C C . CYS A 1 438 ? 4.946 -2.041 -28.483 1.00 98.75 438 CYS A C 1
ATOM 3244 O O . CYS A 1 438 ? 5.545 -2.601 -29.404 1.00 98.75 438 CYS A O 1
ATOM 3246 N N . THR A 1 439 ? 4.841 -0.717 -28.408 1.00 98.50 439 THR A N 1
ATOM 3247 C CA . THR A 1 439 ? 5.246 0.171 -29.503 1.00 98.50 439 THR A CA 1
ATOM 3248 C C . THR A 1 439 ? 6.143 1.302 -29.014 1.00 98.50 439 THR A C 1
ATOM 3250 O O . THR A 1 439 ? 5.818 1.982 -28.041 1.00 98.50 439 THR A O 1
ATOM 3253 N N . SER A 1 440 ? 7.256 1.539 -29.709 1.00 97.88 440 SER A N 1
ATOM 3254 C CA . SER A 1 440 ? 7.984 2.802 -29.603 1.00 97.88 440 SER A CA 1
ATOM 3255 C C . SER A 1 440 ? 7.433 3.779 -30.644 1.00 97.88 440 SER A C 1
ATOM 3257 O O . SER A 1 440 ? 7.266 3.414 -31.806 1.00 97.88 440 SER A O 1
ATOM 3259 N N . SER A 1 441 ? 7.092 5.000 -30.235 1.00 95.50 441 SER A N 1
ATOM 3260 C CA . SER A 1 441 ? 6.399 5.973 -31.089 1.00 95.50 441 SER A CA 1
ATOM 3261 C C . SER A 1 441 ? 7.340 6.782 -31.983 1.00 95.50 441 SER A C 1
ATOM 3263 O O . SER A 1 441 ? 6.985 7.032 -33.129 1.00 95.50 441 SER A O 1
ATOM 3265 N N . ASP A 1 442 ? 8.546 7.118 -31.504 1.00 94.31 442 ASP A N 1
ATOM 3266 C CA . ASP A 1 442 ? 9.553 7.869 -32.285 1.00 94.31 442 ASP A CA 1
ATOM 3267 C C . ASP A 1 442 ? 10.955 7.232 -32.278 1.00 94.31 442 ASP A C 1
ATOM 3269 O O . ASP A 1 442 ? 11.791 7.545 -33.130 1.00 94.31 442 ASP A O 1
ATOM 3273 N N . GLY A 1 443 ? 11.238 6.376 -31.297 1.00 95.19 443 GLY A N 1
ATOM 3274 C CA . GLY A 1 443 ? 12.562 5.832 -31.013 1.00 95.19 443 GLY A CA 1
ATOM 3275 C C . GLY A 1 443 ? 12.625 4.311 -31.097 1.00 95.19 443 GLY A C 1
ATOM 3276 O O . GLY A 1 443 ? 11.938 3.671 -31.894 1.00 95.19 443 GLY A O 1
ATOM 3277 N N . ASN A 1 444 ? 13.481 3.725 -30.268 1.00 97.69 444 ASN A N 1
ATOM 3278 C CA . ASN A 1 444 ? 13.942 2.346 -30.418 1.00 97.69 444 ASN A CA 1
ATOM 3279 C C . ASN A 1 444 ? 13.301 1.410 -29.386 1.00 97.69 444 ASN A C 1
ATOM 3281 O O . ASN A 1 444 ? 12.897 1.856 -28.308 1.00 97.69 444 ASN A O 1
ATOM 3285 N N . GLY A 1 445 ? 13.280 0.108 -29.676 1.00 97.44 445 GLY A N 1
ATOM 3286 C CA . GLY A 1 445 ? 12.859 -0.915 -28.719 1.00 97.44 445 GLY A CA 1
ATOM 3287 C C . GLY A 1 445 ? 11.358 -0.881 -28.457 1.00 97.44 445 GLY A C 1
ATOM 3288 O O . GLY A 1 445 ? 10.926 -0.384 -27.419 1.00 97.44 445 GLY A O 1
ATOM 3289 N N . GLY A 1 446 ? 10.540 -1.402 -29.372 1.00 97.50 446 GLY A N 1
ATOM 3290 C CA . GLY A 1 446 ? 9.082 -1.375 -29.199 1.00 97.50 446 GLY A CA 1
ATOM 3291 C C . GLY A 1 446 ? 8.593 -2.099 -27.944 1.00 97.50 446 GLY A C 1
ATOM 3292 O O . GLY A 1 446 ? 7.684 -1.627 -27.272 1.00 97.50 446 GLY A O 1
ATOM 3293 N N . GLY A 1 447 ? 9.243 -3.193 -27.550 1.00 98.06 447 GLY A N 1
ATOM 3294 C CA . GLY A 1 447 ? 9.062 -3.810 -26.235 1.00 98.06 447 GLY A CA 1
ATOM 3295 C C . GLY A 1 447 ? 10.012 -3.217 -25.197 1.00 98.06 447 GLY A C 1
ATOM 3296 O O . GLY A 1 447 ? 9.581 -2.550 -24.255 1.00 98.06 447 GLY A O 1
ATOM 3297 N N . VAL A 1 448 ? 11.306 -3.474 -25.380 1.00 98.81 448 VAL A N 1
ATOM 3298 C CA . VAL A 1 448 ? 12.368 -3.151 -24.422 1.00 98.81 448 VAL A CA 1
ATOM 3299 C C . VAL A 1 448 ? 13.431 -2.295 -25.098 1.00 98.81 448 VAL A C 1
ATOM 3301 O O . VAL A 1 448 ? 13.989 -2.670 -26.128 1.00 98.81 448 VAL A O 1
ATOM 3304 N N . TYR A 1 449 ? 13.752 -1.166 -24.481 1.00 98.75 449 TYR A N 1
ATOM 3305 C CA . TYR A 1 449 ? 14.978 -0.425 -24.738 1.00 98.75 449 TYR A CA 1
ATOM 3306 C C . TYR A 1 449 ? 15.896 -0.602 -23.544 1.00 98.75 449 TYR A C 1
ATOM 3308 O O . TYR A 1 449 ? 15.472 -0.377 -22.405 1.00 98.75 449 TYR A O 1
ATOM 3316 N N . ALA A 1 450 ? 17.166 -0.900 -23.793 1.00 98.44 450 ALA A N 1
ATOM 3317 C CA . ALA A 1 450 ? 18.140 -0.807 -22.732 1.00 98.44 450 ALA A CA 1
ATOM 3318 C C . ALA A 1 450 ? 19.516 -0.312 -23.171 1.00 98.44 450 ALA A C 1
ATOM 3320 O O . ALA A 1 450 ? 19.993 -0.646 -24.251 1.00 98.44 450 ALA A O 1
ATOM 3321 N N . SER A 1 451 ? 20.151 0.476 -22.305 1.00 98.38 451 SER A N 1
ATOM 3322 C CA . SER A 1 451 ? 21.495 1.019 -22.509 1.00 98.38 451 SER A CA 1
ATOM 3323 C C . SER A 1 451 ? 22.428 0.564 -21.392 1.00 98.38 451 SER A C 1
ATOM 3325 O O . SER A 1 451 ? 22.089 0.686 -20.211 1.00 98.38 451 SER A O 1
ATOM 3327 N N . LEU A 1 452 ? 23.584 0.020 -21.771 1.00 98.38 452 LEU A N 1
ATOM 3328 C CA . LEU A 1 452 ? 24.615 -0.482 -20.868 1.00 98.38 452 LEU A CA 1
ATOM 3329 C C . LEU A 1 452 ? 25.864 0.387 -20.992 1.00 98.38 452 LEU A C 1
ATOM 3331 O O . LEU A 1 452 ? 26.417 0.575 -22.080 1.00 98.38 452 LEU A O 1
ATOM 3335 N N . SER A 1 453 ? 26.347 0.877 -19.854 1.00 96.94 453 SER A N 1
ATOM 3336 C CA . SER A 1 453 ? 27.589 1.646 -19.776 1.00 96.94 453 SER A CA 1
ATOM 3337 C C . SER A 1 453 ? 28.341 1.321 -18.490 1.00 96.94 453 SER A C 1
ATOM 3339 O O . SER A 1 453 ? 27.730 1.188 -17.432 1.00 96.94 453 SER A O 1
ATOM 3341 N N . SER A 1 454 ? 29.667 1.180 -18.569 1.00 95.94 454 SER A N 1
ATOM 3342 C CA . SER A 1 454 ? 30.530 0.943 -17.398 1.00 95.94 454 SER A CA 1
ATOM 3343 C C . SER A 1 454 ? 30.046 -0.211 -16.498 1.00 95.94 454 SER A C 1
ATOM 3345 O O . SER A 1 454 ? 29.897 -0.046 -15.287 1.00 95.94 454 SER A O 1
ATOM 3347 N N . ILE A 1 455 ? 29.745 -1.364 -17.101 1.00 97.25 455 ILE A N 1
ATOM 3348 C CA . ILE A 1 455 ? 29.201 -2.541 -16.408 1.00 97.25 455 ILE A CA 1
ATOM 3349 C C . ILE A 1 455 ? 30.329 -3.394 -15.805 1.00 97.25 455 ILE A C 1
ATOM 3351 O O . ILE A 1 455 ? 31.320 -3.682 -16.476 1.00 97.25 455 ILE A O 1
ATOM 3355 N N . SER A 1 456 ? 30.163 -3.825 -14.552 1.00 94.94 456 SER A N 1
ATOM 3356 C CA . SER A 1 456 ? 31.060 -4.766 -13.870 1.00 94.94 456 SER A CA 1
ATOM 3357 C C . SER A 1 456 ? 30.739 -6.225 -14.220 1.00 94.94 456 SER A C 1
ATOM 3359 O O . SER A 1 456 ? 29.810 -6.522 -14.968 1.00 94.94 456 SER A O 1
ATOM 3361 N N . ASP A 1 457 ? 31.489 -7.180 -13.669 1.00 90.44 457 ASP A N 1
ATOM 3362 C CA . ASP A 1 457 ? 31.271 -8.602 -13.962 1.00 90.44 457 ASP A CA 1
ATOM 3363 C C . ASP A 1 457 ? 29.950 -9.174 -13.445 1.00 90.44 457 ASP A C 1
ATOM 3365 O O . ASP A 1 457 ? 29.503 -10.199 -13.950 1.00 90.44 457 ASP A O 1
ATOM 3369 N N . SER A 1 458 ? 29.301 -8.503 -12.493 1.00 91.56 458 SER A N 1
ATOM 3370 C CA . SER A 1 458 ? 28.016 -8.924 -11.930 1.00 91.56 458 SER A CA 1
ATOM 3371 C C . SER A 1 458 ? 26.809 -8.156 -12.479 1.00 91.56 458 SER A C 1
ATOM 3373 O O . SER A 1 458 ? 25.684 -8.470 -12.096 1.00 91.56 458 SER A O 1
ATOM 3375 N N . GLY A 1 459 ? 27.020 -7.150 -13.336 1.00 96.44 459 GLY A N 1
ATOM 3376 C CA . GLY A 1 459 ? 25.949 -6.351 -13.937 1.00 96.44 459 GLY A CA 1
ATOM 3377 C C . GLY A 1 459 ? 25.561 -6.824 -15.339 1.00 96.44 459 GLY A C 1
ATOM 3378 O O . GLY A 1 459 ? 26.239 -7.660 -15.936 1.00 96.44 459 GLY A O 1
ATOM 3379 N N . GLY A 1 460 ? 24.464 -6.296 -15.880 1.00 98.00 460 GLY A N 1
ATOM 3380 C CA . GLY A 1 460 ? 24.040 -6.569 -17.255 1.00 98.00 460 GLY A CA 1
ATOM 3381 C C . GLY A 1 460 ? 22.536 -6.733 -17.441 1.00 98.00 460 GLY A C 1
ATOM 3382 O O . GLY A 1 460 ? 21.736 -6.393 -16.565 1.00 98.00 460 GLY A O 1
ATOM 3383 N N . ILE A 1 461 ? 22.157 -7.262 -18.605 1.00 98.06 461 ILE A N 1
ATOM 3384 C CA . ILE A 1 461 ? 20.756 -7.494 -18.978 1.00 98.06 461 ILE A CA 1
ATOM 3385 C C . ILE A 1 461 ? 20.542 -8.938 -19.390 1.00 98.06 461 ILE A C 1
ATOM 3387 O O . ILE A 1 461 ? 21.177 -9.428 -20.317 1.00 98.06 461 ILE A O 1
ATOM 3391 N N . TYR A 1 462 ? 19.609 -9.604 -18.723 1.00 97.75 462 TYR A N 1
ATOM 3392 C CA . TYR A 1 462 ? 19.435 -11.043 -18.832 1.00 97.75 462 TYR A CA 1
ATOM 3393 C C . TYR A 1 462 ? 17.977 -11.363 -19.146 1.00 97.75 462 TYR A C 1
ATOM 3395 O O . TYR A 1 462 ? 17.104 -11.217 -18.294 1.00 97.75 462 TYR A O 1
ATOM 3403 N N . ILE A 1 463 ? 17.716 -11.805 -20.373 1.00 96.81 463 ILE A N 1
ATOM 3404 C CA . ILE A 1 463 ? 16.464 -12.426 -20.793 1.00 96.81 463 ILE A CA 1
ATOM 3405 C C . ILE A 1 463 ? 16.719 -13.926 -20.917 1.00 96.81 463 ILE A C 1
ATOM 3407 O O . ILE A 1 463 ? 17.227 -14.398 -21.932 1.00 96.81 463 ILE A O 1
ATOM 3411 N N . SER A 1 464 ? 16.413 -14.667 -19.854 1.00 92.94 464 SER A N 1
ATOM 3412 C CA . SER A 1 464 ? 16.818 -16.069 -19.690 1.00 92.94 464 SER A CA 1
ATOM 3413 C C . SER A 1 464 ? 15.750 -16.910 -18.969 1.00 92.94 464 SER A C 1
ATOM 3415 O O . SER A 1 464 ? 14.675 -16.426 -18.601 1.00 92.94 464 SER A O 1
ATOM 3417 N N . GLY A 1 465 ? 16.020 -18.207 -18.786 1.00 85.94 465 GLY A N 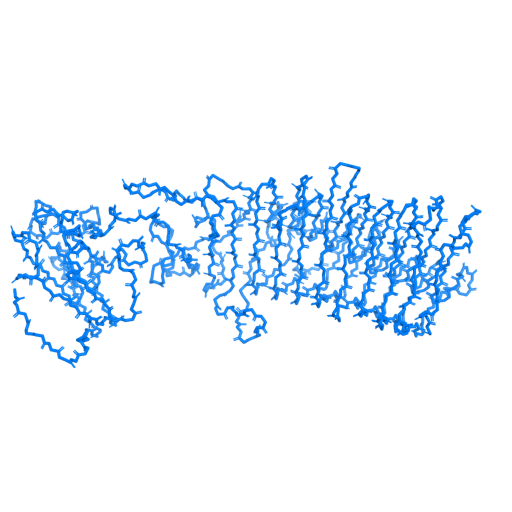1
ATOM 3418 C CA . GLY A 1 465 ? 15.070 -19.161 -18.201 1.00 85.94 465 GLY A CA 1
ATOM 3419 C C . GLY A 1 465 ? 14.063 -19.693 -19.226 1.00 85.94 465 GLY A C 1
ATOM 3420 O O . GLY A 1 465 ? 14.397 -19.857 -20.397 1.00 85.94 465 GLY A O 1
ATOM 3421 N N . THR A 1 466 ? 12.829 -20.004 -18.804 1.00 84.31 466 THR A N 1
ATOM 3422 C CA . THR A 1 466 ? 11.789 -20.425 -19.765 1.00 84.31 466 THR A CA 1
ATOM 3423 C C . THR A 1 466 ? 11.389 -19.255 -20.665 1.00 84.31 466 THR A C 1
ATOM 3425 O O . THR A 1 466 ? 11.175 -18.153 -20.150 1.00 84.31 466 THR A O 1
ATOM 3428 N N . SER A 1 467 ? 11.235 -19.516 -21.969 1.00 89.31 467 SER A N 1
ATOM 3429 C CA . SER A 1 467 ? 11.102 -18.493 -23.013 1.00 89.31 467 SER A CA 1
ATOM 3430 C C . SER A 1 467 ? 10.089 -17.396 -22.686 1.00 89.31 467 SER A C 1
ATOM 3432 O O . SER A 1 467 ? 8.935 -17.672 -22.360 1.00 89.31 467 SER A O 1
ATOM 3434 N N . SER A 1 468 ? 10.548 -16.151 -22.780 1.00 96.31 468 SER A N 1
ATOM 3435 C CA . SER A 1 468 ? 9.747 -14.931 -22.750 1.00 96.31 468 SER A CA 1
ATOM 3436 C C . SER A 1 468 ? 9.497 -14.463 -24.182 1.00 96.31 468 SER A C 1
ATOM 3438 O O . SER A 1 468 ? 10.418 -14.437 -24.998 1.00 96.31 468 SER A O 1
ATOM 3440 N N . THR A 1 469 ? 8.257 -14.093 -24.489 1.00 97.81 469 THR A N 1
ATOM 3441 C CA . THR A 1 469 ? 7.797 -13.886 -25.868 1.00 97.81 469 THR A CA 1
ATOM 3442 C C . THR A 1 469 ? 7.650 -12.411 -26.215 1.00 97.81 469 THR A C 1
ATOM 3444 O O . THR A 1 469 ? 7.060 -11.655 -25.435 1.00 97.81 469 THR A O 1
ATOM 3447 N N . PHE A 1 470 ? 8.067 -12.028 -27.422 1.00 98.25 470 PHE A N 1
ATOM 3448 C CA . PHE A 1 470 ? 7.875 -10.683 -27.970 1.00 98.25 470 PHE A CA 1
ATOM 3449 C C . PHE A 1 470 ? 7.015 -10.738 -29.237 1.00 98.25 470 PHE A C 1
ATOM 3451 O O . PHE A 1 470 ? 7.501 -10.983 -30.337 1.00 98.25 470 PHE A O 1
ATOM 3458 N N . THR A 1 471 ? 5.715 -10.491 -29.092 1.00 98.38 471 THR A N 1
ATOM 3459 C CA . THR A 1 471 ? 4.736 -10.642 -30.175 1.00 98.38 471 THR A CA 1
ATOM 3460 C C . THR A 1 471 ? 4.267 -9.287 -30.683 1.00 98.38 471 THR A C 1
ATOM 3462 O O . THR A 1 471 ? 3.719 -8.483 -29.931 1.00 98.38 471 THR A O 1
ATOM 3465 N N . SER A 1 472 ? 4.436 -9.037 -31.983 1.00 97.81 472 SER A N 1
ATOM 3466 C CA . SER A 1 472 ? 3.930 -7.827 -32.653 1.00 97.81 472 SER A CA 1
ATOM 3467 C C . SER A 1 472 ? 4.398 -6.508 -32.023 1.00 97.81 472 SER A C 1
ATOM 3469 O O . SER A 1 472 ? 3.702 -5.500 -32.125 1.00 97.81 472 SER A O 1
ATOM 3471 N N . CYS A 1 473 ? 5.563 -6.499 -31.373 1.00 98.25 473 CYS A N 1
ATOM 3472 C CA . CYS A 1 473 ? 6.184 -5.265 -30.905 1.00 98.25 473 CYS A CA 1
ATOM 3473 C C . CYS A 1 473 ? 6.757 -4.484 -32.094 1.00 98.25 473 CYS A C 1
ATOM 3475 O O . CYS A 1 473 ? 7.337 -5.082 -33.007 1.00 98.25 473 CYS A O 1
ATOM 3477 N N . THR A 1 474 ? 6.593 -3.160 -32.102 1.00 97.75 474 THR A N 1
ATOM 3478 C CA . THR A 1 474 ? 6.967 -2.332 -33.258 1.00 97.75 474 THR A CA 1
ATOM 3479 C C . THR A 1 474 ? 7.737 -1.074 -32.881 1.00 97.75 474 THR A C 1
ATOM 3481 O O . THR A 1 474 ? 7.576 -0.510 -31.802 1.00 97.75 474 THR A O 1
ATOM 3484 N N . SER A 1 475 ? 8.568 -0.626 -33.818 1.00 95.94 475 SER A N 1
ATOM 3485 C CA . SER A 1 475 ? 9.254 0.665 -33.779 1.00 95.94 475 SER A CA 1
ATOM 3486 C C . SER A 1 475 ? 9.032 1.394 -35.109 1.00 95.94 475 SER A C 1
ATOM 3488 O O . SER A 1 475 ? 8.739 0.731 -36.112 1.00 95.94 475 SER A O 1
ATOM 3490 N N . PRO A 1 476 ? 9.156 2.733 -35.163 1.00 91.69 476 PRO A N 1
ATOM 3491 C CA . PRO A 1 476 ? 8.803 3.504 -36.348 1.00 91.69 476 PRO A CA 1
ATOM 3492 C C . PRO A 1 476 ? 9.761 3.229 -37.503 1.00 91.69 476 PRO A C 1
ATOM 3494 O O . PRO A 1 476 ? 10.977 3.223 -37.328 1.00 91.69 476 PRO A O 1
ATOM 3497 N N . ILE A 1 477 ? 9.216 3.082 -38.709 1.00 77.62 477 ILE A N 1
ATOM 3498 C CA . ILE A 1 477 ? 9.973 2.696 -39.913 1.00 77.62 477 ILE A CA 1
ATOM 3499 C C . ILE A 1 477 ? 11.026 3.755 -40.304 1.00 77.62 477 ILE A C 1
ATOM 3501 O O . ILE A 1 477 ? 12.027 3.428 -40.933 1.00 77.62 477 ILE A O 1
ATOM 3505 N N . SER A 1 478 ? 10.817 5.026 -39.943 1.00 83.25 478 SER A N 1
ATOM 3506 C CA . SER A 1 478 ? 11.670 6.150 -40.355 1.00 83.25 478 SER A CA 1
ATOM 3507 C C . SER A 1 478 ? 12.878 6.423 -39.453 1.00 83.25 478 SER A C 1
ATOM 3509 O O . SER A 1 478 ? 13.807 7.095 -39.894 1.00 83.25 478 SER A O 1
ATOM 3511 N N . SER A 1 479 ? 12.860 5.970 -38.197 1.00 83.06 479 SER A N 1
ATOM 3512 C CA . SER A 1 479 ? 13.862 6.356 -37.183 1.00 83.06 479 SER A CA 1
ATOM 3513 C C . SER A 1 479 ? 14.112 5.313 -36.094 1.00 83.06 479 SER A C 1
ATOM 3515 O O . SER A 1 479 ? 15.083 5.446 -35.352 1.00 83.06 479 SER A O 1
ATOM 3517 N N . GLY A 1 480 ? 13.255 4.298 -35.980 1.00 88.88 480 GLY A N 1
ATOM 3518 C CA . GLY A 1 480 ? 13.306 3.309 -34.915 1.00 88.88 480 GLY A CA 1
ATOM 3519 C C . GLY A 1 480 ? 14.145 2.089 -35.268 1.00 88.88 480 GLY A C 1
ATOM 3520 O O . GLY A 1 480 ? 14.038 1.519 -36.353 1.00 88.88 480 GLY A O 1
ATOM 3521 N N . LEU A 1 481 ? 14.940 1.644 -34.305 1.00 95.31 481 LEU A N 1
ATOM 3522 C CA . LEU A 1 481 ? 15.709 0.408 -34.345 1.00 95.31 481 LEU A CA 1
ATOM 3523 C C . LEU A 1 481 ? 15.148 -0.589 -33.325 1.00 95.31 481 LEU A C 1
ATOM 3525 O O . LEU A 1 481 ? 14.778 -0.210 -32.216 1.00 95.31 481 LEU A O 1
ATOM 3529 N N . GLY A 1 482 ? 15.126 -1.874 -33.691 1.00 94.38 482 GLY A N 1
ATOM 3530 C CA . GLY A 1 482 ? 14.713 -2.964 -32.803 1.00 94.38 482 GLY A CA 1
ATOM 3531 C C . GLY A 1 482 ? 13.223 -2.938 -32.446 1.00 94.38 482 GLY A C 1
ATOM 3532 O O . GLY A 1 482 ? 12.844 -2.433 -31.396 1.00 94.38 482 GLY A O 1
ATOM 3533 N N . GLY A 1 483 ? 12.371 -3.544 -33.283 1.00 94.00 483 GLY A N 1
ATOM 3534 C CA . GLY A 1 483 ? 10.917 -3.564 -33.054 1.00 94.00 483 GLY A CA 1
ATOM 3535 C C . GLY A 1 483 ? 10.504 -4.208 -31.726 1.00 94.00 483 GLY A C 1
ATOM 3536 O O . GLY A 1 483 ? 9.590 -3.730 -31.068 1.00 94.00 483 GLY A O 1
ATOM 3537 N N . ALA A 1 484 ? 11.209 -5.251 -31.285 1.00 96.94 484 ALA A N 1
ATOM 3538 C CA . ALA A 1 484 ? 10.993 -5.869 -29.977 1.00 96.94 484 ALA A CA 1
ATOM 3539 C C . ALA A 1 484 ? 11.982 -5.356 -28.928 1.00 96.94 484 ALA A C 1
ATOM 3541 O O . ALA A 1 484 ? 11.571 -4.811 -27.907 1.00 96.94 484 ALA A O 1
ATOM 3542 N N . ILE A 1 485 ? 13.276 -5.527 -29.186 1.00 98.38 485 ILE A N 1
ATOM 3543 C CA . ILE A 1 485 ? 14.349 -5.214 -28.245 1.00 98.38 485 ILE A CA 1
ATOM 3544 C C . ILE A 1 485 ? 15.376 -4.341 -28.960 1.00 98.38 485 ILE A C 1
ATOM 3546 O O . ILE A 1 485 ? 15.779 -4.645 -30.084 1.00 98.38 485 ILE A O 1
ATOM 3550 N N . TYR A 1 486 ? 15.820 -3.284 -28.288 1.00 98.25 486 TYR A N 1
ATOM 3551 C CA . TYR A 1 486 ? 16.980 -2.496 -28.680 1.00 98.25 486 TYR A CA 1
ATOM 3552 C C . TYR A 1 486 ? 17.985 -2.445 -27.529 1.00 98.25 486 TYR A C 1
ATOM 3554 O O . TYR A 1 486 ? 17.619 -2.079 -26.410 1.00 98.25 486 TYR A O 1
ATOM 3562 N N . LEU A 1 487 ? 19.240 -2.797 -27.819 1.00 98.00 487 LEU A N 1
ATOM 3563 C CA . LEU A 1 487 ? 20.358 -2.729 -26.881 1.00 98.00 487 LEU A CA 1
ATOM 3564 C C . LEU A 1 487 ? 21.386 -1.708 -27.372 1.00 98.00 487 LEU A C 1
ATOM 3566 O O . LEU A 1 487 ? 21.907 -1.831 -28.479 1.00 98.00 487 LEU A O 1
ATOM 3570 N N . ASP A 1 488 ? 21.682 -0.726 -26.529 1.00 97.69 488 ASP A N 1
ATOM 3571 C CA . ASP A 1 488 ? 22.743 0.260 -26.718 1.00 97.69 488 ASP A CA 1
ATOM 3572 C C . ASP A 1 488 ? 23.937 -0.108 -25.834 1.00 97.69 488 ASP A C 1
ATOM 3574 O O . ASP A 1 488 ? 23.885 0.027 -24.610 1.00 97.69 488 ASP A O 1
ATOM 3578 N N . LEU A 1 489 ? 24.985 -0.652 -26.451 1.00 97.31 489 LEU A N 1
ATOM 3579 C CA . LEU A 1 489 ? 26.137 -1.217 -25.755 1.00 97.31 489 LEU A CA 1
ATOM 3580 C C . LEU A 1 489 ? 27.336 -0.281 -25.893 1.00 97.31 489 LEU A C 1
ATOM 3582 O O . LEU A 1 489 ? 27.896 -0.125 -26.979 1.00 97.31 489 LEU A O 1
ATOM 3586 N N . SER A 1 490 ? 27.763 0.313 -24.780 1.00 96.38 490 SER A N 1
ATOM 3587 C CA . SER A 1 490 ? 29.035 1.040 -24.737 1.00 96.38 490 SER A CA 1
ATOM 3588 C C . SER A 1 490 ? 30.219 0.079 -24.892 1.00 96.38 490 SER A C 1
ATOM 3590 O O . SER A 1 490 ? 30.127 -1.093 -24.515 1.00 96.38 490 SER A O 1
ATOM 3592 N N . ILE A 1 491 ? 31.356 0.591 -25.375 1.00 94.38 491 ILE A N 1
ATOM 3593 C CA . ILE A 1 491 ? 32.603 -0.182 -25.505 1.00 94.38 491 ILE A CA 1
ATOM 3594 C C . ILE A 1 491 ? 32.940 -0.869 -24.172 1.00 94.38 491 ILE A C 1
ATOM 3596 O O . ILE A 1 491 ? 32.961 -0.222 -23.123 1.00 94.38 491 ILE A O 1
ATOM 3600 N N . GLY A 1 492 ? 33.219 -2.172 -24.220 1.00 91.81 492 GLY A N 1
ATOM 3601 C CA . GLY A 1 492 ? 33.544 -2.999 -23.053 1.00 91.81 492 GLY A CA 1
ATOM 3602 C C . GLY A 1 492 ? 32.338 -3.662 -22.377 1.00 91.81 492 GLY A C 1
ATOM 3603 O O . GLY A 1 492 ? 32.520 -4.388 -21.400 1.00 91.81 492 GLY A O 1
ATOM 3604 N N . THR A 1 493 ? 31.113 -3.439 -22.871 1.00 95.06 493 THR A N 1
ATOM 3605 C CA . THR A 1 493 ? 29.883 -4.070 -22.347 1.00 95.06 493 THR A CA 1
ATOM 3606 C C . THR A 1 493 ? 29.347 -5.207 -23.226 1.00 95.06 493 THR A C 1
ATOM 3608 O O . THR A 1 493 ? 28.293 -5.773 -22.944 1.00 95.06 493 THR A O 1
ATOM 3611 N N . GLU A 1 494 ? 30.080 -5.605 -24.267 1.00 93.12 494 GLU A N 1
ATOM 3612 C CA . GLU A 1 494 ? 29.621 -6.519 -25.323 1.00 93.12 494 GLU A CA 1
ATOM 3613 C C . GLU A 1 494 ? 29.350 -7.950 -24.831 1.00 93.12 494 GLU A C 1
ATOM 3615 O O . GLU A 1 494 ? 28.671 -8.714 -25.510 1.00 93.12 494 GLU A O 1
ATOM 3620 N N . SER A 1 495 ? 29.858 -8.318 -23.652 1.00 93.88 495 SER A N 1
ATOM 3621 C CA . SER A 1 495 ? 29.624 -9.615 -22.999 1.00 93.88 495 SER A CA 1
ATOM 3622 C C . SER A 1 495 ? 28.600 -9.558 -21.860 1.00 93.88 495 SER A C 1
ATOM 3624 O O . SER A 1 495 ? 28.418 -10.543 -21.148 1.00 93.88 495 SER A O 1
ATOM 3626 N N . LYS A 1 496 ? 27.954 -8.406 -21.642 1.00 96.81 496 LYS A N 1
ATOM 3627 C CA . LYS A 1 496 ? 27.135 -8.127 -20.450 1.00 96.81 496 LYS A CA 1
ATOM 3628 C C . LYS A 1 496 ? 25.633 -8.266 -20.703 1.00 96.81 496 LYS A C 1
ATOM 3630 O O . LYS A 1 496 ? 24.821 -7.610 -20.049 1.00 96.81 496 LYS A O 1
ATOM 3635 N N . TYR A 1 497 ? 25.258 -9.113 -21.655 1.00 96.56 497 TYR A N 1
ATOM 3636 C CA . TYR A 1 497 ? 23.868 -9.451 -21.916 1.00 96.56 497 TYR A CA 1
ATOM 3637 C C . TYR A 1 497 ? 23.687 -10.941 -22.228 1.00 96.56 497 TYR A C 1
ATOM 3639 O O . TYR A 1 497 ? 24.588 -11.593 -22.751 1.00 96.56 497 TYR A O 1
ATOM 3647 N N . ASP A 1 498 ? 22.497 -11.458 -21.938 1.00 96.31 498 ASP A N 1
ATOM 3648 C CA . ASP A 1 498 ? 22.028 -12.790 -22.325 1.00 96.31 498 ASP A CA 1
ATOM 3649 C C . ASP A 1 498 ? 20.601 -12.657 -22.863 1.00 96.31 498 ASP A C 1
ATOM 3651 O O . ASP A 1 498 ? 19.745 -12.105 -22.180 1.00 96.31 498 ASP A O 1
ATOM 3655 N N . LEU A 1 499 ? 20.344 -13.134 -24.083 1.00 96.38 499 LEU A N 1
ATOM 3656 C CA . LEU A 1 499 ? 19.011 -13.139 -24.702 1.00 96.38 499 LEU A CA 1
ATOM 3657 C C . LEU A 1 499 ? 18.526 -14.558 -25.039 1.00 96.38 499 LEU A C 1
ATOM 3659 O O . LEU A 1 499 ? 17.605 -14.722 -25.835 1.00 96.38 499 LEU A O 1
ATOM 3663 N N . THR A 1 500 ? 19.140 -15.598 -24.469 1.00 95.06 500 THR A N 1
ATOM 3664 C CA . THR A 1 500 ? 18.824 -17.007 -24.773 1.00 95.06 500 THR A CA 1
ATOM 3665 C C . THR A 1 500 ? 17.386 -17.403 -24.435 1.00 95.06 500 THR A C 1
ATOM 3667 O O . THR A 1 500 ? 16.857 -18.351 -25.011 1.00 95.06 500 THR A O 1
ATOM 3670 N N . GLY A 1 501 ? 16.741 -16.675 -23.525 1.00 93.94 501 GLY A N 1
ATOM 3671 C CA . GLY A 1 501 ? 15.341 -16.846 -23.159 1.00 93.94 501 GLY A CA 1
ATOM 3672 C C . GLY A 1 501 ? 14.364 -15.976 -23.951 1.00 93.94 501 GLY A C 1
ATOM 3673 O O . GLY A 1 501 ? 13.186 -15.993 -23.612 1.00 93.94 501 GLY A O 1
ATOM 3674 N N . ALA A 1 502 ? 14.793 -15.200 -24.951 1.00 94.81 502 ALA A N 1
ATOM 3675 C CA . ALA A 1 502 ? 13.895 -14.389 -25.779 1.00 94.81 502 ALA A CA 1
ATOM 3676 C C . ALA A 1 502 ? 13.418 -15.170 -27.019 1.00 94.81 502 ALA A C 1
ATOM 3678 O O . ALA A 1 502 ? 14.233 -15.785 -27.709 1.00 94.81 502 ALA A O 1
ATOM 3679 N N . SER A 1 503 ? 12.113 -15.129 -27.315 1.00 90.25 503 SER A N 1
ATOM 3680 C CA . SER A 1 503 ? 11.500 -15.776 -28.491 1.00 90.25 503 SER A CA 1
ATOM 3681 C C . SER A 1 503 ? 10.561 -14.869 -29.270 1.00 90.25 503 SER A C 1
ATOM 3683 O O . SER A 1 503 ? 9.752 -14.173 -28.601 1.00 90.25 503 SER A O 1
#

Nearest PDB structures (foldseek):
  6tgf-assembly1_E  TM=3.015E-01  e=3.193E+00  Pantoea stewartii subsp. stewartii DC283
  2qy1-assembly2_B  TM=2.434E-01  e=5.221E+00  Xanthomonas campestris pv. campestris

InterPro domains:
  IPR011050 Pectin lyase fold/virulence factor [SSF51126] (150-470)

Sequence (503 aa):
LIAPPLSSEQQFKNCKTLLNSSSPTYGWGGAIFLWTAQTLSSSNFQLTSLTFVGCEAVNKAGHHIHIQSPSTNATGSAIKNGNLLTVSGGTDLYTTSNYNFEYMGIDTSNAGTGTIDPQYHLDLFRQHYISNVPNPCYIDASTIGVDQPDCGGLRYKCKTIAYAIDRNTLPPSGTAPSKDINFVIILMTIPSSDNNLQISLPTTYNNYITIQSNGYIAGGTGYTKYKITSSSQTNSLFQVTGAGRVELLGLQFDNLKTSSPAASAPFISVQNGGTSIQSMIIDSCEFALAGSSNLAHSIISVNGGKISIQKTTFVNYKFDGVMSAIVIQSSSSVISVVELVNVDFTDITQSGTGNGACINCILNSGSSLKTNDSSTFTRCKANSGFGGGIYSTIIDGQIELNKVTFSSCESKSGGAVYSTVSGSGQLSITNQCQFTSCTSSDGNGGGVYASLSSISDSGGIYISGTSSTFTSCTSPISSGLGGAIYLDLSIGTESKYDLTGAS

Mean predicted aligned error: 6.49 Å

Foldseek 3Di:
DDDDPDPDQAEDEQQFFDADPVDRFDFAAQREEEEDADADAPVHAAAEAYHYYNGYTPLLLASHYEYEYQDLQSNLVSCVVRVRHYYPDPDDPAAFLLCFSNAWYFRNVPQPVGHSPVVRTGRSRLQNYLWLQGAAFEEDLPPQEDLDSNARHPRHHHNAPQSSQQHDGDGPHDHHDDQAPEHEYEYAAQSVVCQEAAAAPPDPRHQHYEYEYPPFDAPDDPGDAHEHEAQAYQEANEHFEDSHAYEYTRHEYEAHHQDDVAHQYANHEYAYQAAPDARYEYELYEYEYDDDHAHNHENYEAFAYAYEYENYEHEQHHHADAYANYEEEYDPRGAAEYHYEQYEYYNFEYPYQHAANHYEYEHAANHEYEHEHAYEAEQQEYEAYYASHYEYEFHNGEYHAENYEYYLAEYQEQSHYEYEWAELGEYEHEYAYEAENQENDNEEASHYEYEYDHYDPNYAYEQDYAAHEHYNQQYDPPHYDYSHYDYHYDPPCPVRYYNPRYD

Radius of gyration: 29.62 Å; Cα contacts (8 Å, |Δi|>4): 1641; chains: 1; bounding box: 75×53×91 Å

Secondary structure (DSSP, 8-state):
------SS-EEEES-B----TT-TT----SSEEEE-SS---TTT--EEEEEEES-B-GGGS-SSEEEEES-HHHHHHHHHHHT-EEETT----SS-GGGTTTEEEEEHHHHTT----TTTSEETTGGG-S-SS-SSEEE-TTTT----TT--SSSS-BS-HHHHHHS----SSS-PPPTTS-EEEEESS--TT-TT--EEES-SS-SEEEEEETT--TT---SPPEEE--TT--S-SEEEETT-EEEEESEEE--S--SSSPP-S-SEEEE-S-SSSEEEEEES-EEE--SSSPBSS-SEEEESEEEEEES-EEES-EE-TT--SEEEE-BTTB-EEEEEES-EEES-EE-SS-S-SSEEEEE-TT-EEEEESS-EEES-EESSSS-SSEEEEEES-EEEEES-EEES-EESSSSSEEEEEEET-EEEEESS-EEES-EESSSS-SSEEEEEEEE-TT-EEEEESSPBEEES-B--TTT---SSEEEEE-TT-TTSEE-TTB-

pLDDT: mean 92.97, std 8.76, range [33.5, 98.94]

Solvent-accessible surface area (backbone atoms only — not comparable to full-atom values): 23100 Å² total; per-residue (Å²): 113,83,74,77,94,64,98,58,80,50,71,47,67,60,30,62,38,70,74,41,89,94,59,68,24,58,24,55,12,9,62,36,64,45,79,45,93,66,88,63,40,78,91,58,36,70,49,66,44,34,41,80,42,78,40,34,20,38,90,50,33,2,14,43,34,17,36,37,21,82,41,29,64,60,48,26,49,35,33,60,78,62,65,25,65,39,48,59,86,79,64,75,72,50,46,46,36,56,46,42,46,35,40,18,13,26,30,51,88,71,36,77,90,48,57,68,61,64,89,55,48,38,40,23,35,52,70,52,15,44,23,35,48,25,78,59,22,29,29,24,31,57,94,80,22,45,81,52,84,59,28,8,13,93,85,45,17,14,19,31,66,59,60,67,64,73,48,78,40,61,23,95,32,78,58,48,66,64,31,76,53,75,43,37,36,33,33,74,41,53,49,78,64,40,83,78,60,59,48,57,27,51,50,98,58,36,22,23,40,34,43,29,17,48,74,63,48,96,93,61,78,94,46,65,60,35,47,57,80,34,57,84,32,51,63,39,40,32,36,32,30,81,79,11,27,43,35,42,34,27,32,29,39,50,41,50,13,59,60,87,76,49,16,62,48,26,33,28,37,33,46,16,73,49,59,94,46,72,32,33,39,37,34,51,29,38,35,37,55,74,79,85,67,51,25,63,29,23,48,34,35,34,48,10,14,22,38,39,38,27,52,26,40,41,36,58,40,38,19,27,54,68,22,20,42,33,37,38,38,40,35,98,75,25,29,23,35,40,41,36,34,33,30,37,40,34,46,20,33,13,69,28,76,14,38,0,12,45,30,28,37,37,25,17,53,85,8,34,43,36,37,27,66,63,17,34,33,33,42,13,24,2,72,69,13,33,0,0,27,32,21,37,40,26,42,34,6,38,38,40,38,30,28,30,39,37,32,47,9,29,8,27,27,0,0,25,31,21,38,40,34,22,36,44,4,32,44,36,44,26,42,49,24,36,34,33,46,8,25,9,70,62,26,30,0,0,24,33,21,37,36,40,42,77,52,43,96,76,17,35,41,36,26,34,75,51,60,21,40,58,44,76,27,33,31,28,91,90,67,29,46,36,30,39,57,28,80,46,70,38,92,87,35,86,82,36,61,44,60,86,8,56,85

Organism: NCBI:txid222440